Protein AF-A0A238JER4-F1 (afdb_monomer)

Nearest PDB structures (foldseek):
  8t1v-assembly1_A  TM=1.357E-01  e=5.158E+00  Homo sapiens

Foldseek 3Di:
DDPVVVVVVVVVVVVVVVVVLVVLLVVQLVVLLVQLPDPVSLVVLLVVLLCLCVVLVVVLVLVVLLCLLQQFFAACVVPPQDDDPVSNVVVLLGLHQPDVVSRVVQVVVLLWQSLLQSLLLCLLQQLLLLQLVCCLPPLDFDAFLPDGLDHSPFDNVLSVLLNVLVVVLVVLLVVVSVPVDCPSLVVSLVSLVVSLVSQCVRDVDLLNNLSSQLNSLSSNDRGRRSVLSLQCSLQVVLQVVQVQDDVVPSVVVSVVLSVVLSVQLSVCNVVRNNVRNLVSLLVSLVVVLVVCLVRGPDLVSNRSSVSSRVSSSLSSVLLSVLSSLLVVLSVQCVVPAALSLLVSLVVSVVVLVVSLLVSLLVVLLVQLVSCVSNVHHSGPVVCCLVCVVVVVSVVSSSCVSCVSSVVSNVSSLVSQSRNCDSVNSSVLSVQCNPDPDPVSVSVSSSVNSCNVSCSVVVSVVVVVVVVVVCVVCVVVVSVVSSVVSVVSSVVSVRDDDDPPD

Organism: NCBI:txid1037362

Radius of gyration: 26.63 Å; Cα contacts (8 Å, |Δi|>4): 544; chains: 1; bounding box: 56×60×84 Å

Secondary structure (DSSP, 8-state):
--HHHHHHHHHHHHHHHHHHHHHHHHHHHHHHHHHTTSHHHHHHHHHHHTTTTHHHHHHHHHHHHHHHHHHSPEETTTSPPPSSHHHHHHHHHS-EESSHHHHHHHHT-TT-HHHHHHHHHHHHHHHHHHHHHHHHHH---EEETTEEEE-TTS-HHHHHHHHHHHHHHHHHHHHHHHS--THHHHHHHHHHHHHHHHHHHH---HHHHHHHHHHHHHHHS-STHHHHHHHHHHHHHHHHHH--S-HHHHHHHHHHHHHHHHHHHHHHHHTT-HHHHHHHHHHHHHHHHHHHHHH---HHHHHHHIIIIIHHHHHHHHHHHHHHHHHHHHHHHHHH-TTHHHHHHHHHHHHHHHHHHHHHHHHHHHHHHHHHHHTS-SS-HHHHHH-TTTTHHHHHHHHGGGHHHHHHHHHHHHHGGGGS-HHHHHHHHHHHHS-SSHHHHHHHHHHHHHHHHHHHHHHHHHHHHHHHHHHHHHHHHHHHHHHHHHHHHHHHTPPPPP---

pLDDT: mean 74.01, std 11.84, range [31.59, 93.94]

Sequence (501 aa):
MGFAEFFTLIKEWFGSYAALIFVVWVVVAWALLQTAKTSKDQARFRNWASRMHRPYKALMNRVMVGLERVLMPRTVEEFPRPKRLVNRIYWWLAPLAKDPQDVERLRRKLWSWPILSAAILLSVAYPVMFATVQWGVSGDALGFGGHPLFPDDVHWGIRWPILLVLAISVIFRIMALALAEGVFEKLQLGLLLAFVFAFAGAVVVAGVVALALVVLGVVATRGAVAIGLAFAVAIAFAFAVAGALPAPFAFPITLAITVSVAALVSTGARKGIGVASHLSMLFGFGALIIIRLATEKSQDGLTVLLTLGLLPCLNAFFDWLSYGMTIFLLQKGQAKRGVWPFLCGVADVVAAGVIFAALAASLVAILAQINLWRGDILVDVRAILDQPGEHLWVIAMIASTLVPTLVHLGLALFSLITWVPVPFWQGGVDRLLDQEDTMGGWWAAARLSGALVGVYGGFLLLGGAVLWALWQLGAVIVSGYVGWLHVLLDWIGSPVMPVVI

Solvent-accessible surface area (backbone atoms only — not comparable to full-atom values): 26015 Å² total; per-residue (Å²): 134,54,76,66,58,54,49,53,51,49,52,56,44,51,54,49,47,54,52,48,52,50,51,50,34,54,52,46,18,51,52,51,57,69,48,55,74,42,77,70,40,40,54,50,47,56,54,45,48,78,37,64,60,45,60,52,53,50,50,52,49,50,50,50,52,48,50,44,69,66,32,51,52,54,34,38,82,83,55,60,86,49,88,53,67,70,54,32,54,44,56,69,40,32,58,58,23,80,39,77,65,47,42,54,57,46,68,73,37,57,69,22,24,46,43,36,26,40,21,40,40,46,35,52,43,45,38,54,51,37,41,51,50,49,34,52,69,68,51,50,60,38,61,57,66,88,44,66,68,39,66,47,86,61,56,67,87,55,35,51,57,50,52,48,41,51,52,51,34,52,51,29,47,53,46,33,69,72,41,96,51,70,61,33,53,52,53,27,41,52,40,40,50,50,41,34,54,54,49,37,72,68,39,94,43,75,69,43,41,43,50,33,52,30,46,36,36,34,70,66,42,80,36,39,38,24,52,50,47,28,49,49,39,42,48,54,45,32,58,65,76,49,70,70,50,69,72,86,58,47,56,57,54,52,48,48,51,51,52,50,42,47,52,49,29,42,50,23,39,75,71,54,36,27,66,61,20,48,53,45,48,53,50,50,47,51,52,52,50,52,51,39,71,73,67,48,90,65,63,64,32,55,48,45,40,39,67,64,41,46,50,18,51,57,46,10,50,47,28,24,52,40,52,21,50,46,52,50,33,51,55,52,11,66,74,68,42,56,68,38,28,37,54,29,23,54,51,37,50,53,50,45,53,54,48,51,52,52,45,53,51,51,51,54,51,52,50,36,49,50,24,57,76,68,74,50,82,55,62,63,62,63,58,45,64,77,40,45,81,84,37,45,33,60,52,49,39,64,51,51,55,45,51,64,44,52,53,42,38,52,50,14,60,55,34,54,67,50,61,61,51,67,67,58,46,45,59,36,46,51,50,39,70,72,47,90,48,72,68,56,27,51,53,27,23,46,49,48,25,44,50,50,42,47,51,58,47,43,44,52,48,49,52,48,49,50,54,47,50,50,53,72,44,34,63,59,52,50,50,54,50,49,51,51,53,48,53,52,44,57,72,74,58,43,84,72,79,78,78,85,123

Mean predicted aligned error: 10.84 Å

Structure (mmCIF, N/CA/C/O backbone):
data_AF-A0A238JER4-F1
#
_entry.id   AF-A0A238JER4-F1
#
loop_
_atom_site.group_PDB
_atom_site.id
_atom_site.type_symbol
_atom_site.label_atom_id
_atom_site.label_alt_id
_atom_site.label_comp_id
_atom_site.label_asym_id
_atom_site.label_entity_id
_atom_site.label_seq_id
_atom_site.pdbx_PDB_ins_code
_atom_site.Cartn_x
_atom_site.Cartn_y
_atom_site.Cartn_z
_atom_site.occupancy
_atom_site.B_iso_or_equiv
_atom_site.auth_seq_id
_atom_site.auth_comp_id
_atom_site.auth_asym_id
_atom_site.auth_atom_id
_atom_site.pdbx_PDB_model_num
ATOM 1 N N . MET A 1 1 ? 18.578 -18.728 12.601 1.00 43.59 1 MET A N 1
ATOM 2 C CA . MET A 1 1 ? 17.710 -19.354 13.617 1.00 43.59 1 MET A CA 1
ATOM 3 C C . MET A 1 1 ? 16.911 -20.439 12.920 1.00 43.59 1 MET A C 1
ATOM 5 O O . MET A 1 1 ? 16.255 -20.136 11.929 1.00 43.59 1 MET A O 1
ATOM 9 N N . GLY A 1 2 ? 17.054 -21.693 13.342 1.00 59.78 2 GLY A N 1
ATOM 10 C CA . GLY A 1 2 ? 16.367 -22.824 12.712 1.00 59.78 2 GLY A CA 1
ATOM 11 C C . GLY A 1 2 ? 14.878 -22.880 13.076 1.00 59.78 2 GLY A C 1
ATOM 12 O O . GLY A 1 2 ? 14.470 -22.406 14.133 1.00 59.78 2 GLY A O 1
ATOM 13 N N . PHE A 1 3 ? 14.057 -23.494 12.218 1.00 39.81 3 PHE A N 1
ATOM 14 C CA . PHE A 1 3 ? 12.595 -23.616 12.373 1.00 39.81 3 PHE A CA 1
ATOM 15 C C . PHE A 1 3 ? 12.168 -24.222 13.726 1.00 39.81 3 PHE A C 1
ATOM 17 O O . PHE A 1 3 ? 11.191 -23.780 14.328 1.00 39.81 3 PHE A O 1
ATOM 24 N N . ALA A 1 4 ? 12.937 -25.185 14.245 1.00 44.34 4 ALA A N 1
ATOM 25 C CA . ALA A 1 4 ? 12.707 -25.774 15.563 1.00 44.34 4 ALA A CA 1
ATOM 26 C C . ALA A 1 4 ? 12.972 -24.779 16.709 1.00 44.34 4 ALA A C 1
ATOM 28 O O . ALA A 1 4 ? 12.187 -24.714 17.648 1.00 44.34 4 ALA A O 1
ATOM 29 N N . GLU A 1 5 ? 14.017 -23.953 16.608 1.00 50.97 5 GLU A N 1
ATOM 30 C CA . GLU A 1 5 ? 14.371 -22.955 17.629 1.00 50.97 5 GLU A CA 1
ATOM 31 C C . GLU A 1 5 ? 13.323 -21.841 17.718 1.00 50.97 5 GLU A C 1
ATOM 33 O O . GLU A 1 5 ? 12.978 -21.414 18.816 1.00 50.97 5 GLU A O 1
ATOM 38 N N . PHE A 1 6 ? 12.758 -21.409 16.583 1.00 43.56 6 PHE A N 1
ATOM 39 C CA . PHE A 1 6 ? 11.660 -20.435 16.558 1.00 43.56 6 PHE A CA 1
ATOM 40 C C . PHE A 1 6 ? 10.389 -20.978 17.230 1.00 43.56 6 PHE A C 1
ATOM 42 O O . PHE A 1 6 ? 9.716 -20.246 17.950 1.00 43.56 6 PHE A O 1
ATOM 49 N N . PHE A 1 7 ? 10.077 -22.269 17.063 1.00 44.31 7 PHE A N 1
ATOM 50 C CA . PHE A 1 7 ? 8.929 -22.904 17.720 1.00 44.31 7 PHE A CA 1
ATOM 51 C C . PHE A 1 7 ? 9.131 -23.112 19.218 1.00 44.31 7 PHE A C 1
ATOM 53 O O . PHE A 1 7 ? 8.185 -22.913 19.980 1.00 44.31 7 PHE A O 1
ATOM 60 N N . THR A 1 8 ? 10.336 -23.472 19.660 1.00 54.41 8 THR A N 1
ATOM 61 C CA . THR A 1 8 ? 10.661 -23.524 21.092 1.00 54.41 8 THR A CA 1
ATOM 62 C C . THR A 1 8 ? 10.533 -22.129 21.704 1.00 54.41 8 THR A C 1
ATOM 64 O O . THR A 1 8 ? 9.864 -21.982 22.723 1.00 54.41 8 THR A O 1
ATOM 67 N N . LEU A 1 9 ? 11.017 -21.094 21.002 1.00 49.84 9 LEU A N 1
ATOM 68 C CA . LEU A 1 9 ? 10.871 -19.696 21.407 1.00 49.84 9 LEU A CA 1
ATOM 69 C C . LEU A 1 9 ? 9.398 -19.257 21.459 1.00 49.84 9 LEU A C 1
ATOM 71 O O . LEU A 1 9 ? 8.985 -18.645 22.434 1.00 49.84 9 LEU A O 1
ATOM 75 N N . ILE A 1 10 ? 8.574 -19.610 20.463 1.00 46.28 10 ILE A N 1
ATOM 76 C CA . ILE A 1 10 ? 7.126 -19.329 20.456 1.00 46.28 10 ILE A CA 1
ATOM 77 C C . ILE A 1 10 ? 6.403 -20.071 21.579 1.00 46.28 10 ILE A C 1
ATOM 79 O O . ILE A 1 10 ? 5.486 -19.517 22.177 1.00 46.28 10 ILE A O 1
ATOM 83 N N . LYS A 1 11 ? 6.771 -21.320 21.873 1.00 52.19 11 LYS A N 1
ATOM 84 C CA . LYS A 1 11 ? 6.131 -22.132 22.916 1.00 52.19 11 LYS A CA 1
ATOM 85 C C . LYS A 1 11 ? 6.472 -21.600 24.312 1.00 52.19 11 LYS A C 1
ATOM 87 O O . LYS A 1 11 ? 5.579 -21.477 25.151 1.00 52.19 11 LYS A O 1
ATOM 92 N N . GLU A 1 12 ? 7.727 -21.206 24.524 1.00 59.22 12 GLU A N 1
ATOM 93 C CA . GLU A 1 12 ? 8.179 -20.475 25.713 1.00 59.22 12 GLU A CA 1
ATOM 94 C C . GLU A 1 12 ? 7.506 -19.096 25.812 1.00 59.22 12 GLU A C 1
ATOM 96 O O . GLU A 1 12 ? 7.033 -18.705 26.883 1.00 59.22 12 GLU A O 1
ATOM 101 N N . TRP A 1 13 ? 7.342 -18.393 24.687 1.00 54.75 13 TRP A N 1
ATOM 102 C CA . TRP A 1 13 ? 6.584 -17.144 24.605 1.00 54.75 13 TRP A CA 1
ATOM 103 C C . TRP A 1 13 ? 5.108 -17.344 24.952 1.00 54.75 13 TRP A C 1
ATOM 105 O O . TRP A 1 13 ? 4.573 -16.578 25.741 1.00 54.75 13 TRP A O 1
ATOM 115 N N . PHE A 1 14 ? 4.433 -18.371 24.437 1.00 52.88 14 PHE A N 1
ATOM 116 C CA . PHE A 1 14 ? 3.011 -18.619 24.699 1.00 52.88 14 PHE A CA 1
ATOM 117 C C . PHE A 1 14 ? 2.737 -18.913 26.176 1.00 52.88 14 PHE A C 1
ATOM 119 O O . PHE A 1 14 ? 1.765 -18.391 26.725 1.00 52.88 14 PHE A O 1
ATOM 126 N N . GLY A 1 15 ? 3.609 -19.682 26.839 1.00 58.97 15 GLY A N 1
ATOM 127 C CA . GLY A 1 15 ? 3.549 -19.861 28.294 1.00 58.97 15 GLY A CA 1
ATOM 128 C C . GLY A 1 15 ? 3.722 -18.535 29.044 1.00 58.97 15 GLY A C 1
ATOM 129 O O . GLY A 1 15 ? 2.961 -18.229 29.964 1.00 58.97 15 GLY A O 1
ATOM 130 N N . SER A 1 16 ? 4.651 -17.701 28.574 1.00 61.00 16 SER A N 1
ATOM 131 C CA . SER A 1 16 ? 4.908 -16.361 29.112 1.00 61.00 16 SER A CA 1
ATOM 132 C C . SER A 1 16 ? 3.730 -15.398 28.891 1.00 61.00 16 SER A C 1
ATOM 134 O O . SER A 1 16 ? 3.396 -14.623 29.784 1.00 61.00 16 SER A O 1
ATOM 136 N N . TYR A 1 17 ? 3.038 -15.473 27.750 1.00 63.28 17 TYR A N 1
ATOM 137 C CA . TYR A 1 17 ? 1.846 -14.674 27.451 1.00 63.28 17 TYR A CA 1
ATOM 138 C C . TYR A 1 17 ? 0.629 -15.128 28.245 1.00 63.28 17 TYR A C 1
ATOM 140 O O . TYR A 1 17 ? -0.116 -14.280 28.720 1.00 63.28 17 TYR A O 1
ATOM 148 N N . ALA A 1 18 ? 0.419 -16.432 28.429 1.00 62.41 18 ALA A N 1
ATOM 149 C CA . ALA A 1 18 ? -0.665 -16.929 29.273 1.00 62.41 18 ALA A CA 1
ATOM 150 C C . ALA A 1 18 ? -0.487 -16.461 30.727 1.00 62.41 18 ALA A C 1
ATOM 152 O O . ALA A 1 18 ? -1.436 -15.965 31.337 1.00 62.41 18 ALA A O 1
ATOM 153 N N . ALA A 1 19 ? 0.745 -16.526 31.247 1.00 64.56 19 ALA A N 1
ATOM 154 C CA . ALA A 1 19 ? 1.092 -15.981 32.555 1.00 64.56 19 ALA A CA 1
ATOM 155 C C . ALA A 1 19 ? 0.904 -14.454 32.611 1.00 64.56 19 ALA A C 1
ATOM 157 O O . ALA A 1 19 ? 0.292 -13.949 33.549 1.00 64.56 19 ALA A O 1
ATOM 158 N N . LEU A 1 20 ? 1.346 -13.715 31.589 1.00 69.12 20 LEU A N 1
ATOM 159 C CA . LEU A 1 20 ? 1.158 -12.265 31.495 1.00 69.12 20 LEU A CA 1
ATOM 160 C C . LEU A 1 20 ? -0.327 -11.877 31.446 1.00 69.12 20 LEU A C 1
ATOM 162 O O . LEU A 1 20 ? -0.747 -10.972 32.159 1.00 69.12 20 LEU A O 1
ATOM 166 N N . ILE A 1 21 ? -1.136 -12.572 30.645 1.00 67.06 21 ILE A N 1
ATOM 167 C CA . ILE A 1 21 ? -2.586 -12.366 30.535 1.00 67.06 21 ILE A CA 1
ATOM 168 C C . ILE A 1 21 ? -3.260 -12.647 31.879 1.00 67.06 21 ILE A C 1
ATOM 170 O O . ILE A 1 21 ? -4.120 -11.873 32.297 1.00 67.06 21 ILE A O 1
ATOM 174 N N . PHE A 1 22 ? -2.850 -13.705 32.584 1.00 67.25 22 PHE A N 1
ATOM 175 C CA . PHE A 1 22 ? -3.346 -14.011 33.924 1.00 67.25 22 PHE A CA 1
ATOM 176 C C . PHE A 1 22 ? -2.967 -12.924 34.940 1.00 67.25 22 PHE A C 1
ATOM 178 O O . PHE A 1 22 ? -3.825 -12.457 35.684 1.00 67.25 22 PHE A O 1
ATOM 185 N N . VAL A 1 23 ? -1.718 -12.449 34.931 1.00 69.69 23 VAL A N 1
ATOM 186 C CA . VAL A 1 23 ? -1.271 -11.338 35.789 1.00 69.69 23 VAL A CA 1
ATOM 187 C C . VAL A 1 23 ? -2.066 -10.068 35.487 1.00 69.69 23 VAL A C 1
ATOM 189 O O . VAL A 1 23 ? -2.588 -9.441 36.407 1.00 69.69 23 VAL A O 1
ATOM 192 N N . VAL A 1 24 ? -2.239 -9.714 34.211 1.00 72.62 24 VAL A N 1
ATOM 193 C CA . VAL A 1 24 ? -3.068 -8.575 33.789 1.00 72.62 24 VAL A CA 1
ATOM 194 C C . VAL A 1 24 ? -4.516 -8.759 34.249 1.00 72.62 24 VAL A C 1
ATOM 196 O O . VAL A 1 24 ? -5.116 -7.811 34.748 1.00 72.62 24 VAL A O 1
ATOM 199 N N . TRP A 1 25 ? -5.075 -9.968 34.156 1.00 75.50 25 TRP A N 1
ATOM 200 C CA . TRP A 1 25 ? -6.419 -10.284 34.644 1.00 75.50 25 TRP A CA 1
ATOM 201 C C . TRP A 1 25 ? -6.571 -10.070 36.149 1.00 75.50 25 TRP A C 1
ATOM 203 O O . TRP A 1 25 ? -7.519 -9.397 36.564 1.00 75.50 25 TRP A O 1
ATOM 213 N N . VAL A 1 26 ? -5.630 -10.573 36.953 1.00 68.88 26 VAL A N 1
ATOM 214 C CA . VAL A 1 26 ? -5.622 -10.385 38.412 1.00 68.88 26 VAL A CA 1
ATOM 215 C C . VAL A 1 26 ? -5.477 -8.905 38.767 1.00 68.88 26 VAL A C 1
ATOM 217 O O . VAL A 1 26 ? -6.230 -8.399 39.597 1.00 68.88 26 VAL A O 1
ATOM 220 N N . VAL A 1 27 ? -4.561 -8.184 38.111 1.00 72.00 27 VAL A N 1
ATOM 221 C CA . VAL A 1 27 ? -4.333 -6.748 38.344 1.00 72.00 27 VAL A CA 1
ATOM 222 C C . VAL A 1 27 ? -5.570 -5.927 37.988 1.00 72.00 27 VAL A C 1
ATOM 224 O O . VAL A 1 27 ? -5.968 -5.057 38.762 1.00 72.00 27 VAL A O 1
ATOM 227 N N . VAL A 1 28 ? -6.218 -6.219 36.856 1.00 72.75 28 VAL A N 1
ATOM 228 C CA . VAL A 1 28 ? -7.471 -5.562 36.466 1.00 72.75 28 VAL A CA 1
ATOM 229 C C . VAL A 1 28 ? -8.564 -5.883 37.483 1.00 72.75 28 VAL A C 1
ATOM 231 O O . VAL A 1 28 ? -9.183 -4.953 37.985 1.00 72.75 28 VAL A O 1
ATOM 234 N N . ALA A 1 29 ? -8.769 -7.153 37.854 1.00 69.56 29 ALA A N 1
ATOM 235 C CA . ALA A 1 29 ? -9.768 -7.555 38.852 1.00 69.56 29 ALA A CA 1
ATOM 236 C C . ALA A 1 29 ? -9.584 -6.817 40.187 1.00 69.56 29 ALA A C 1
ATOM 238 O O . ALA A 1 29 ? -10.533 -6.260 40.738 1.00 69.56 29 ALA A O 1
ATOM 239 N N . TRP A 1 30 ? -8.343 -6.760 40.670 1.00 73.56 30 TRP A N 1
ATOM 240 C CA . TRP A 1 30 ? -7.982 -6.048 41.888 1.00 73.56 30 TRP A CA 1
ATOM 241 C C . TRP A 1 30 ? -8.226 -4.538 41.765 1.00 73.56 30 TRP A C 1
ATOM 243 O O . TRP A 1 30 ? -8.840 -3.941 42.648 1.00 73.56 30 TRP A O 1
ATOM 253 N N . ALA A 1 31 ? -7.832 -3.912 40.652 1.00 70.25 31 ALA A N 1
ATOM 254 C CA . ALA A 1 31 ? -8.074 -2.490 40.407 1.00 70.25 31 ALA A CA 1
ATOM 255 C C . ALA A 1 31 ? -9.576 -2.150 40.351 1.00 70.25 31 ALA A C 1
ATOM 257 O O . ALA A 1 31 ? -9.994 -1.112 40.874 1.00 70.25 31 ALA A O 1
ATOM 258 N N . LEU A 1 32 ? -10.401 -3.032 39.774 1.00 68.62 32 LEU A N 1
ATOM 259 C CA . LEU A 1 32 ? -11.860 -2.883 39.756 1.00 68.62 32 LEU A CA 1
ATOM 260 C C . LEU A 1 32 ? -12.453 -2.873 41.172 1.00 68.62 32 LEU A C 1
ATOM 262 O O . LEU A 1 32 ? -13.315 -2.050 41.473 1.00 68.62 32 LEU A O 1
ATOM 266 N N . LEU A 1 33 ? -11.949 -3.725 42.065 1.00 68.44 33 LEU A N 1
ATOM 267 C CA . LEU A 1 33 ? -12.396 -3.783 43.462 1.00 68.44 33 LEU A CA 1
ATOM 268 C C . LEU A 1 33 ? -11.993 -2.555 44.269 1.00 68.44 33 LEU A C 1
ATOM 270 O O . LEU A 1 33 ? -12.774 -2.057 45.078 1.00 68.44 33 LEU A O 1
ATOM 274 N N . GLN A 1 34 ? -10.777 -2.049 44.057 1.00 70.06 34 GLN A N 1
ATOM 275 C CA . GLN A 1 34 ? -10.311 -0.860 44.771 1.00 70.06 34 GLN A CA 1
ATOM 276 C C . GLN A 1 34 ? -11.061 0.400 44.334 1.00 70.06 34 GLN A C 1
ATOM 278 O O . GLN A 1 34 ? -11.314 1.280 45.154 1.00 70.06 34 GLN A O 1
ATOM 283 N N . THR A 1 35 ? -11.446 0.476 43.058 1.00 64.38 35 THR A N 1
ATOM 284 C CA . THR A 1 35 ? -12.148 1.635 42.496 1.00 64.38 35 THR A CA 1
ATOM 285 C C . THR A 1 35 ? -13.654 1.622 42.756 1.00 64.38 35 THR A C 1
ATOM 287 O O . THR A 1 35 ? -14.261 2.680 42.741 1.00 64.38 35 THR A O 1
ATOM 290 N N . ALA A 1 36 ? -14.285 0.493 43.087 1.00 63.84 36 ALA A N 1
ATOM 291 C CA . ALA A 1 36 ? -15.732 0.434 43.351 1.00 63.84 36 ALA A CA 1
ATOM 292 C C . ALA A 1 36 ? -16.172 0.947 44.748 1.00 63.84 36 ALA A C 1
ATOM 294 O O . ALA A 1 36 ? -17.347 0.841 45.101 1.00 63.84 36 ALA A O 1
ATOM 295 N N . LYS A 1 37 ? -15.257 1.512 45.550 1.00 68.12 37 LYS A N 1
ATOM 296 C CA . LYS A 1 37 ? -15.486 1.824 46.975 1.00 68.12 37 LYS A CA 1
ATOM 297 C C . LYS A 1 37 ? -16.264 3.112 47.260 1.00 68.12 37 LYS A C 1
ATOM 299 O O . LYS A 1 37 ? -16.824 3.239 48.344 1.00 68.12 37 LYS A O 1
ATOM 304 N N . THR A 1 38 ? -16.296 4.080 46.340 1.00 72.69 38 THR A N 1
ATOM 305 C CA . THR A 1 38 ? -16.993 5.364 46.557 1.00 72.69 38 THR A CA 1
ATOM 306 C C . THR A 1 38 ? -18.156 5.532 45.589 1.00 72.69 38 THR A C 1
ATOM 308 O O . THR A 1 38 ? -18.024 5.211 44.411 1.00 72.69 38 THR A O 1
ATOM 311 N N . SER A 1 39 ? -19.278 6.109 46.029 1.00 68.50 39 SER A N 1
ATOM 312 C CA . SER A 1 39 ? -20.456 6.358 45.172 1.00 68.50 39 SER A CA 1
ATOM 313 C C . SER A 1 39 ? -20.117 7.126 43.882 1.00 68.50 39 SER A C 1
ATOM 315 O O . SER A 1 39 ? -20.690 6.876 42.818 1.00 68.50 39 SER A O 1
ATOM 317 N N . LYS A 1 40 ? -19.119 8.017 43.941 1.00 71.25 40 LYS A N 1
ATOM 318 C CA . LYS A 1 40 ? -18.588 8.752 42.787 1.00 71.25 40 LYS A CA 1
ATOM 319 C C . LYS A 1 40 ? -17.873 7.837 41.791 1.00 71.25 40 LYS A C 1
ATOM 321 O O . LYS A 1 40 ? -18.049 7.999 40.582 1.00 71.25 40 LYS A O 1
ATOM 326 N N . ASP A 1 41 ? -17.088 6.881 42.268 1.00 66.12 41 ASP A N 1
ATOM 327 C CA . ASP A 1 41 ? -16.384 5.932 41.409 1.00 66.12 41 ASP A CA 1
ATOM 328 C C . ASP A 1 41 ? -17.316 4.843 40.866 1.00 66.12 41 ASP A C 1
ATOM 330 O O . ASP A 1 41 ? -17.213 4.482 39.695 1.00 66.12 41 ASP A O 1
ATOM 334 N N . GLN A 1 42 ? -18.327 4.435 41.633 1.00 65.75 42 GLN A N 1
ATOM 335 C CA . GLN A 1 42 ? -19.408 3.565 41.163 1.00 65.75 42 GLN A CA 1
ATOM 336 C C . GLN A 1 42 ? -20.191 4.204 40.001 1.00 65.75 42 GLN A C 1
ATOM 338 O O . GLN A 1 42 ? -20.425 3.574 38.964 1.00 65.75 42 GLN A O 1
ATOM 343 N N . ALA A 1 43 ? -20.524 5.495 40.118 1.00 68.12 43 ALA A N 1
ATOM 344 C CA . ALA A 1 43 ? -21.152 6.262 39.044 1.00 68.12 43 ALA A CA 1
ATOM 345 C C . ALA A 1 43 ? -20.232 6.417 37.817 1.00 68.12 43 ALA A C 1
ATOM 347 O O . ALA A 1 43 ? -20.705 6.378 36.675 1.00 68.12 43 ALA A O 1
ATOM 348 N N . ARG A 1 44 ? -18.913 6.561 38.018 1.00 69.75 44 ARG A N 1
ATOM 349 C CA . ARG A 1 44 ? -17.921 6.536 36.926 1.00 69.75 44 ARG A CA 1
ATOM 350 C C . ARG A 1 44 ? -17.862 5.167 36.254 1.00 69.75 44 ARG A C 1
ATOM 352 O O . ARG A 1 44 ? -17.767 5.119 35.031 1.00 69.75 44 ARG A O 1
ATOM 359 N N . PHE A 1 45 ? -17.984 4.083 37.013 1.00 65.19 45 PHE A N 1
ATOM 360 C CA . PHE A 1 45 ? -17.916 2.718 36.504 1.00 65.19 45 PHE A CA 1
ATOM 361 C C . PHE A 1 45 ? -19.149 2.333 35.674 1.00 65.19 45 PHE A C 1
ATOM 363 O O . PHE A 1 45 ? -18.998 1.848 34.552 1.00 65.19 45 PHE A O 1
ATOM 370 N N . ARG A 1 46 ? -20.370 2.666 36.130 1.00 66.31 46 ARG A N 1
ATOM 371 C CA . ARG A 1 46 ? -21.598 2.540 35.305 1.00 66.31 46 ARG A CA 1
ATOM 372 C C . ARG A 1 46 ? -21.510 3.380 34.037 1.00 66.31 46 ARG A C 1
ATOM 374 O O . ARG A 1 46 ? -21.857 2.929 32.939 1.00 66.31 46 ARG A O 1
ATOM 381 N N . ASN A 1 47 ? -20.996 4.603 34.167 1.00 70.25 47 ASN A N 1
ATOM 382 C CA . ASN A 1 47 ? -20.717 5.443 33.011 1.00 70.25 47 ASN A CA 1
ATOM 383 C C . ASN A 1 47 ? -19.687 4.804 32.082 1.00 70.25 47 ASN A C 1
ATOM 385 O O . ASN A 1 47 ? -19.827 4.935 30.882 1.00 70.25 47 ASN A O 1
ATOM 389 N N . TRP A 1 48 ? -18.666 4.117 32.577 1.00 70.69 48 TRP A N 1
ATOM 390 C CA . TRP A 1 48 ? -17.668 3.471 31.732 1.00 70.69 48 TRP A CA 1
ATOM 391 C C . TRP A 1 48 ? -18.207 2.211 31.035 1.00 70.69 48 TRP A C 1
ATOM 393 O O . TRP A 1 48 ? -18.053 2.079 29.822 1.00 70.69 48 TRP A O 1
ATOM 403 N N . ALA A 1 49 ? -18.929 1.338 31.739 1.00 66.00 49 ALA A N 1
ATOM 404 C CA . ALA A 1 49 ? -19.510 0.123 31.161 1.00 66.00 49 ALA A CA 1
ATOM 405 C C . ALA A 1 49 ? -20.581 0.422 30.104 1.00 66.00 49 ALA A C 1
ATOM 407 O O . ALA A 1 49 ? -20.567 -0.154 29.016 1.00 66.00 49 ALA A O 1
ATOM 408 N N . SER A 1 50 ? -21.434 1.425 30.343 1.00 67.38 50 SER A N 1
ATOM 409 C CA . SER A 1 50 ? -22.352 1.935 29.311 1.00 67.38 50 SER A CA 1
ATOM 410 C C . SER A 1 50 ? -21.622 2.554 28.112 1.00 67.38 50 SER A C 1
ATOM 412 O O . SER A 1 50 ? -22.223 2.759 27.060 1.00 67.38 50 SER A O 1
ATOM 414 N N . ARG A 1 51 ? -20.317 2.829 28.233 1.00 69.69 51 ARG A N 1
ATOM 415 C CA . ARG A 1 51 ? -19.456 3.392 27.190 1.00 69.69 51 ARG A CA 1
ATOM 416 C C . ARG A 1 51 ? -18.526 2.374 26.543 1.00 69.69 51 ARG A C 1
ATOM 418 O O . ARG A 1 51 ? -17.809 2.775 25.639 1.00 69.69 51 ARG A O 1
ATOM 425 N N . MET A 1 52 ? -18.552 1.093 26.903 1.00 64.81 52 MET A N 1
ATOM 426 C CA . MET A 1 52 ? -17.647 0.070 26.345 1.00 64.81 52 MET A CA 1
ATOM 427 C C . MET A 1 52 ? -17.773 -0.140 24.823 1.00 64.81 52 MET A C 1
ATOM 429 O O . MET A 1 52 ? -16.835 -0.591 24.176 1.00 64.81 52 MET A O 1
ATOM 433 N N . HIS A 1 53 ? -18.882 0.283 24.211 1.00 65.00 53 HIS A N 1
ATOM 434 C CA . HIS A 1 53 ? -19.042 0.335 22.751 1.00 65.00 53 HIS A CA 1
ATOM 435 C C . HIS A 1 53 ? -18.452 1.613 22.110 1.00 65.00 53 HIS A C 1
ATOM 437 O O . HIS A 1 53 ? -18.281 1.693 20.890 1.00 65.00 53 HIS A O 1
ATOM 443 N N . ARG A 1 54 ? -18.157 2.648 22.912 1.00 72.12 54 ARG A N 1
ATOM 444 C CA . ARG A 1 54 ? -17.588 3.922 22.450 1.00 72.12 54 ARG A CA 1
ATOM 445 C C . ARG A 1 54 ? -16.145 3.796 21.965 1.00 72.12 54 ARG A C 1
ATOM 447 O O . ARG A 1 54 ? -15.878 4.465 20.980 1.00 72.12 54 ARG A O 1
ATOM 454 N N . PRO A 1 55 ? -15.236 2.987 22.548 1.00 70.38 55 PRO A N 1
ATOM 455 C CA . PRO A 1 55 ? -13.899 2.759 22.002 1.00 70.38 55 PRO A CA 1
ATOM 456 C C . PRO A 1 55 ? -13.916 2.304 20.545 1.00 70.38 55 PRO A C 1
ATOM 458 O O . PRO A 1 55 ? -13.231 2.911 19.732 1.00 70.38 55 PRO A O 1
ATOM 461 N N . TYR A 1 56 ? -14.757 1.323 20.188 1.00 73.88 56 TYR A N 1
ATOM 462 C CA . TYR A 1 56 ? -14.932 0.895 18.795 1.00 73.88 56 TYR A CA 1
ATOM 463 C C . TYR A 1 56 ? -15.420 2.043 17.914 1.00 73.88 56 TYR A C 1
ATOM 465 O O . TYR A 1 56 ? -14.781 2.367 16.918 1.00 73.88 56 TYR A O 1
ATOM 473 N N . LYS A 1 57 ? -16.500 2.728 18.310 1.00 76.69 57 LYS A N 1
ATOM 474 C CA . LYS A 1 57 ? -17.027 3.862 17.537 1.00 76.69 57 LYS A CA 1
ATOM 475 C C . LYS A 1 57 ? -16.018 5.013 17.430 1.00 76.69 57 LYS A C 1
ATOM 477 O O . LYS A 1 57 ? -15.929 5.649 16.390 1.00 76.69 57 LYS A O 1
ATOM 482 N N . ALA A 1 58 ? -15.252 5.284 18.482 1.00 77.38 58 ALA A N 1
ATOM 483 C CA . ALA A 1 58 ? -14.241 6.331 18.525 1.00 77.38 58 ALA A CA 1
ATOM 484 C C . ALA A 1 58 ? -13.031 5.974 17.659 1.00 77.38 58 ALA A C 1
ATOM 486 O O . ALA A 1 58 ? -12.564 6.830 16.916 1.00 77.38 58 ALA A O 1
ATOM 487 N N . LEU A 1 59 ? -12.553 4.729 17.715 1.00 76.69 59 LEU A N 1
ATOM 488 C CA . LEU A 1 59 ? -11.491 4.233 16.845 1.00 76.69 59 LEU A CA 1
ATOM 489 C C . LEU A 1 59 ? -11.938 4.275 15.386 1.00 76.69 59 LEU A C 1
ATOM 491 O O . LEU A 1 59 ? -11.247 4.848 14.555 1.00 76.69 59 LEU A O 1
ATOM 495 N N . MET A 1 60 ? -13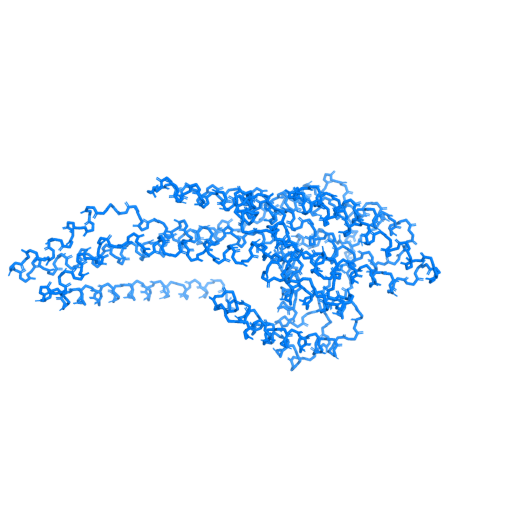.127 3.751 15.101 1.00 80.00 60 MET A N 1
ATOM 496 C CA . MET A 1 60 ? -13.722 3.769 13.774 1.00 80.00 60 MET A CA 1
ATOM 497 C C . MET A 1 60 ? -13.872 5.203 13.249 1.00 80.00 60 MET A C 1
ATOM 499 O O . MET A 1 60 ? -13.436 5.498 12.143 1.00 80.00 60 MET A O 1
ATOM 503 N N . ASN A 1 61 ? -14.390 6.131 14.060 1.00 82.31 61 ASN A N 1
ATOM 504 C CA . ASN A 1 61 ? -14.469 7.546 13.697 1.00 82.31 61 ASN A CA 1
ATOM 505 C C . ASN A 1 61 ? -13.082 8.154 13.449 1.00 82.31 61 ASN A C 1
ATOM 507 O O . ASN A 1 61 ? -12.926 8.920 12.508 1.00 82.31 61 ASN A O 1
ATOM 511 N N . ARG A 1 62 ? -12.067 7.821 14.258 1.00 81.69 62 ARG A N 1
ATOM 512 C CA . ARG A 1 62 ? -10.688 8.294 14.044 1.00 81.69 62 ARG A CA 1
ATOM 513 C C . ARG A 1 62 ? -10.106 7.761 12.741 1.00 81.69 62 ARG A C 1
ATOM 515 O O . ARG A 1 62 ? -9.488 8.535 12.020 1.00 81.69 62 ARG A O 1
ATOM 522 N N . VAL A 1 63 ? -10.324 6.483 12.430 1.00 79.88 63 VAL A N 1
ATOM 523 C CA . VAL A 1 63 ? -9.887 5.893 11.159 1.00 79.88 63 VAL A CA 1
ATOM 524 C C . VAL A 1 63 ? -10.614 6.551 9.995 1.00 79.88 63 VAL A C 1
ATOM 526 O O . VAL A 1 63 ? -9.952 6.970 9.056 1.00 79.88 63 VAL A O 1
ATOM 529 N N . MET A 1 64 ? -11.933 6.740 10.076 1.00 81.56 64 MET A N 1
ATOM 530 C CA . MET A 1 64 ? -12.693 7.440 9.036 1.00 81.56 64 MET A CA 1
ATOM 531 C C . MET A 1 64 ? -12.219 8.883 8.852 1.00 81.56 64 MET A C 1
ATOM 533 O O . MET A 1 64 ? -12.006 9.299 7.723 1.00 81.56 64 MET A O 1
ATOM 537 N N . VAL A 1 65 ? -11.968 9.629 9.931 1.00 82.62 65 VAL A N 1
ATOM 538 C CA . VAL A 1 65 ? -11.406 10.990 9.855 1.00 82.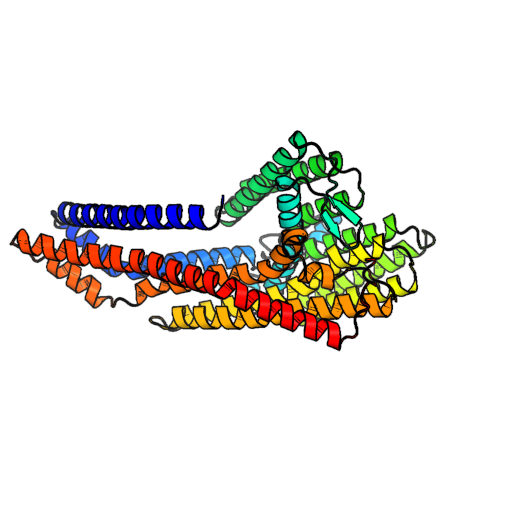62 65 VAL A CA 1
ATOM 539 C C . VAL A 1 65 ? -9.998 10.978 9.251 1.00 82.62 65 VAL A C 1
ATOM 541 O O . VAL A 1 65 ? -9.665 11.851 8.454 1.00 82.62 65 VAL A O 1
ATOM 544 N N . GLY A 1 66 ? -9.165 9.997 9.603 1.00 79.25 66 GLY A N 1
ATOM 545 C CA . GLY A 1 66 ? -7.833 9.821 9.023 1.00 79.25 66 GLY A CA 1
ATOM 546 C C . GLY A 1 66 ? -7.896 9.527 7.524 1.00 79.25 66 GLY A C 1
ATOM 547 O O . GLY A 1 66 ? -7.254 10.221 6.739 1.00 79.25 66 GLY A O 1
ATOM 548 N N . LEU A 1 67 ? -8.726 8.560 7.124 1.00 78.81 67 LEU A N 1
ATOM 549 C CA . LEU A 1 67 ? -8.999 8.230 5.726 1.00 78.81 67 LEU A CA 1
ATOM 550 C C . LEU A 1 67 ? -9.541 9.445 4.977 1.00 78.81 67 LEU A C 1
ATOM 552 O O . LEU A 1 67 ? -9.060 9.746 3.896 1.00 78.81 67 LEU A O 1
ATOM 556 N N . GLU A 1 68 ? -10.471 10.200 5.557 1.00 79.69 68 GLU A N 1
ATOM 557 C CA . GLU A 1 68 ? -10.983 11.427 4.949 1.00 79.69 68 GLU A CA 1
ATOM 558 C C . GLU A 1 68 ? -9.879 12.463 4.735 1.00 79.69 68 GLU A C 1
ATOM 560 O O . GLU A 1 68 ? -9.779 13.022 3.650 1.00 79.69 68 GLU A O 1
ATOM 565 N N . ARG A 1 69 ? -8.995 12.688 5.712 1.00 78.75 69 ARG A N 1
ATOM 566 C CA . ARG A 1 69 ? -7.873 13.633 5.558 1.00 78.75 69 ARG A CA 1
ATOM 567 C C . ARG A 1 69 ? -6.882 13.218 4.472 1.00 78.75 69 ARG A C 1
ATOM 569 O O . ARG A 1 69 ? -6.245 14.091 3.878 1.00 78.75 69 ARG A O 1
ATOM 576 N N . VAL A 1 70 ? -6.714 11.913 4.265 1.00 77.25 70 VAL A N 1
ATOM 577 C CA . VAL A 1 70 ? -5.810 11.347 3.255 1.00 77.25 70 VAL A CA 1
ATOM 578 C C . VAL A 1 70 ? -6.453 11.361 1.869 1.00 77.25 70 VAL A C 1
ATOM 580 O O . VAL A 1 70 ? -5.791 11.720 0.898 1.00 77.25 70 VAL A O 1
ATOM 583 N N . LEU A 1 71 ? -7.725 10.976 1.781 1.00 79.25 71 LEU A N 1
ATOM 584 C CA . LEU A 1 71 ? -8.415 10.697 0.525 1.00 79.25 71 LEU A CA 1
ATOM 585 C C . LEU A 1 71 ? -9.199 11.893 -0.014 1.00 79.25 71 LEU A C 1
ATOM 587 O O . LEU A 1 71 ? -9.420 11.951 -1.219 1.00 79.25 71 LEU A O 1
ATOM 591 N N . MET A 1 72 ? -9.649 12.826 0.830 1.00 81.94 72 MET A N 1
ATOM 592 C CA . MET A 1 72 ? -10.482 13.945 0.383 1.00 81.94 72 MET A CA 1
ATOM 593 C C . MET A 1 72 ? -9.643 15.131 -0.106 1.00 81.94 72 MET A C 1
ATOM 595 O O . MET A 1 72 ? -8.601 15.453 0.474 1.00 81.94 72 MET A O 1
ATOM 599 N N . PRO A 1 73 ? -10.100 15.805 -1.175 1.00 78.12 73 PRO A N 1
ATOM 600 C CA . PRO A 1 73 ? -9.435 16.987 -1.698 1.00 78.12 73 PRO A CA 1
ATOM 601 C C . PRO A 1 73 ? -9.641 18.186 -0.764 1.00 78.12 73 PRO A C 1
ATOM 603 O O . PRO A 1 73 ? -10.672 18.294 -0.100 1.00 78.12 73 PRO A O 1
ATOM 606 N N . ARG A 1 74 ? -8.682 19.120 -0.762 1.00 80.44 74 ARG A N 1
ATOM 607 C CA . ARG A 1 74 ? -8.860 20.440 -0.128 1.00 80.44 74 ARG A CA 1
ATOM 608 C C . ARG A 1 74 ? -9.819 21.295 -0.956 1.00 80.44 74 ARG A C 1
ATOM 610 O O . ARG A 1 74 ? -9.988 21.055 -2.155 1.00 80.44 74 ARG A O 1
ATOM 617 N N . THR A 1 75 ? -10.430 22.301 -0.342 1.00 83.06 75 THR A N 1
ATOM 618 C CA . THR A 1 75 ? -11.272 23.251 -1.082 1.00 83.06 75 THR A CA 1
ATOM 619 C C . THR A 1 75 ? -10.426 24.323 -1.773 1.00 83.06 75 THR A C 1
ATOM 621 O O . THR A 1 75 ? -9.289 24.604 -1.385 1.00 83.06 75 THR A O 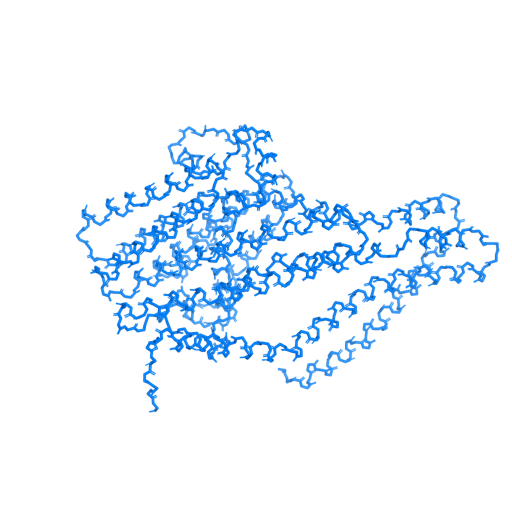1
ATOM 624 N N . VAL A 1 76 ? -10.986 24.952 -2.809 1.00 83.69 76 VAL A N 1
ATOM 625 C CA . VAL A 1 76 ? -10.383 26.134 -3.451 1.00 83.69 76 VAL A CA 1
ATOM 626 C C . VAL A 1 76 ? -10.194 27.288 -2.454 1.00 83.69 76 VAL A C 1
ATOM 628 O O . VAL A 1 76 ? -9.242 28.055 -2.590 1.00 83.69 76 VAL A O 1
ATOM 631 N N . GLU A 1 77 ? -11.063 27.393 -1.447 1.00 83.44 77 GLU A N 1
ATOM 632 C CA . GLU A 1 77 ? -10.967 28.395 -0.379 1.00 83.44 77 GLU A CA 1
ATOM 633 C C . GLU A 1 77 ? -9.750 28.154 0.525 1.00 83.44 77 GLU A C 1
ATOM 635 O O . GLU A 1 77 ? -8.997 29.083 0.811 1.00 83.44 77 GLU A O 1
ATOM 640 N N . GLU A 1 78 ? -9.508 26.901 0.920 1.00 79.44 78 GLU A N 1
ATOM 641 C CA . GLU A 1 78 ? -8.352 26.508 1.740 1.00 79.44 78 GLU A CA 1
ATOM 642 C C . GLU A 1 78 ? -7.022 26.618 0.987 1.00 79.44 78 GLU A C 1
ATOM 644 O O . GLU A 1 78 ? -5.961 26.798 1.591 1.00 79.44 78 GLU A O 1
ATOM 649 N N . PHE A 1 79 ? -7.059 26.475 -0.338 1.00 78.94 79 PHE A N 1
ATOM 650 C CA . PHE A 1 79 ? -5.878 26.513 -1.185 1.00 78.94 79 PHE A CA 1
ATOM 651 C C . PHE A 1 79 ? -6.108 27.434 -2.390 1.00 78.94 79 PHE A C 1
ATOM 653 O O . PHE A 1 79 ? -6.365 26.952 -3.495 1.00 78.94 79 PHE A O 1
ATOM 660 N N . PRO A 1 80 ? -6.027 28.766 -2.208 1.00 81.69 80 PRO A N 1
ATOM 661 C CA . PRO A 1 80 ? -6.346 29.727 -3.257 1.00 81.69 80 PRO A CA 1
ATOM 662 C C . PRO A 1 80 ? -5.321 29.711 -4.394 1.00 81.69 80 PRO A C 1
ATOM 664 O O . PRO A 1 80 ? -4.157 29.334 -4.225 1.00 81.69 80 PRO A O 1
ATOM 667 N N . ARG A 1 81 ? -5.753 30.163 -5.579 1.00 83.81 81 ARG A N 1
ATOM 668 C CA . ARG A 1 81 ? -4.923 30.156 -6.790 1.00 83.81 81 ARG A CA 1
ATOM 669 C C . ARG A 1 81 ? -3.646 30.987 -6.583 1.00 83.81 81 ARG A C 1
ATOM 671 O O . ARG A 1 81 ? -3.726 32.202 -6.391 1.00 83.81 81 ARG A O 1
ATOM 678 N N . PRO A 1 82 ? -2.454 30.383 -6.696 1.00 82.75 82 PRO A N 1
ATOM 679 C CA . PRO A 1 82 ? -1.201 31.084 -6.463 1.00 82.75 82 PRO A CA 1
ATOM 680 C C . PRO A 1 82 ? -0.799 31.963 -7.658 1.00 82.75 82 PRO A C 1
ATOM 682 O O . PRO A 1 82 ? -1.157 31.711 -8.814 1.00 82.75 82 PRO A O 1
ATOM 685 N N . LYS A 1 83 ? -0.002 33.003 -7.376 1.00 84.94 83 LYS A N 1
ATOM 686 C CA . LYS A 1 83 ? 0.425 33.994 -8.380 1.00 84.94 83 LYS A CA 1
ATOM 687 C C . LYS A 1 83 ? 1.458 33.440 -9.373 1.00 84.94 83 LYS A C 1
ATOM 689 O O . LYS A 1 83 ? 1.314 33.677 -10.572 1.00 84.94 83 LYS A O 1
ATOM 694 N N . ARG A 1 84 ? 2.462 32.691 -8.893 1.00 78.00 84 ARG A N 1
ATOM 695 C CA . ARG A 1 84 ? 3.570 32.135 -9.704 1.00 78.00 84 ARG A CA 1
ATOM 696 C C . ARG A 1 84 ? 3.079 31.061 -10.683 1.00 78.00 84 ARG A C 1
ATOM 698 O O . ARG A 1 84 ? 2.261 30.231 -10.300 1.00 78.00 84 ARG A O 1
ATOM 705 N N . LEU A 1 85 ? 3.611 31.046 -11.911 1.00 71.31 85 LEU A N 1
ATOM 706 C CA . LEU A 1 85 ? 3.190 30.132 -12.987 1.00 71.31 85 LEU A CA 1
ATOM 707 C C . LEU A 1 85 ? 3.331 28.651 -12.603 1.00 71.31 85 LEU A C 1
ATOM 709 O O . LEU A 1 85 ? 2.382 27.894 -12.764 1.00 71.31 85 LEU A O 1
ATOM 713 N N . VAL A 1 86 ? 4.471 28.257 -12.030 1.00 57.50 86 VAL A N 1
ATOM 714 C CA . VAL A 1 86 ? 4.719 26.869 -11.595 1.00 57.50 86 VAL A CA 1
ATOM 715 C C . VAL A 1 86 ? 3.691 26.434 -10.548 1.00 57.50 86 VAL A C 1
ATOM 717 O O . VAL A 1 86 ? 3.019 25.417 -10.703 1.00 57.50 86 VAL A O 1
ATOM 720 N N . ASN A 1 87 ? 3.464 27.271 -9.534 1.00 64.38 87 ASN A N 1
ATOM 721 C CA . ASN A 1 87 ? 2.461 26.999 -8.504 1.00 64.38 87 ASN A CA 1
ATOM 722 C C . ASN A 1 87 ? 1.039 27.005 -9.086 1.00 64.38 87 ASN A C 1
ATOM 724 O O . ASN A 1 87 ? 0.147 26.339 -8.573 1.00 64.38 87 ASN A O 1
ATOM 728 N N . ARG A 1 88 ? 0.799 27.775 -10.150 1.00 71.19 88 ARG A N 1
ATOM 729 C CA . ARG A 1 88 ? -0.493 27.836 -10.833 1.00 71.19 88 ARG A CA 1
ATOM 730 C C . ARG A 1 88 ? -0.761 26.547 -11.600 1.00 71.19 88 ARG A C 1
ATOM 732 O O . ARG A 1 88 ? -1.881 26.062 -11.533 1.00 71.19 88 ARG A O 1
ATOM 739 N N . ILE A 1 89 ? 0.243 25.983 -12.269 1.00 60.59 89 ILE A N 1
ATOM 740 C CA . ILE A 1 89 ? 0.150 24.655 -12.891 1.00 60.59 89 ILE A CA 1
ATOM 741 C C . ILE A 1 89 ? -0.141 23.607 -11.811 1.00 60.59 89 ILE A C 1
ATOM 743 O O . ILE A 1 89 ? -1.095 22.847 -11.952 1.00 60.59 89 ILE A O 1
ATOM 747 N N . TYR A 1 90 ? 0.590 23.651 -10.690 1.00 61.44 90 TYR A N 1
ATOM 748 C CA . TYR A 1 90 ? 0.327 22.802 -9.522 1.00 61.44 90 TYR A CA 1
ATOM 749 C C . TYR A 1 90 ? -1.132 22.911 -9.057 1.00 61.44 90 TYR A C 1
ATOM 751 O O . TYR A 1 90 ? -1.834 21.913 -8.953 1.00 61.44 90 TYR A O 1
ATOM 759 N N . TRP A 1 91 ? -1.626 24.130 -8.852 1.00 70.69 91 TRP A N 1
ATOM 760 C CA . TRP A 1 91 ? -3.002 24.379 -8.425 1.00 70.69 91 TRP A CA 1
ATOM 761 C C . TRP A 1 91 ? -4.043 23.873 -9.434 1.00 70.69 91 TRP A C 1
ATOM 763 O O . TRP A 1 91 ? -5.087 23.369 -9.042 1.00 70.69 91 TRP A O 1
ATOM 773 N N . TRP A 1 92 ? -3.763 23.981 -10.736 1.00 66.31 92 TRP A N 1
ATOM 774 C CA . TRP A 1 92 ? -4.659 23.514 -11.800 1.00 66.31 92 TRP A CA 1
ATOM 775 C C . TRP A 1 92 ? -4.775 21.993 -11.871 1.00 66.31 92 TRP A C 1
ATOM 777 O O . TRP A 1 92 ? -5.840 21.489 -12.244 1.00 66.31 92 TRP A O 1
ATOM 787 N N . LEU A 1 93 ? -3.679 21.306 -11.552 1.00 57.41 93 LEU A N 1
ATOM 788 C CA . LEU A 1 93 ? -3.570 19.853 -11.531 1.00 57.41 93 LEU A CA 1
ATOM 789 C C . LEU A 1 93 ? -4.009 19.257 -10.186 1.00 57.41 93 LEU A C 1
ATOM 791 O O . LEU A 1 93 ? -4.381 18.089 -10.146 1.00 57.41 93 LEU A O 1
ATOM 795 N N . ALA A 1 94 ? -3.990 20.032 -9.098 1.00 65.00 94 ALA A N 1
ATOM 796 C CA . ALA A 1 94 ? -4.409 19.570 -7.782 1.00 65.00 94 ALA A CA 1
ATOM 797 C C . ALA A 1 94 ? -5.907 19.204 -7.773 1.00 65.00 94 ALA A C 1
ATOM 799 O O . ALA A 1 94 ? -6.733 19.947 -8.315 1.00 65.00 94 ALA A O 1
ATOM 800 N N . PRO A 1 95 ? -6.292 18.079 -7.144 1.00 64.00 95 PRO A N 1
ATOM 801 C CA . PRO A 1 95 ? -7.692 17.759 -6.936 1.00 64.00 95 PRO A CA 1
ATOM 802 C C . PRO A 1 95 ? -8.217 18.714 -5.865 1.00 64.00 95 PRO A C 1
ATOM 804 O O . PRO A 1 95 ? -7.983 18.507 -4.678 1.00 64.00 95 PRO A O 1
ATOM 807 N N . LEU A 1 96 ? -8.870 19.790 -6.295 1.00 72.31 96 LEU A N 1
ATOM 808 C CA . LEU A 1 96 ? -9.516 20.752 -5.412 1.00 72.31 96 LEU A CA 1
ATOM 809 C C . LEU A 1 96 ? -11.027 20.620 -5.556 1.00 72.31 96 LEU A C 1
ATOM 811 O O . LEU A 1 96 ? -11.552 20.624 -6.672 1.00 72.31 96 LEU A O 1
ATOM 815 N N . ALA A 1 97 ? -11.715 20.507 -4.425 1.00 81.12 97 ALA A N 1
ATOM 816 C CA . ALA A 1 97 ? -13.161 20.654 -4.388 1.00 81.12 97 ALA A CA 1
ATOM 817 C C . ALA A 1 97 ? -13.520 22.127 -4.581 1.00 81.12 97 ALA A C 1
ATOM 819 O O . ALA A 1 97 ? -12.843 23.015 -4.053 1.00 81.12 97 ALA A O 1
ATOM 820 N N . LYS A 1 98 ? -14.586 22.390 -5.339 1.00 83.06 98 LYS A N 1
ATOM 821 C CA . LYS A 1 98 ? -15.031 23.770 -5.585 1.00 83.06 98 LYS A CA 1
ATOM 822 C C . LYS A 1 98 ? -15.448 24.466 -4.294 1.00 83.06 98 LYS A C 1
ATOM 824 O O . LYS A 1 98 ? -15.080 25.613 -4.075 1.00 83.06 98 LYS A O 1
ATOM 829 N N . ASP A 1 99 ? -16.183 23.740 -3.465 1.00 84.25 99 ASP A N 1
ATOM 830 C CA . ASP A 1 99 ? -16.802 24.207 -2.233 1.00 84.25 99 ASP A CA 1
ATOM 831 C C . ASP A 1 99 ? -16.959 23.023 -1.246 1.00 84.25 99 ASP A C 1
ATOM 833 O O . ASP A 1 99 ? -16.724 21.863 -1.618 1.00 84.25 99 ASP A O 1
ATOM 837 N N . PRO A 1 100 ? -17.345 23.273 0.019 1.00 85.12 100 PRO A N 1
ATOM 838 C CA . PRO A 1 100 ? -17.576 22.209 0.997 1.00 85.12 100 PRO A CA 1
ATOM 839 C C . PRO A 1 100 ? -18.676 21.203 0.605 1.00 85.12 100 PRO A C 1
ATOM 841 O O . PRO A 1 100 ? -18.634 20.051 1.040 1.00 85.12 100 PRO A O 1
ATOM 844 N N . GLN A 1 101 ? -19.652 21.593 -0.224 1.00 86.44 101 GLN A N 1
ATOM 845 C CA . GLN A 1 101 ? -20.707 20.681 -0.686 1.00 86.44 101 GLN A CA 1
ATOM 846 C C . GLN A 1 101 ? -20.167 19.682 -1.717 1.00 86.44 101 GLN A C 1
ATOM 848 O O . GLN A 1 101 ? -20.568 18.518 -1.732 1.00 86.44 101 GLN A O 1
ATOM 853 N N . ASP A 1 102 ? -19.219 20.104 -2.552 1.00 82.50 102 ASP A N 1
ATOM 854 C CA . ASP A 1 102 ? -18.523 19.246 -3.504 1.00 82.50 102 ASP A CA 1
ATOM 855 C C . ASP A 1 102 ? -17.663 18.195 -2.786 1.00 82.50 102 ASP A C 1
ATOM 857 O O . ASP A 1 102 ? -17.652 17.034 -3.198 1.00 82.50 102 ASP A O 1
ATOM 861 N N . VAL A 1 103 ? -17.032 18.550 -1.656 1.00 82.75 103 VAL A N 1
ATOM 862 C CA . VAL A 1 103 ? -16.347 17.576 -0.780 1.00 82.75 103 VAL A CA 1
ATOM 863 C C . VAL A 1 103 ? -17.327 16.506 -0.298 1.00 82.75 103 VAL A C 1
ATOM 865 O O . VAL A 1 103 ? -17.047 15.316 -0.418 1.00 82.75 103 VAL A O 1
ATOM 868 N N . GLU A 1 104 ? -18.505 16.901 0.188 1.00 83.38 104 GLU A N 1
ATOM 869 C CA . GLU A 1 104 ? -19.534 15.962 0.650 1.00 83.38 104 GLU A CA 1
ATOM 870 C C . GLU A 1 104 ? -20.078 15.087 -0.495 1.00 83.38 104 GLU A C 1
ATOM 872 O O . GLU A 1 104 ? -20.292 13.883 -0.333 1.00 83.38 104 GLU A O 1
ATOM 877 N N . ARG A 1 105 ? -20.239 15.654 -1.696 1.00 83.44 105 ARG A N 1
ATOM 878 C CA . ARG A 1 105 ? -20.623 14.902 -2.899 1.00 83.44 105 ARG A CA 1
ATOM 879 C C . ARG A 1 105 ? -19.571 13.858 -3.276 1.00 83.44 105 ARG A C 1
ATOM 881 O O . ARG A 1 105 ? -19.930 12.739 -3.644 1.00 83.44 105 ARG A O 1
ATOM 888 N N . LEU A 1 106 ? -18.289 14.211 -3.198 1.00 81.19 106 LEU A N 1
ATOM 889 C CA . LEU A 1 106 ? -17.175 13.297 -3.455 1.00 81.19 106 LEU A CA 1
ATOM 890 C C . LEU A 1 106 ? -17.051 12.236 -2.357 1.00 81.19 106 LEU A C 1
ATOM 892 O O . LEU A 1 106 ? -16.808 11.077 -2.684 1.00 81.19 106 LEU A O 1
ATOM 896 N N . ARG A 1 107 ? -17.326 12.587 -1.094 1.00 79.00 107 ARG A N 1
ATOM 897 C CA . ARG A 1 107 ? -17.370 11.650 0.041 1.00 79.00 107 ARG A CA 1
ATOM 898 C C . ARG A 1 107 ? -18.382 10.527 -0.170 1.00 79.00 107 ARG A C 1
ATOM 900 O O . ARG A 1 107 ? -18.109 9.378 0.166 1.00 79.00 107 ARG A O 1
ATOM 907 N N . ARG A 1 108 ? -19.540 10.839 -0.753 1.00 82.06 108 ARG A N 1
ATOM 908 C CA . ARG A 1 108 ? -20.582 9.843 -1.056 1.00 82.06 108 ARG A CA 1
ATOM 909 C C . ARG A 1 108 ? -20.225 8.929 -2.228 1.00 82.06 108 ARG A C 1
ATOM 911 O O . ARG A 1 108 ? -20.832 7.874 -2.384 1.00 82.06 108 ARG A O 1
ATOM 918 N N . LYS A 1 109 ? -19.253 9.315 -3.058 1.00 85.56 109 LYS A N 1
ATOM 919 C CA . LYS A 1 109 ? -18.767 8.504 -4.177 1.00 85.56 109 LYS A CA 1
ATOM 920 C C . LYS A 1 109 ? -17.580 7.650 -3.724 1.00 85.56 109 LYS A C 1
ATOM 922 O O . LYS A 1 109 ? -16.448 8.120 -3.657 1.00 85.56 109 LYS A O 1
ATOM 927 N N . LEU A 1 110 ? -17.854 6.370 -3.483 1.00 84.69 110 LEU A N 1
ATOM 928 C CA . LEU A 1 110 ? -16.884 5.359 -3.028 1.00 84.69 110 LEU A CA 1
ATOM 929 C C . LEU A 1 110 ? -15.728 5.146 -4.015 1.00 84.69 110 LEU A C 1
ATOM 931 O O . LEU A 1 110 ? -14.610 4.851 -3.619 1.00 84.69 110 LEU A O 1
ATOM 935 N N . TRP A 1 111 ? -15.999 5.355 -5.301 1.00 86.69 111 TRP A N 1
ATOM 936 C CA . TRP A 1 111 ? -15.043 5.259 -6.403 1.00 86.69 111 TRP A CA 1
ATOM 937 C C . TRP A 1 111 ? -14.864 6.634 -7.043 1.00 86.69 111 TRP A C 1
ATOM 939 O O . TRP A 1 111 ? -15.194 6.878 -8.205 1.00 86.69 111 TRP A O 1
ATOM 949 N N . SER A 1 112 ? -14.414 7.590 -6.236 1.00 82.56 112 SER A N 1
ATOM 950 C CA . SER A 1 112 ? -14.194 8.968 -6.668 1.00 82.56 112 SER A CA 1
ATOM 951 C C . SER A 1 112 ? -12.755 9.195 -7.135 1.00 82.56 112 SER A C 1
ATOM 953 O O . SER A 1 112 ? -11.843 8.422 -6.835 1.00 82.56 112 SER A O 1
ATOM 955 N N . TRP A 1 113 ? -12.548 10.275 -7.891 1.00 76.81 113 TRP A N 1
ATOM 956 C CA . TRP A 1 113 ? -11.215 10.690 -8.328 1.00 76.81 113 TRP A CA 1
ATOM 957 C C . TRP A 1 113 ? -10.230 10.949 -7.174 1.00 76.81 113 TRP A C 1
ATOM 959 O O . TRP A 1 113 ? -9.083 10.539 -7.306 1.00 76.81 113 TRP A O 1
ATOM 969 N N . PRO A 1 114 ? -10.607 11.590 -6.051 1.00 79.56 114 PRO A N 1
ATOM 970 C CA . PRO A 1 114 ? -9.673 11.803 -4.946 1.00 79.56 114 PRO A CA 1
ATOM 971 C C . PRO A 1 114 ? -9.076 10.503 -4.392 1.00 79.56 114 PRO A C 1
ATOM 973 O O . PRO A 1 114 ? -7.871 10.436 -4.157 1.00 79.56 114 PRO A O 1
ATOM 976 N N . ILE A 1 115 ? -9.885 9.442 -4.300 1.00 83.25 115 ILE A N 1
ATOM 977 C CA . ILE A 1 115 ? -9.418 8.112 -3.886 1.00 83.25 115 ILE A CA 1
ATOM 978 C C . ILE A 1 115 ? -8.445 7.547 -4.922 1.00 83.25 115 ILE A C 1
ATOM 980 O O . ILE A 1 115 ? -7.378 7.071 -4.554 1.00 83.25 115 ILE A O 1
ATOM 984 N N . LEU A 1 116 ? -8.762 7.659 -6.217 1.00 82.81 116 LEU A N 1
ATOM 985 C CA . LEU A 1 116 ? -7.851 7.230 -7.282 1.00 82.81 116 LEU A CA 1
ATOM 986 C C . LEU A 1 116 ? -6.539 8.020 -7.244 1.00 82.81 116 LEU A C 1
ATOM 988 O O . LEU A 1 116 ? -5.460 7.469 -7.413 1.00 82.81 116 LEU A O 1
ATOM 992 N N . SER A 1 117 ? -6.619 9.318 -6.979 1.00 77.25 117 SER A N 1
ATOM 993 C CA . SER A 1 117 ? -5.450 10.173 -6.875 1.00 77.25 117 SER A CA 1
ATOM 994 C C . SER A 1 117 ? -4.546 9.778 -5.707 1.00 77.25 117 SER A C 1
ATOM 996 O O . SER A 1 117 ? -3.329 9.885 -5.842 1.00 77.25 117 SER A O 1
ATOM 998 N N . ALA A 1 118 ? -5.119 9.352 -4.580 1.00 78.88 118 ALA A N 1
ATOM 999 C CA . ALA A 1 118 ? -4.367 8.808 -3.456 1.00 78.88 118 ALA A CA 1
ATOM 1000 C C . ALA A 1 118 ? -3.789 7.423 -3.782 1.00 78.88 118 ALA A C 1
ATOM 1002 O O . ALA A 1 118 ? -2.629 7.169 -3.477 1.00 78.88 118 ALA A O 1
ATOM 1003 N N . ALA A 1 119 ? -4.550 6.565 -4.462 1.00 84.31 119 ALA A N 1
ATOM 1004 C CA . ALA A 1 119 ? -4.080 5.260 -4.916 1.00 84.31 119 ALA A CA 1
ATOM 1005 C C . ALA A 1 119 ? -2.864 5.384 -5.846 1.00 84.31 119 ALA A C 1
ATOM 1007 O O . ALA A 1 119 ? -1.855 4.727 -5.629 1.00 84.31 119 ALA A O 1
ATOM 1008 N N . ILE A 1 120 ? -2.896 6.307 -6.814 1.00 77.75 120 ILE A N 1
ATOM 1009 C CA . ILE A 1 120 ? -1.751 6.543 -7.705 1.00 77.75 120 ILE A CA 1
ATOM 1010 C C . ILE A 1 120 ? -0.536 7.038 -6.915 1.00 77.75 120 ILE A C 1
ATOM 1012 O O . ILE A 1 120 ? 0.577 6.571 -7.139 1.00 77.75 120 ILE A O 1
ATOM 1016 N N . LEU A 1 121 ? -0.741 7.923 -5.937 1.00 75.00 121 LEU A N 1
ATOM 1017 C CA . LEU A 1 121 ? 0.328 8.389 -5.053 1.00 75.00 121 LEU A CA 1
ATOM 1018 C C . LEU A 1 121 ? 1.039 7.223 -4.356 1.00 75.00 121 LEU A C 1
ATOM 1020 O O . LEU A 1 121 ? 2.263 7.116 -4.375 1.00 75.00 121 LEU A O 1
ATOM 1024 N N . LEU A 1 122 ? 0.248 6.345 -3.750 1.00 79.50 122 LEU A N 1
ATOM 1025 C CA . LEU A 1 122 ? 0.730 5.225 -2.956 1.00 79.50 122 LEU A CA 1
ATOM 1026 C C . LEU A 1 122 ? 1.362 4.136 -3.826 1.00 79.50 122 LEU A C 1
ATOM 1028 O O . LEU A 1 122 ? 2.436 3.645 -3.488 1.00 79.50 122 LEU A O 1
ATOM 1032 N N . SER A 1 123 ? 0.771 3.858 -4.989 1.00 81.00 123 SER A N 1
ATOM 1033 C CA . SER A 1 123 ? 1.291 2.902 -5.971 1.00 81.00 123 SER A CA 1
ATOM 1034 C C . SER A 1 123 ? 2.692 3.240 -6.479 1.00 81.00 123 SER A C 1
ATOM 1036 O O . SER A 1 123 ? 3.436 2.350 -6.871 1.00 81.00 123 SER A O 1
ATOM 1038 N N . VAL A 1 124 ? 3.060 4.525 -6.465 1.00 76.06 124 VAL A N 1
ATOM 1039 C CA . VAL A 1 124 ? 4.401 4.990 -6.819 1.00 76.06 124 VAL A CA 1
ATOM 1040 C C . VAL A 1 124 ? 5.305 5.003 -5.585 1.00 76.06 124 VAL A C 1
ATOM 1042 O O . VAL A 1 124 ? 6.466 4.614 -5.669 1.00 76.06 124 VAL A O 1
ATOM 1045 N N . ALA A 1 125 ? 4.790 5.429 -4.426 1.00 76.19 125 ALA A N 1
ATOM 1046 C CA . ALA A 1 125 ? 5.573 5.536 -3.196 1.00 76.19 125 ALA A CA 1
ATOM 1047 C C . ALA A 1 125 ? 6.089 4.176 -2.705 1.00 76.19 125 ALA A C 1
ATOM 1049 O O . ALA A 1 125 ? 7.272 4.032 -2.403 1.00 76.19 125 ALA A O 1
ATOM 1050 N N . TYR A 1 126 ? 5.202 3.184 -2.609 1.00 80.44 126 TYR A N 1
ATOM 1051 C CA . TYR A 1 126 ? 5.503 1.899 -1.988 1.00 80.44 126 TYR A CA 1
ATOM 1052 C C . TYR A 1 126 ? 6.617 1.109 -2.676 1.00 80.44 126 TYR A C 1
ATOM 1054 O O . TYR A 1 126 ? 7.531 0.713 -1.956 1.00 80.44 126 TYR A O 1
ATOM 1062 N N . PRO A 1 127 ? 6.631 0.903 -4.009 1.00 76.75 127 PRO A N 1
ATOM 1063 C CA . PRO A 1 127 ? 7.733 0.183 -4.641 1.00 76.75 127 PRO A CA 1
ATOM 1064 C C . PRO A 1 127 ? 9.089 0.835 -4.374 1.00 76.75 127 PRO A C 1
ATOM 1066 O O . PRO A 1 127 ? 10.046 0.133 -4.065 1.00 76.75 127 PRO A O 1
ATOM 1069 N N . VAL A 1 128 ? 9.169 2.171 -4.386 1.00 76.25 128 VAL A N 1
ATOM 1070 C CA . VAL A 1 128 ? 10.420 2.873 -4.065 1.00 76.25 128 VAL A CA 1
ATOM 1071 C C . VAL A 1 128 ? 10.807 2.683 -2.610 1.00 76.25 128 VAL A C 1
ATOM 1073 O O . VAL A 1 128 ? 11.964 2.399 -2.312 1.00 76.25 128 VAL A O 1
ATOM 1076 N N . MET A 1 129 ? 9.848 2.827 -1.696 1.00 80.81 129 MET A N 1
ATOM 1077 C CA . MET A 1 129 ? 10.091 2.639 -0.271 1.00 80.81 129 MET A CA 1
ATOM 1078 C C . MET A 1 129 ? 10.551 1.214 0.033 1.00 80.81 129 MET A C 1
ATOM 1080 O O . MET A 1 129 ? 11.550 1.042 0.724 1.00 80.81 129 MET A O 1
ATOM 1084 N N . PHE A 1 130 ? 9.866 0.201 -0.499 1.00 84.25 130 PHE A N 1
ATOM 1085 C CA . PHE A 1 130 ? 10.208 -1.200 -0.274 1.00 84.25 130 PHE A CA 1
ATOM 1086 C C . PHE A 1 130 ? 11.527 -1.585 -0.930 1.00 84.25 130 PHE A C 1
ATOM 1088 O O . PHE A 1 130 ? 12.324 -2.254 -0.281 1.00 84.25 130 PHE A O 1
ATOM 1095 N N . ALA A 1 131 ? 11.804 -1.113 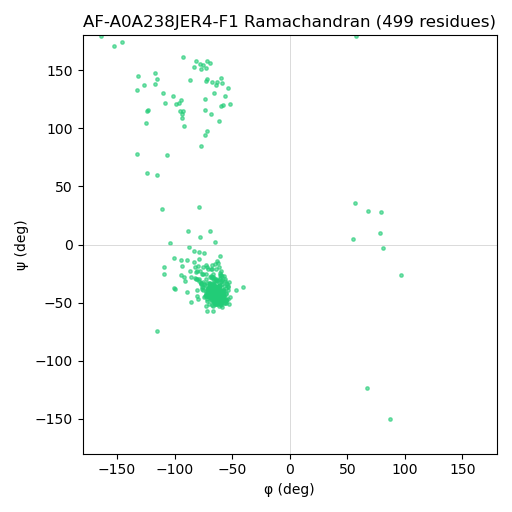-2.148 1.00 81.88 131 ALA A N 1
ATOM 1096 C CA . ALA A 1 131 ? 13.102 -1.322 -2.778 1.00 81.88 131 ALA A CA 1
ATOM 1097 C C . ALA A 1 131 ? 14.220 -0.647 -1.968 1.00 81.88 131 ALA A C 1
ATOM 1099 O O . ALA A 1 131 ? 15.223 -1.280 -1.670 1.00 81.88 131 ALA A O 1
ATOM 1100 N N . THR A 1 132 ? 14.016 0.589 -1.498 1.00 83.00 132 THR A N 1
ATOM 1101 C CA . THR A 1 132 ? 14.999 1.289 -0.651 1.00 83.00 132 THR A CA 1
ATOM 1102 C C . THR A 1 132 ? 15.242 0.539 0.658 1.00 83.00 132 THR A C 1
ATOM 1104 O O . THR A 1 132 ? 16.386 0.408 1.082 1.00 83.00 132 THR A O 1
ATOM 1107 N N . VAL A 1 133 ? 14.184 0.028 1.297 1.00 86.31 133 VAL A N 1
ATOM 1108 C CA . VAL A 1 133 ? 14.289 -0.763 2.532 1.00 86.31 133 VAL A CA 1
ATOM 1109 C C . VAL A 1 133 ? 15.011 -2.083 2.280 1.00 86.31 133 VAL A C 1
ATOM 1111 O O . VAL A 1 133 ? 15.953 -2.385 3.006 1.00 86.31 133 VAL A O 1
ATOM 1114 N N . GLN A 1 134 ? 14.627 -2.848 1.252 1.00 86.06 134 GLN A N 1
ATOM 1115 C CA . GLN A 1 134 ? 15.295 -4.106 0.919 1.00 86.06 134 GLN A CA 1
ATOM 1116 C C . GLN A 1 134 ? 16.769 -3.858 0.593 1.00 86.06 134 GLN A C 1
ATOM 1118 O O . GLN A 1 134 ? 17.620 -4.522 1.171 1.00 86.06 134 GLN A O 1
ATOM 1123 N N . TRP A 1 135 ? 17.095 -2.873 -0.244 1.00 88.38 135 TRP A N 1
ATOM 1124 C CA . TRP A 1 135 ? 18.476 -2.523 -0.593 1.00 88.38 135 TRP A CA 1
ATOM 1125 C C . TRP A 1 135 ? 19.280 -2.082 0.629 1.00 88.38 135 TRP A C 1
ATOM 1127 O O . TRP A 1 135 ? 20.418 -2.504 0.841 1.00 88.38 135 TRP A O 1
ATOM 1137 N N . GLY A 1 136 ? 18.681 -1.231 1.459 1.00 86.25 136 GLY A N 1
ATOM 1138 C CA . GLY A 1 136 ? 19.332 -0.695 2.640 1.00 86.25 136 GLY A CA 1
ATOM 1139 C C . GLY A 1 136 ? 19.578 -1.741 3.725 1.00 86.25 136 GLY A C 1
ATOM 1140 O O . GLY A 1 136 ? 20.438 -1.504 4.561 1.00 86.25 136 GLY A O 1
ATOM 1141 N N . VAL A 1 137 ? 18.847 -2.864 3.722 1.00 87.00 137 VAL A N 1
ATOM 1142 C CA . VAL A 1 137 ? 18.985 -3.963 4.697 1.00 87.00 137 VAL A CA 1
ATOM 1143 C C . VAL A 1 137 ? 19.788 -5.143 4.150 1.00 87.00 137 VAL A C 1
ATOM 1145 O O . VAL A 1 137 ? 20.531 -5.754 4.910 1.00 87.00 137 VAL A O 1
ATOM 1148 N N . SER A 1 138 ? 19.636 -5.485 2.869 1.00 87.31 138 SER A N 1
ATOM 1149 C CA . SER A 1 138 ? 20.282 -6.661 2.264 1.00 87.31 138 SER A CA 1
ATOM 1150 C C . SER A 1 138 ? 21.736 -6.409 1.886 1.00 87.31 138 SER A C 1
ATOM 1152 O O . SER A 1 138 ? 22.573 -7.275 2.102 1.00 87.31 138 SER A O 1
ATOM 1154 N N . GLY A 1 139 ? 22.062 -5.223 1.368 1.00 84.50 139 GLY A N 1
ATOM 1155 C CA . GLY A 1 139 ? 23.352 -5.026 0.703 1.00 84.50 139 GLY A CA 1
ATOM 1156 C C . GLY A 1 139 ? 23.255 -5.173 -0.818 1.00 84.50 139 GLY A C 1
ATOM 1157 O O . GLY A 1 139 ? 23.999 -4.502 -1.534 1.00 84.50 139 GLY A O 1
ATOM 1158 N N . ASP A 1 140 ? 22.284 -5.942 -1.300 1.00 85.12 140 ASP A N 1
ATOM 1159 C CA . ASP A 1 140 ? 22.241 -6.429 -2.674 1.00 85.12 140 ASP A CA 1
ATOM 1160 C C . ASP A 1 140 ? 21.801 -5.362 -3.673 1.00 85.12 140 ASP A C 1
ATOM 1162 O O . ASP A 1 140 ? 21.027 -4.448 -3.356 1.00 85.12 140 ASP A O 1
ATOM 1166 N N . ALA A 1 141 ? 22.284 -5.500 -4.907 1.00 83.94 141 ALA A N 1
ATOM 1167 C CA . ALA A 1 141 ? 21.824 -4.680 -6.009 1.00 83.94 141 ALA A CA 1
ATOM 1168 C C . ALA A 1 141 ? 20.352 -5.000 -6.297 1.00 83.94 141 ALA A C 1
ATOM 1170 O O . ALA A 1 141 ? 19.974 -6.159 -6.457 1.00 83.94 141 ALA A O 1
ATOM 1171 N N . LEU A 1 142 ? 19.511 -3.969 -6.392 1.00 80.81 142 LEU A N 1
ATOM 1172 C CA . LEU A 1 142 ? 18.099 -4.122 -6.741 1.00 80.81 142 LEU A CA 1
ATOM 1173 C C . LEU A 1 142 ? 17.800 -3.409 -8.042 1.00 80.81 142 LEU A C 1
ATOM 1175 O O . LEU A 1 142 ? 18.237 -2.283 -8.262 1.00 80.81 142 LEU A O 1
ATOM 1179 N N . GLY A 1 143 ? 17.005 -4.041 -8.894 1.00 71.50 143 GLY A N 1
ATOM 1180 C CA . GLY A 1 143 ? 16.760 -3.558 -10.240 1.00 71.50 143 GLY A CA 1
ATOM 1181 C C . GLY A 1 143 ? 15.549 -4.188 -10.904 1.00 71.50 143 GLY A C 1
ATOM 1182 O O . GLY A 1 143 ? 14.875 -5.042 -10.328 1.00 71.50 143 GLY A O 1
ATOM 1183 N N . PHE A 1 144 ? 15.287 -3.756 -12.133 1.00 67.38 144 PHE A N 1
ATOM 1184 C CA . PHE A 1 144 ? 14.297 -4.360 -13.023 1.00 67.38 144 PHE A CA 1
ATOM 1185 C C . PHE A 1 144 ? 14.982 -4.694 -14.349 1.00 67.38 144 PHE A C 1
ATOM 1187 O O . PHE A 1 144 ? 15.773 -3.890 -14.837 1.00 67.38 144 PHE A O 1
ATOM 1194 N N . GLY A 1 145 ? 14.711 -5.874 -14.916 1.00 64.56 145 GLY A N 1
ATOM 1195 C CA . GLY A 1 145 ? 15.230 -6.263 -16.236 1.00 64.56 145 GLY A CA 1
ATOM 1196 C C . GLY A 1 145 ? 16.757 -6.216 -16.373 1.00 64.56 145 GLY A C 1
ATOM 1197 O O . GLY A 1 145 ? 17.261 -5.804 -17.407 1.00 64.56 145 GLY A O 1
ATOM 1198 N N . GLY A 1 146 ? 17.500 -6.561 -15.314 1.00 65.50 146 GLY A N 1
ATOM 1199 C CA . GLY A 1 146 ? 18.971 -6.530 -15.312 1.00 65.50 146 GLY A CA 1
ATOM 1200 C C . GLY A 1 146 ? 19.603 -5.152 -15.069 1.00 65.50 146 GLY A C 1
ATOM 1201 O O . GLY A 1 146 ? 20.822 -5.066 -14.946 1.00 65.50 146 GLY A O 1
ATOM 1202 N N . HIS A 1 147 ? 18.809 -4.084 -14.935 1.00 69.19 147 HIS A N 1
ATOM 1203 C CA . HIS A 1 147 ? 19.315 -2.744 -14.629 1.00 69.19 147 HIS A CA 1
ATOM 1204 C C . HIS A 1 147 ? 19.264 -2.452 -13.125 1.00 69.19 147 HIS A C 1
ATOM 1206 O O . HIS A 1 147 ? 18.158 -2.345 -12.579 1.00 69.19 147 HIS A O 1
ATOM 1212 N N . PRO A 1 148 ? 20.413 -2.272 -12.444 1.00 70.50 148 PRO A N 1
ATOM 1213 C CA . PRO A 1 148 ? 20.433 -1.925 -11.029 1.00 70.50 148 PRO A CA 1
ATOM 1214 C C . PRO A 1 148 ? 19.899 -0.499 -10.830 1.00 70.50 148 PRO A C 1
ATOM 1216 O O . PRO A 1 148 ? 20.508 0.488 -11.239 1.00 70.50 148 PRO A O 1
ATOM 1219 N N . LEU A 1 149 ? 18.734 -0.395 -10.191 1.00 70.88 149 LEU A N 1
ATOM 1220 C CA . LEU A 1 149 ? 18.180 0.855 -9.667 1.00 70.88 149 LEU A CA 1
ATOM 1221 C C . LEU A 1 149 ? 18.881 1.251 -8.368 1.00 70.88 149 LEU A C 1
ATOM 1223 O O . LEU A 1 149 ? 19.068 2.429 -8.101 1.00 70.88 149 LEU A O 1
ATOM 1227 N N . PHE A 1 150 ? 19.271 0.269 -7.565 1.00 78.19 150 PHE A N 1
ATOM 1228 C CA . PHE A 1 150 ? 20.050 0.456 -6.358 1.00 78.19 150 PHE A CA 1
ATOM 1229 C C . PHE A 1 150 ? 21.313 -0.390 -6.488 1.00 78.19 150 PHE A C 1
ATOM 1231 O O . PHE A 1 150 ? 21.186 -1.610 -6.586 1.00 78.19 150 PHE A O 1
ATOM 1238 N N . PRO A 1 151 ? 22.507 0.215 -6.531 1.00 81.62 151 PRO A N 1
ATOM 1239 C CA . PRO A 1 151 ? 23.733 -0.545 -6.704 1.00 81.62 151 PRO A CA 1
ATOM 1240 C C . PRO A 1 151 ? 24.234 -1.116 -5.368 1.00 81.62 151 PRO A C 1
ATOM 1242 O O . PRO A 1 151 ? 23.940 -0.597 -4.286 1.00 81.62 151 PRO A O 1
ATOM 1245 N N . ASP A 1 152 ? 24.962 -2.223 -5.447 1.00 84.69 152 ASP A N 1
ATOM 1246 C CA . ASP A 1 152 ? 25.537 -2.964 -4.319 1.00 84.69 152 ASP A CA 1
ATOM 1247 C C . ASP A 1 152 ? 26.832 -2.337 -3.772 1.00 84.69 152 ASP A C 1
ATOM 1249 O O . ASP A 1 152 ? 27.199 -2.563 -2.618 1.00 84.69 152 ASP A O 1
ATOM 1253 N N . ASP A 1 153 ? 27.486 -1.478 -4.549 1.00 84.00 153 ASP A N 1
ATOM 1254 C CA . ASP A 1 153 ? 28.746 -0.810 -4.205 1.00 84.00 153 ASP A CA 1
ATOM 1255 C C . ASP A 1 153 ? 28.607 0.336 -3.180 1.00 84.00 153 ASP A C 1
ATOM 1257 O O . ASP A 1 153 ? 29.601 0.864 -2.672 1.00 84.00 153 ASP A O 1
ATOM 1261 N N . VAL A 1 154 ? 27.379 0.714 -2.807 1.00 84.44 154 VAL A N 1
ATOM 1262 C CA . VAL A 1 154 ? 27.144 1.804 -1.851 1.00 84.44 154 VAL A CA 1
ATOM 1263 C C . VAL A 1 154 ? 27.479 1.374 -0.425 1.00 84.44 154 VAL A C 1
ATOM 1265 O O . VAL A 1 154 ? 26.907 0.427 0.118 1.00 84.44 154 VAL A O 1
ATOM 1268 N N . HIS A 1 155 ? 28.345 2.143 0.236 1.00 87.06 155 HIS A N 1
ATOM 1269 C CA . HIS A 1 155 ? 28.792 1.876 1.602 1.00 87.06 155 HIS A CA 1
ATOM 1270 C C . HIS A 1 155 ? 27.649 1.927 2.640 1.00 87.06 155 HIS A C 1
ATOM 1272 O O . HIS A 1 155 ? 26.814 2.837 2.636 1.00 87.06 155 HIS A O 1
ATOM 1278 N N . TRP A 1 156 ? 27.660 1.010 3.616 1.00 87.31 156 TRP A N 1
ATOM 1279 C CA . TRP A 1 156 ? 26.657 0.915 4.695 1.00 87.31 156 TRP A CA 1
ATOM 1280 C C . TRP A 1 156 ? 26.458 2.210 5.489 1.00 87.31 156 TRP A C 1
ATOM 1282 O O . TRP A 1 156 ? 25.339 2.538 5.882 1.00 87.31 156 TRP A O 1
ATOM 1292 N N . GLY A 1 157 ? 27.535 2.979 5.676 1.00 85.00 157 GLY A N 1
ATOM 1293 C CA . GLY A 1 157 ? 27.498 4.287 6.339 1.00 85.00 157 GLY A CA 1
ATOM 1294 C C . GLY A 1 157 ? 26.638 5.336 5.623 1.00 85.00 157 GLY A C 1
ATOM 1295 O O . GLY A 1 157 ? 26.286 6.334 6.238 1.00 85.00 157 GLY A O 1
ATOM 1296 N N . ILE A 1 158 ? 26.274 5.107 4.357 1.00 83.94 158 ILE A N 1
ATOM 1297 C CA . ILE A 1 158 ? 25.374 5.960 3.570 1.00 83.94 158 ILE A CA 1
ATOM 1298 C C . ILE A 1 158 ? 23.951 5.376 3.548 1.00 83.94 158 ILE A C 1
ATOM 1300 O O . ILE A 1 158 ? 22.976 6.118 3.687 1.00 83.94 158 ILE A O 1
ATOM 1304 N N . ARG A 1 159 ? 23.818 4.044 3.461 1.00 84.75 159 ARG A N 1
ATOM 1305 C CA . ARG A 1 159 ? 22.519 3.346 3.427 1.00 84.75 159 ARG A CA 1
ATOM 1306 C C . ARG A 1 159 ? 21.676 3.595 4.682 1.00 84.75 159 ARG A C 1
ATOM 1308 O O . ARG A 1 159 ? 20.504 3.950 4.576 1.00 84.75 159 ARG A O 1
ATOM 1315 N N . TRP A 1 160 ? 22.268 3.466 5.872 1.00 86.44 160 TRP A N 1
ATOM 1316 C CA . TRP A 1 160 ? 21.545 3.646 7.139 1.00 86.44 160 TRP A CA 1
ATOM 1317 C C . TRP A 1 160 ? 20.975 5.059 7.329 1.00 86.44 160 TRP A C 1
ATOM 1319 O O . TRP A 1 160 ? 19.797 5.170 7.678 1.00 86.44 160 TRP A O 1
ATOM 1329 N N . PRO A 1 161 ? 21.728 6.145 7.061 1.00 84.88 161 PRO A N 1
ATOM 1330 C CA . PRO A 1 161 ? 21.161 7.490 7.034 1.00 84.88 161 PRO A CA 1
ATOM 1331 C C . PRO A 1 161 ? 19.980 7.645 6.071 1.00 84.88 161 PRO A C 1
ATOM 1333 O O . PRO A 1 161 ? 18.979 8.250 6.447 1.00 84.88 161 PRO A O 1
ATOM 1336 N N . ILE A 1 162 ? 20.053 7.075 4.863 1.00 81.62 162 ILE A N 1
ATOM 1337 C CA . ILE A 1 162 ? 18.951 7.115 3.885 1.00 81.62 162 ILE A CA 1
ATOM 1338 C C . ILE A 1 162 ? 17.699 6.437 4.462 1.00 81.62 162 ILE A C 1
ATOM 1340 O O . ILE A 1 162 ? 16.613 7.023 4.432 1.00 81.62 162 ILE A O 1
ATOM 1344 N N . LEU A 1 163 ? 17.849 5.243 5.049 1.00 84.19 163 LEU A N 1
ATOM 1345 C CA . LEU A 1 163 ? 16.751 4.528 5.710 1.00 84.19 163 LEU A CA 1
ATOM 1346 C C . LEU A 1 163 ? 16.167 5.313 6.887 1.00 84.19 163 LEU A C 1
ATOM 1348 O O . LEU A 1 163 ? 14.948 5.379 7.045 1.00 84.19 163 LEU A O 1
ATOM 1352 N N . LEU A 1 164 ? 17.022 5.936 7.698 1.00 82.94 164 LEU A N 1
ATOM 1353 C CA . LEU A 1 164 ? 16.596 6.734 8.840 1.00 82.94 164 LEU A CA 1
ATOM 1354 C C . LEU A 1 164 ? 15.795 7.961 8.391 1.00 82.94 164 LEU A C 1
ATOM 1356 O O . LEU A 1 164 ? 14.718 8.218 8.926 1.00 82.94 164 LEU A O 1
ATOM 1360 N N . VAL A 1 165 ? 16.274 8.695 7.382 1.00 81.62 165 VAL A N 1
ATOM 1361 C CA . VAL A 1 165 ? 15.553 9.853 6.832 1.00 81.62 165 VAL A CA 1
ATOM 1362 C C . VAL A 1 165 ? 14.210 9.421 6.246 1.00 81.62 165 VAL A C 1
ATOM 1364 O O . VAL A 1 165 ? 13.203 10.102 6.467 1.00 81.62 165 VAL A O 1
ATOM 1367 N N . LEU A 1 166 ? 14.160 8.280 5.553 1.00 81.38 166 LEU A N 1
ATOM 1368 C CA . LEU A 1 166 ? 12.913 7.723 5.037 1.00 81.38 166 LEU A CA 1
ATOM 1369 C C . LEU A 1 166 ? 11.935 7.390 6.176 1.00 81.38 166 LEU A C 1
ATOM 1371 O O . LEU A 1 166 ? 10.780 7.819 6.137 1.00 81.38 166 LEU A O 1
ATOM 1375 N N . ALA A 1 167 ? 12.396 6.701 7.223 1.00 80.94 167 ALA A N 1
ATOM 1376 C CA . ALA A 1 167 ? 11.580 6.346 8.383 1.00 80.94 167 ALA A CA 1
ATOM 1377 C C . ALA A 1 167 ? 11.036 7.587 9.113 1.00 80.94 167 ALA A C 1
ATOM 1379 O O . ALA A 1 167 ? 9.835 7.672 9.383 1.00 80.94 167 ALA A O 1
ATOM 1380 N N . ILE A 1 168 ? 11.883 8.592 9.369 1.00 79.81 168 ILE A N 1
ATOM 1381 C CA . ILE A 1 168 ? 11.462 9.853 10.001 1.00 79.81 168 ILE A CA 1
ATOM 1382 C C . ILE A 1 168 ? 10.454 10.587 9.107 1.00 79.81 168 ILE A C 1
ATOM 1384 O O . ILE A 1 168 ? 9.460 11.113 9.608 1.00 79.81 168 ILE A O 1
ATOM 1388 N N . SER A 1 169 ? 10.647 10.577 7.785 1.00 76.25 169 SER A N 1
ATOM 1389 C CA . SER A 1 169 ? 9.712 11.197 6.836 1.00 76.25 169 SER A CA 1
ATOM 1390 C C . SER A 1 169 ? 8.322 10.556 6.889 1.00 76.25 169 SER A C 1
ATOM 1392 O O . SER A 1 169 ? 7.314 11.268 6.846 1.00 76.25 169 SER A O 1
ATOM 1394 N N . VAL A 1 170 ? 8.245 9.229 7.032 1.00 78.56 170 VAL A N 1
ATOM 1395 C CA . VAL A 1 170 ? 6.978 8.503 7.222 1.00 78.56 170 VAL A CA 1
ATOM 1396 C C . VAL A 1 170 ? 6.331 8.874 8.555 1.00 78.56 170 VAL A C 1
ATOM 1398 O O . VAL A 1 170 ? 5.138 9.177 8.594 1.00 78.56 170 VAL A O 1
ATOM 1401 N N . ILE A 1 171 ? 7.106 8.922 9.642 1.00 77.50 171 ILE A N 1
ATOM 1402 C CA . ILE A 1 171 ? 6.602 9.312 10.967 1.00 77.50 171 ILE A CA 1
ATOM 1403 C C . ILE A 1 171 ? 6.039 10.736 10.926 1.00 77.50 171 ILE A C 1
ATOM 1405 O O . ILE A 1 171 ? 4.904 10.961 11.344 1.00 77.50 171 ILE A O 1
ATOM 1409 N N . PHE A 1 172 ? 6.775 11.693 10.358 1.00 76.56 172 PHE A N 1
ATOM 1410 C CA . PHE A 1 172 ? 6.302 13.069 10.216 1.00 76.56 172 PHE A CA 1
ATOM 1411 C C . PHE A 1 172 ? 5.080 13.175 9.313 1.00 76.56 172 PHE A C 1
ATOM 1413 O O . PHE A 1 172 ? 4.211 13.997 9.595 1.00 76.56 172 PHE A O 1
ATOM 1420 N N . ARG A 1 173 ? 4.935 12.314 8.295 1.00 78.69 173 ARG A N 1
ATOM 1421 C CA . ARG A 1 173 ? 3.690 12.243 7.521 1.00 78.69 173 ARG A CA 1
ATOM 1422 C C . ARG A 1 173 ? 2.512 11.836 8.390 1.00 78.69 173 ARG A C 1
ATOM 1424 O O . ARG A 1 173 ? 1.462 12.471 8.334 1.00 78.69 173 ARG A O 1
ATOM 1431 N N . ILE A 1 174 ? 2.676 10.778 9.179 1.00 75.06 174 ILE A N 1
ATOM 1432 C CA . ILE A 1 174 ? 1.632 10.281 10.079 1.00 75.06 174 ILE A CA 1
ATOM 1433 C C . ILE A 1 174 ? 1.270 11.370 11.094 1.00 75.06 174 ILE A C 1
ATOM 1435 O O . ILE A 1 174 ? 0.089 11.647 11.306 1.00 75.06 174 ILE A O 1
ATOM 1439 N N . MET A 1 175 ? 2.271 12.053 11.655 1.00 73.94 175 MET A N 1
ATOM 1440 C CA . MET A 1 175 ? 2.062 13.177 12.568 1.00 73.94 175 MET A CA 1
ATOM 1441 C C . MET A 1 175 ? 1.359 14.355 11.889 1.00 73.94 175 MET A C 1
ATOM 1443 O O . MET A 1 175 ? 0.418 14.878 12.467 1.00 73.94 175 MET A O 1
ATOM 1447 N N . ALA A 1 176 ? 1.727 14.730 10.661 1.00 75.38 176 ALA A N 1
ATOM 1448 C CA . ALA A 1 176 ? 1.063 15.789 9.893 1.00 75.38 176 ALA A CA 1
ATOM 1449 C C . ALA A 1 176 ? -0.399 15.455 9.550 1.00 75.38 176 ALA A C 1
ATOM 1451 O O . ALA A 1 176 ? -1.242 16.340 9.424 1.00 75.38 176 ALA A O 1
ATOM 1452 N N . LEU A 1 177 ? -0.719 14.170 9.385 1.00 70.06 177 LEU A N 1
ATOM 1453 C CA . LEU A 1 177 ? -2.094 13.712 9.183 1.00 70.06 177 LEU A CA 1
ATOM 1454 C C . LEU A 1 177 ? -2.894 13.705 10.492 1.00 70.06 177 LEU A C 1
ATOM 1456 O O . LEU A 1 177 ? -4.102 13.958 10.474 1.00 70.06 177 LEU A O 1
ATOM 1460 N N . ALA A 1 178 ? -2.240 13.424 11.621 1.00 70.94 178 ALA A N 1
ATOM 1461 C CA . ALA A 1 178 ? -2.865 13.368 12.939 1.00 70.94 178 ALA A CA 1
ATOM 1462 C C . ALA A 1 178 ? -3.069 14.765 13.555 1.00 70.94 178 ALA A C 1
ATOM 1464 O O . ALA A 1 178 ? -4.165 15.083 14.028 1.00 70.94 178 ALA A O 1
ATOM 1465 N N . LEU A 1 179 ? -2.033 15.599 13.511 1.00 69.00 179 LEU A N 1
ATOM 1466 C CA . LEU A 1 179 ? -1.938 16.918 14.123 1.00 69.00 179 LEU A CA 1
ATOM 1467 C C . LEU A 1 179 ? -2.234 17.968 13.050 1.00 69.00 179 LEU A C 1
ATOM 1469 O O . LEU A 1 179 ? -1.559 18.026 12.030 1.00 69.00 179 LEU A O 1
ATOM 1473 N N . ALA A 1 180 ? -3.253 18.801 13.263 1.00 57.41 180 ALA A N 1
ATOM 1474 C CA . ALA A 1 180 ? -3.735 19.779 12.278 1.00 57.41 180 ALA A CA 1
ATOM 1475 C C . ALA A 1 180 ? -2.762 20.954 12.014 1.00 57.41 180 ALA A C 1
ATOM 1477 O O . ALA A 1 180 ? -3.136 21.949 11.395 1.00 57.41 180 ALA A O 1
ATOM 1478 N N . GLU A 1 181 ? -1.522 20.862 12.490 1.00 63.47 181 GLU A N 1
ATOM 1479 C CA . GLU A 1 181 ? -0.524 21.918 12.417 1.00 63.47 181 GLU A CA 1
ATOM 1480 C C . GLU A 1 181 ? 0.394 21.707 11.208 1.00 63.47 181 GLU A C 1
ATOM 1482 O O . GLU A 1 181 ? 1.105 20.707 11.098 1.00 63.47 181 GLU A O 1
ATOM 1487 N N . GLY A 1 182 ? 0.441 22.692 10.307 1.00 70.00 182 GLY A N 1
ATOM 1488 C CA . GLY A 1 182 ? 1.265 22.652 9.090 1.00 70.00 182 GLY A CA 1
ATOM 1489 C C . GLY A 1 182 ? 2.786 22.632 9.321 1.00 70.00 182 GLY A C 1
ATOM 1490 O O . GLY A 1 182 ? 3.548 22.661 8.356 1.00 70.00 182 GLY A O 1
ATOM 1491 N N . VAL A 1 183 ? 3.252 22.600 10.575 1.00 78.00 183 VAL A N 1
ATOM 1492 C CA . VAL A 1 183 ? 4.675 22.500 10.941 1.00 78.00 183 VAL A CA 1
ATOM 1493 C C . VAL A 1 183 ? 5.259 21.168 10.474 1.00 78.00 183 VAL A C 1
ATOM 1495 O O . VAL A 1 183 ? 6.308 21.151 9.831 1.00 78.00 183 VAL A O 1
ATOM 1498 N N . PHE A 1 184 ? 4.550 20.061 10.715 1.00 76.69 184 PHE A N 1
ATOM 1499 C CA . PHE A 1 184 ? 5.010 18.733 10.309 1.00 76.69 184 PHE A CA 1
ATOM 1500 C C . PHE A 1 184 ? 5.046 18.576 8.785 1.00 76.69 184 PHE A C 1
ATOM 1502 O O . PHE A 1 184 ? 5.978 17.963 8.278 1.00 76.69 184 PHE A O 1
ATOM 1509 N N . GLU A 1 185 ? 4.118 19.198 8.042 1.00 71.12 185 GLU A N 1
ATOM 1510 C CA . GLU A 1 185 ? 4.159 19.205 6.567 1.00 71.12 185 GLU A CA 1
ATOM 1511 C C . GLU A 1 185 ? 5.440 19.892 6.046 1.00 71.12 185 GLU A C 1
ATOM 1513 O O . GLU A 1 185 ? 6.077 19.398 5.115 1.00 71.12 185 GLU A O 1
ATOM 1518 N N . LYS A 1 186 ? 5.873 20.998 6.673 1.00 74.19 186 LYS A N 1
ATOM 1519 C CA . LYS A 1 186 ? 7.111 21.706 6.295 1.00 74.19 186 LYS A CA 1
ATOM 1520 C C . LYS A 1 186 ? 8.374 20.923 6.657 1.00 74.19 186 LYS A C 1
ATOM 1522 O O . LYS A 1 186 ? 9.287 20.842 5.839 1.00 74.19 186 LYS A O 1
ATOM 1527 N N . LEU A 1 187 ? 8.429 20.352 7.862 1.00 77.38 187 LEU A N 1
ATOM 1528 C CA . LEU A 1 187 ? 9.564 19.534 8.306 1.00 77.38 187 LEU A CA 1
ATOM 1529 C C . LEU A 1 187 ? 9.720 18.286 7.437 1.00 77.38 187 LEU A C 1
ATOM 1531 O O . LEU A 1 187 ? 10.827 17.951 7.024 1.00 77.38 187 LEU A O 1
ATOM 1535 N N . GLN A 1 188 ? 8.603 17.642 7.103 1.00 77.94 188 GLN A N 1
ATOM 1536 C CA . GLN A 1 188 ? 8.578 16.503 6.200 1.00 77.94 188 GLN A CA 1
ATOM 1537 C C . GLN A 1 188 ? 9.134 16.870 4.819 1.00 77.94 188 GLN A C 1
ATOM 1539 O O . GLN A 1 188 ? 9.964 16.141 4.286 1.00 77.94 188 GLN A O 1
ATOM 1544 N N . LEU A 1 189 ? 8.731 18.014 4.254 1.00 73.75 189 LEU A N 1
ATOM 1545 C CA . LEU A 1 189 ? 9.273 18.488 2.979 1.00 73.75 189 LEU A CA 1
ATOM 1546 C C . LEU A 1 189 ? 10.797 18.669 3.032 1.00 73.75 189 LEU A C 1
ATOM 1548 O O . LEU A 1 189 ? 11.493 18.247 2.113 1.00 73.75 189 LEU A O 1
ATOM 1552 N N . GLY A 1 190 ? 11.311 19.265 4.112 1.00 72.25 190 GLY A N 1
ATOM 1553 C CA . GLY A 1 190 ? 12.750 19.437 4.320 1.00 72.25 190 GLY A CA 1
ATOM 1554 C C . GLY A 1 190 ? 13.505 18.106 4.379 1.00 72.25 190 GLY A C 1
ATOM 1555 O O . GLY A 1 190 ? 14.534 17.959 3.724 1.00 72.25 190 GLY A O 1
ATOM 1556 N N . LEU A 1 191 ? 12.967 17.116 5.099 1.00 77.44 191 LEU A N 1
ATOM 1557 C CA . LEU A 1 191 ? 13.558 15.776 5.175 1.00 77.44 191 LEU A CA 1
ATOM 1558 C C . LEU A 1 191 ? 13.542 15.045 3.836 1.00 77.44 191 LEU A C 1
ATOM 1560 O O . LEU A 1 191 ? 14.520 14.393 3.493 1.00 77.44 191 LEU A O 1
ATOM 1564 N N . LEU A 1 192 ? 12.470 15.175 3.056 1.00 72.12 192 LEU A N 1
ATOM 1565 C CA . LEU A 1 192 ? 12.406 14.567 1.729 1.00 72.12 192 LEU A CA 1
ATOM 1566 C C . LEU A 1 192 ? 13.406 15.204 0.774 1.00 72.12 192 LEU A C 1
ATOM 1568 O O . LEU A 1 192 ? 14.039 14.494 0.007 1.00 72.12 192 LEU A O 1
ATOM 1572 N N . LEU A 1 193 ? 13.586 16.525 0.831 1.00 70.06 193 LEU A N 1
ATOM 1573 C CA . LEU A 1 193 ? 14.638 17.186 0.062 1.00 70.06 193 LEU A CA 1
ATOM 1574 C C . LEU A 1 193 ? 16.015 16.654 0.470 1.00 70.06 193 LEU A C 1
ATOM 1576 O O . LEU A 1 193 ? 16.806 16.302 -0.399 1.00 70.06 193 LEU A O 1
ATOM 1580 N N . ALA A 1 194 ? 16.277 16.528 1.773 1.00 72.50 194 ALA A N 1
ATOM 1581 C CA . ALA A 1 194 ? 17.518 15.944 2.272 1.00 72.50 194 ALA A CA 1
ATOM 1582 C C . ALA A 1 194 ? 17.705 14.491 1.803 1.00 72.50 194 ALA A C 1
ATOM 1584 O O . ALA A 1 194 ? 18.800 14.140 1.374 1.00 72.50 194 ALA A O 1
ATOM 1585 N N . PHE A 1 195 ? 16.642 13.678 1.808 1.00 75.06 195 PHE A N 1
ATOM 1586 C CA . PHE A 1 195 ? 16.641 12.329 1.240 1.00 75.06 195 PHE A CA 1
ATOM 1587 C C . PHE A 1 195 ? 17.030 12.357 -0.236 1.00 75.06 195 PHE A C 1
ATOM 1589 O O . PHE A 1 195 ? 17.943 11.641 -0.622 1.00 75.06 195 PHE A O 1
ATOM 1596 N N . VAL A 1 196 ? 16.401 13.215 -1.048 1.00 69.06 196 VAL A N 1
ATOM 1597 C CA . VAL A 1 196 ? 16.721 13.332 -2.478 1.00 69.06 196 VAL A CA 1
ATOM 1598 C C . VAL A 1 196 ? 18.183 13.690 -2.692 1.00 69.06 196 VAL A C 1
ATOM 1600 O O . VAL A 1 196 ? 18.840 13.046 -3.500 1.00 69.06 196 VAL A O 1
ATOM 1603 N N . PHE A 1 197 ? 18.702 14.684 -1.971 1.00 69.81 197 PHE A N 1
ATOM 1604 C CA . PHE A 1 197 ? 20.095 15.106 -2.120 1.00 69.81 197 PHE A CA 1
ATOM 1605 C C . PHE A 1 197 ? 21.082 14.034 -1.648 1.00 69.81 197 PHE A C 1
ATOM 1607 O O . PHE A 1 197 ? 22.057 13.768 -2.346 1.00 69.81 197 PHE A O 1
ATOM 1614 N N . ALA A 1 198 ? 20.823 13.394 -0.505 1.00 70.25 198 ALA A N 1
ATOM 1615 C CA . ALA A 1 198 ? 21.666 12.319 0.011 1.00 70.25 198 ALA A CA 1
ATOM 1616 C C . ALA A 1 198 ? 21.660 11.102 -0.925 1.00 70.25 198 ALA A C 1
ATOM 1618 O O . ALA A 1 198 ? 22.710 10.539 -1.216 1.00 70.25 198 ALA A O 1
ATOM 1619 N N . PHE A 1 199 ? 20.486 10.733 -1.435 1.00 67.94 199 PHE A N 1
ATOM 1620 C CA . PHE A 1 199 ? 20.306 9.592 -2.322 1.00 67.94 199 PHE A CA 1
ATOM 1621 C C . PHE A 1 199 ? 20.912 9.845 -3.712 1.00 67.94 199 PHE A C 1
ATOM 1623 O O . PHE A 1 199 ? 21.658 9.011 -4.213 1.00 67.94 199 PHE A O 1
ATOM 1630 N N . ALA A 1 200 ? 20.688 11.027 -4.297 1.00 68.06 200 ALA A N 1
ATOM 1631 C CA . ALA A 1 200 ? 21.291 11.431 -5.571 1.00 68.06 200 ALA A CA 1
ATOM 1632 C C . ALA A 1 200 ? 22.820 11.584 -5.492 1.00 68.06 200 ALA A C 1
ATOM 1634 O O . ALA A 1 200 ? 23.512 11.308 -6.465 1.00 68.06 200 ALA A O 1
ATOM 1635 N N . GLY A 1 201 ? 23.353 12.027 -4.348 1.00 64.69 201 GLY A N 1
ATOM 1636 C CA . GLY A 1 201 ? 24.799 12.104 -4.124 1.00 64.69 201 GLY A CA 1
ATOM 1637 C C . GLY A 1 201 ? 25.451 10.735 -3.916 1.00 64.69 201 GLY A C 1
ATOM 1638 O O . GLY A 1 201 ? 26.613 10.556 -4.265 1.00 64.69 201 GLY A O 1
ATOM 1639 N N . ALA A 1 202 ? 24.705 9.774 -3.366 1.00 62.28 202 ALA A N 1
ATOM 1640 C CA . ALA A 1 202 ? 25.171 8.410 -3.130 1.00 62.28 202 ALA A CA 1
ATOM 1641 C C . ALA A 1 202 ? 25.118 7.527 -4.380 1.00 62.28 202 ALA A C 1
ATOM 1643 O O . ALA A 1 202 ? 25.914 6.601 -4.504 1.00 62.28 202 ALA A O 1
ATOM 1644 N N . VAL A 1 203 ? 24.175 7.793 -5.286 1.00 61.16 203 VAL A N 1
ATOM 1645 C CA . VAL A 1 203 ? 23.916 6.946 -6.448 1.00 61.16 203 VAL A CA 1
ATOM 1646 C C . VAL A 1 203 ? 24.005 7.785 -7.721 1.00 61.16 203 VAL A C 1
ATOM 1648 O O . VAL A 1 203 ? 23.093 8.538 -8.059 1.00 61.16 203 VAL A O 1
ATOM 1651 N N . VAL A 1 204 ? 25.108 7.632 -8.460 1.00 55.91 204 VAL A N 1
ATOM 1652 C CA . VAL A 1 204 ? 25.429 8.392 -9.689 1.00 55.91 204 VAL A CA 1
ATOM 1653 C C . VAL A 1 204 ? 24.664 7.852 -10.912 1.00 55.91 204 VAL A C 1
ATOM 1655 O O . VAL A 1 204 ? 25.142 7.876 -12.042 1.00 55.91 204 VAL A O 1
ATOM 1658 N N . VAL A 1 205 ? 23.452 7.334 -10.708 1.00 58.19 205 VAL A N 1
ATOM 1659 C CA . VAL A 1 205 ? 22.609 6.807 -11.784 1.00 58.19 205 VAL A CA 1
ATOM 1660 C C . VAL A 1 205 ? 21.458 7.773 -11.995 1.00 58.19 205 VAL A C 1
ATOM 1662 O O . VAL A 1 205 ? 20.666 8.045 -11.096 1.00 58.19 205 VAL A O 1
ATOM 1665 N N . ALA A 1 206 ? 21.332 8.302 -13.208 1.00 52.47 206 ALA A N 1
ATOM 1666 C CA . ALA A 1 206 ? 20.336 9.320 -13.516 1.00 52.47 206 ALA A CA 1
ATOM 1667 C C . ALA A 1 206 ? 18.886 8.850 -13.202 1.00 52.47 206 ALA A C 1
ATOM 1669 O O . ALA A 1 206 ? 18.033 9.668 -12.849 1.00 52.47 206 ALA A O 1
ATOM 1670 N N . GLY A 1 207 ? 18.618 7.534 -13.251 1.00 54.56 207 GLY A N 1
ATOM 1671 C CA . GLY A 1 207 ? 17.305 6.938 -12.943 1.00 54.56 207 GLY A CA 1
ATOM 1672 C C . GLY A 1 207 ? 16.914 7.051 -11.475 1.00 54.56 207 GLY A C 1
ATOM 1673 O O . GLY A 1 207 ? 15.738 7.185 -11.142 1.00 54.56 207 GLY A O 1
ATOM 1674 N N . VAL A 1 208 ? 17.910 7.113 -10.600 1.00 58.12 208 VAL A N 1
ATOM 1675 C CA . VAL A 1 208 ? 17.738 7.283 -9.161 1.00 58.12 208 VAL A CA 1
ATOM 1676 C C . VAL A 1 208 ? 17.375 8.718 -8.807 1.00 58.12 208 VAL A C 1
ATOM 1678 O O . VAL A 1 208 ? 16.516 8.941 -7.956 1.00 58.12 208 VAL A O 1
ATOM 1681 N N . VAL A 1 209 ? 17.937 9.704 -9.505 1.00 57.75 209 VAL A N 1
ATOM 1682 C CA . VAL A 1 209 ? 17.548 11.110 -9.326 1.00 57.75 209 VAL A CA 1
ATOM 1683 C C . VAL A 1 209 ? 16.088 11.317 -9.738 1.00 57.75 209 VAL A C 1
ATOM 1685 O O . VAL A 1 209 ? 15.331 11.974 -9.023 1.00 57.75 209 VAL A O 1
ATOM 1688 N N . ALA A 1 210 ? 15.661 10.703 -10.845 1.00 57.62 210 ALA A N 1
ATOM 1689 C CA . ALA A 1 210 ? 14.261 10.701 -11.265 1.00 57.62 210 ALA A CA 1
ATOM 1690 C C . ALA A 1 210 ? 13.354 10.051 -10.205 1.00 57.62 210 ALA A C 1
ATOM 1692 O O . ALA A 1 210 ? 12.334 10.629 -9.829 1.00 57.62 210 ALA A O 1
ATOM 1693 N N . LEU A 1 211 ? 13.765 8.906 -9.653 1.00 59.84 211 LEU A N 1
ATOM 1694 C CA . LEU A 1 211 ? 13.058 8.209 -8.578 1.00 59.84 211 LEU A CA 1
ATOM 1695 C C . LEU A 1 211 ? 12.920 9.061 -7.311 1.00 59.84 211 LEU A C 1
ATOM 1697 O O . LEU A 1 211 ? 11.848 9.153 -6.715 1.00 59.84 211 LEU A O 1
ATOM 1701 N N . ALA A 1 212 ? 13.997 9.732 -6.919 1.00 61.19 212 ALA A N 1
ATOM 1702 C CA . ALA A 1 212 ? 14.038 10.596 -5.753 1.00 61.19 212 ALA A CA 1
ATOM 1703 C C . ALA A 1 212 ? 13.123 11.821 -5.932 1.00 61.19 212 ALA A C 1
ATOM 1705 O O . ALA A 1 212 ? 12.365 12.174 -5.030 1.00 61.19 212 ALA A O 1
ATOM 1706 N N . LEU A 1 213 ? 13.120 12.432 -7.121 1.00 61.94 213 LEU A N 1
ATOM 1707 C CA . LEU A 1 213 ? 12.215 13.534 -7.466 1.00 61.94 213 LEU A CA 1
ATOM 1708 C C . LEU A 1 213 ? 10.747 13.094 -7.522 1.00 61.94 213 LEU A C 1
ATOM 1710 O O . LEU A 1 213 ? 9.864 13.857 -7.125 1.00 61.94 213 LEU A O 1
ATOM 1714 N N . VAL A 1 214 ? 10.483 11.864 -7.966 1.00 61.25 214 VAL A N 1
ATOM 1715 C CA . VAL A 1 214 ? 9.160 11.237 -7.901 1.00 61.25 214 VAL A CA 1
ATOM 1716 C C . VAL A 1 214 ? 8.726 11.092 -6.442 1.00 61.25 214 VAL A C 1
ATOM 1718 O O . VAL A 1 214 ? 7.658 11.585 -6.094 1.00 61.25 214 VAL A O 1
ATOM 1721 N N . VAL A 1 215 ? 9.558 10.513 -5.568 1.00 60.62 215 VAL A N 1
ATOM 1722 C CA . VAL A 1 215 ? 9.272 10.391 -4.124 1.00 60.62 215 VAL A CA 1
ATOM 1723 C C . VAL A 1 215 ? 9.044 11.759 -3.490 1.00 60.62 215 VAL A C 1
ATOM 1725 O O . VAL A 1 215 ? 8.085 11.942 -2.746 1.00 60.62 215 VAL A O 1
ATOM 1728 N N . LEU A 1 216 ? 9.865 12.752 -3.822 1.00 61.62 216 LEU A N 1
ATOM 1729 C CA . LEU A 1 216 ? 9.679 14.117 -3.352 1.00 61.62 216 LEU A CA 1
ATOM 1730 C C . LEU A 1 216 ? 8.328 14.673 -3.800 1.00 61.62 216 LEU A C 1
ATOM 1732 O O . LEU A 1 216 ? 7.588 15.175 -2.966 1.00 61.62 216 LEU A O 1
ATOM 1736 N N . GLY A 1 217 ? 7.967 14.547 -5.077 1.00 59.19 217 GLY A N 1
ATOM 1737 C CA . GLY A 1 217 ? 6.671 14.989 -5.593 1.00 59.19 217 GLY A CA 1
ATOM 1738 C C . GLY A 1 217 ? 5.493 14.272 -4.937 1.00 59.19 217 GLY A C 1
ATOM 1739 O O . GLY A 1 217 ? 4.515 14.907 -4.548 1.00 59.19 217 GLY A O 1
ATOM 1740 N N . VAL A 1 218 ? 5.608 12.959 -4.769 1.00 58.41 218 VAL A N 1
ATOM 1741 C CA . VAL A 1 218 ? 4.606 12.071 -4.174 1.00 58.41 218 VAL A CA 1
ATOM 1742 C C . VAL A 1 218 ? 4.392 12.376 -2.694 1.00 58.41 218 VAL A C 1
ATOM 1744 O O . VAL A 1 218 ? 3.265 12.439 -2.213 1.00 58.41 218 VAL A O 1
ATOM 1747 N N . VAL A 1 219 ? 5.459 12.620 -1.946 1.00 55.53 219 VAL A N 1
ATOM 1748 C CA . VAL A 1 219 ? 5.348 12.787 -0.499 1.00 55.53 219 VAL A CA 1
ATOM 1749 C C . VAL A 1 219 ? 5.126 14.263 -0.114 1.00 55.53 219 VAL A C 1
ATOM 1751 O O . VAL A 1 219 ? 4.388 14.549 0.835 1.00 55.53 219 VAL A O 1
ATOM 1754 N N . ALA A 1 220 ? 5.670 15.214 -0.884 1.00 52.78 220 ALA A N 1
ATOM 1755 C CA . ALA A 1 220 ? 5.480 16.653 -0.677 1.00 52.78 220 ALA A CA 1
ATOM 1756 C C . ALA A 1 220 ? 4.086 17.159 -1.064 1.00 52.78 220 ALA A C 1
ATOM 1758 O O . ALA A 1 220 ? 3.653 18.200 -0.567 1.00 52.78 220 ALA A O 1
ATOM 1759 N N . THR A 1 221 ? 3.386 16.472 -1.971 1.00 55.25 221 THR A N 1
ATOM 1760 C CA . THR A 1 221 ? 2.128 16.971 -2.538 1.00 55.25 221 THR A CA 1
ATOM 1761 C C . THR A 1 221 ? 0.947 16.069 -2.183 1.00 55.25 221 THR A C 1
ATOM 1763 O O . THR A 1 221 ? 1.085 14.862 -2.002 1.00 55.25 221 THR A O 1
ATOM 1766 N N . ARG A 1 222 ? -0.248 16.654 -2.018 1.00 57.75 222 ARG A N 1
ATOM 1767 C CA . ARG A 1 222 ? -1.494 15.878 -1.919 1.00 57.75 222 ARG A CA 1
ATOM 1768 C C . ARG A 1 222 ? -2.092 15.753 -3.321 1.00 57.75 222 ARG A C 1
ATOM 1770 O O . ARG A 1 222 ? -2.528 16.747 -3.898 1.00 57.75 222 ARG A O 1
ATOM 1777 N N . GLY A 1 223 ? -2.149 14.531 -3.840 1.00 50.38 223 GLY A N 1
ATOM 1778 C CA . GLY A 1 223 ? -2.956 14.183 -5.007 1.00 50.38 223 GLY A CA 1
ATOM 1779 C C . GLY A 1 223 ? -2.294 14.381 -6.378 1.00 50.38 223 GLY A C 1
ATOM 1780 O O . GLY A 1 223 ? -1.088 14.238 -6.541 1.00 50.38 223 GLY A O 1
ATOM 1781 N N . ALA A 1 224 ? -3.123 14.663 -7.384 1.00 42.41 224 ALA A N 1
ATOM 1782 C CA . ALA A 1 224 ? -2.884 14.457 -8.814 1.00 42.41 224 ALA A CA 1
ATOM 1783 C C . ALA A 1 224 ? -1.688 15.191 -9.449 1.00 42.41 224 ALA A C 1
ATOM 1785 O O . ALA A 1 224 ? -1.301 14.886 -10.576 1.00 42.41 224 ALA A O 1
ATOM 1786 N N . VAL A 1 225 ? -1.053 16.118 -8.731 1.00 46.69 225 VAL A N 1
ATOM 1787 C CA . VAL A 1 225 ? 0.185 16.753 -9.196 1.00 46.69 225 VAL A CA 1
ATOM 1788 C C . VAL A 1 225 ? 1.386 15.828 -9.057 1.00 46.69 225 VAL A C 1
ATOM 1790 O O . VAL A 1 225 ? 2.259 15.859 -9.915 1.00 46.69 225 VAL A O 1
ATOM 1793 N N . ALA A 1 226 ? 1.400 14.952 -8.049 1.00 50.50 226 ALA A N 1
ATOM 1794 C CA . ALA A 1 226 ? 2.388 13.884 -7.959 1.00 50.50 226 ALA A CA 1
ATOM 1795 C C . ALA A 1 226 ? 2.327 12.966 -9.178 1.00 50.50 226 ALA A C 1
ATOM 1797 O O . ALA A 1 226 ? 3.357 12.519 -9.653 1.00 50.50 226 ALA A O 1
ATOM 1798 N N . ILE A 1 227 ? 1.126 12.754 -9.722 1.00 49.34 227 ILE A N 1
ATOM 1799 C CA . ILE A 1 227 ? 0.905 11.976 -10.938 1.00 49.34 227 ILE A CA 1
ATOM 1800 C C . ILE A 1 227 ? 1.514 12.700 -12.130 1.00 49.34 227 ILE A C 1
ATOM 1802 O O . ILE A 1 227 ? 2.322 12.121 -12.834 1.00 49.34 227 ILE A O 1
ATOM 1806 N N . GLY A 1 228 ? 1.168 13.975 -12.340 1.00 51.56 228 GLY A N 1
ATOM 1807 C CA . GLY A 1 228 ? 1.715 14.763 -13.447 1.00 51.56 228 GLY A CA 1
ATOM 1808 C C . GLY A 1 228 ? 3.232 14.940 -13.362 1.00 51.56 228 GLY A C 1
ATOM 1809 O O . GLY A 1 228 ? 3.900 14.897 -14.388 1.00 51.56 228 GLY A O 1
ATOM 1810 N N . LEU A 1 229 ? 3.782 15.096 -12.153 1.00 53.03 229 LEU A N 1
ATOM 1811 C CA . LEU A 1 229 ? 5.218 15.226 -11.925 1.00 53.03 229 LEU A CA 1
ATOM 1812 C C . LEU A 1 229 ? 5.933 13.882 -12.075 1.00 53.03 229 LEU A C 1
ATOM 1814 O O . LEU A 1 229 ? 6.945 13.835 -12.757 1.00 53.03 229 LEU A O 1
ATOM 1818 N N . ALA A 1 230 ? 5.404 12.793 -11.512 1.00 53.72 230 ALA A N 1
ATOM 1819 C CA . ALA A 1 230 ? 5.981 11.463 -11.681 1.00 53.72 230 ALA A CA 1
ATOM 1820 C C . ALA A 1 230 ? 5.924 11.015 -13.144 1.00 53.72 230 ALA A C 1
ATOM 1822 O O . ALA A 1 230 ? 6.906 10.500 -13.662 1.00 53.72 230 ALA A O 1
ATOM 1823 N N . PHE A 1 231 ? 4.817 11.308 -13.831 1.00 56.56 231 PHE A N 1
ATOM 1824 C CA . PHE A 1 231 ? 4.634 11.063 -15.258 1.00 56.56 231 PHE A CA 1
ATOM 1825 C C . PHE A 1 231 ? 5.610 11.904 -16.087 1.00 56.56 231 PHE A C 1
ATOM 1827 O O . PHE A 1 231 ? 6.326 11.358 -16.915 1.00 56.56 231 PHE A O 1
ATOM 1834 N N . ALA A 1 232 ? 5.719 13.212 -15.826 1.00 55.97 232 ALA A N 1
ATOM 1835 C CA . ALA A 1 232 ? 6.657 14.085 -16.528 1.00 55.97 232 ALA A CA 1
ATOM 1836 C C . ALA A 1 232 ? 8.122 13.723 -16.256 1.00 55.97 232 ALA A C 1
ATOM 1838 O O . ALA A 1 232 ? 8.928 13.795 -17.175 1.00 55.97 232 ALA A O 1
ATOM 1839 N N . VAL A 1 233 ? 8.470 13.318 -15.032 1.00 57.03 233 VAL A N 1
ATOM 1840 C CA . VAL A 1 233 ? 9.828 12.904 -14.658 1.00 57.03 233 VAL A CA 1
ATOM 1841 C C . VAL A 1 233 ? 10.168 11.551 -15.277 1.00 57.03 233 VAL A C 1
ATOM 1843 O O . VAL A 1 233 ? 11.199 11.455 -15.930 1.00 57.03 233 VAL A O 1
ATOM 1846 N N . ALA A 1 234 ? 9.302 10.539 -15.157 1.00 56.59 234 ALA A N 1
ATOM 1847 C CA . ALA A 1 234 ? 9.516 9.220 -15.759 1.00 56.59 234 ALA A CA 1
ATOM 1848 C C . ALA A 1 234 ? 9.650 9.315 -17.283 1.00 56.59 234 ALA A C 1
ATOM 1850 O O . ALA A 1 234 ? 10.518 8.685 -17.880 1.00 56.59 234 ALA A O 1
ATOM 1851 N N . ILE A 1 235 ? 8.832 10.159 -17.911 1.00 57.50 235 ILE A N 1
ATOM 1852 C CA . ILE A 1 235 ? 8.883 10.393 -19.346 1.00 57.50 235 ILE A CA 1
ATOM 1853 C C . ILE A 1 235 ? 10.114 11.209 -19.739 1.00 57.50 235 ILE A C 1
ATOM 1855 O O . ILE A 1 235 ? 10.873 10.771 -20.598 1.00 57.50 235 ILE A O 1
ATOM 1859 N N . ALA A 1 236 ? 10.361 12.368 -19.123 1.00 56.06 236 ALA A N 1
ATOM 1860 C CA . ALA A 1 236 ? 11.546 13.172 -19.427 1.00 56.06 236 ALA A CA 1
ATOM 1861 C C . ALA A 1 236 ? 12.823 12.343 -19.261 1.00 56.06 236 ALA A C 1
ATOM 1863 O O . ALA A 1 236 ? 13.726 12.439 -20.085 1.00 56.06 236 ALA A O 1
ATOM 1864 N N . PHE A 1 237 ? 12.852 11.469 -18.257 1.00 58.56 237 PHE A N 1
ATOM 1865 C CA . PHE A 1 237 ? 13.938 10.539 -18.024 1.00 58.56 237 PHE A CA 1
ATOM 1866 C C . PHE A 1 237 ? 14.057 9.465 -19.110 1.00 58.56 237 PHE A C 1
ATOM 1868 O O . PHE A 1 237 ? 15.125 9.321 -19.703 1.00 58.56 237 PHE A O 1
ATOM 1875 N N . ALA A 1 238 ? 12.963 8.763 -19.428 1.00 56.44 238 ALA A N 1
ATOM 1876 C CA . ALA A 1 238 ? 12.947 7.758 -20.488 1.00 56.44 238 ALA A CA 1
ATOM 1877 C C . ALA A 1 238 ? 13.397 8.349 -21.836 1.00 56.44 238 ALA A C 1
ATOM 1879 O O . ALA A 1 238 ? 13.991 7.655 -22.653 1.00 56.44 238 ALA A O 1
ATOM 1880 N N . PHE A 1 239 ? 13.137 9.634 -22.098 1.00 55.91 239 PHE A N 1
ATOM 1881 C CA . PHE A 1 239 ? 13.602 10.326 -23.307 1.00 55.91 239 PHE A CA 1
ATOM 1882 C C . PHE A 1 239 ? 15.021 10.906 -23.194 1.00 55.91 239 PHE A C 1
ATOM 1884 O O . PHE A 1 239 ? 15.701 10.977 -24.213 1.00 55.91 239 PHE A O 1
ATOM 1891 N N . ALA A 1 240 ? 15.491 11.267 -21.997 1.00 55.78 240 ALA A N 1
ATOM 1892 C CA . ALA A 1 240 ? 16.844 11.780 -21.777 1.00 55.78 240 ALA A CA 1
ATOM 1893 C C . ALA A 1 240 ? 17.918 10.681 -21.806 1.00 55.78 240 ALA A C 1
ATOM 1895 O O . ALA A 1 240 ? 18.993 10.910 -22.351 1.00 55.78 240 ALA A O 1
ATOM 1896 N N . VAL A 1 241 ? 17.633 9.496 -21.253 1.00 50.81 241 VAL A N 1
ATOM 1897 C CA . VAL A 1 241 ? 18.590 8.369 -21.218 1.00 50.81 241 VAL A CA 1
ATOM 1898 C C . VAL A 1 241 ? 18.664 7.620 -22.544 1.00 50.81 241 VAL A C 1
ATOM 1900 O O . VAL A 1 241 ? 19.726 7.151 -22.929 1.00 50.81 241 VAL A O 1
ATOM 1903 N N . ALA A 1 242 ? 17.554 7.567 -23.278 1.00 49.25 242 ALA A N 1
ATOM 1904 C CA . ALA A 1 242 ? 17.428 6.784 -24.501 1.00 49.25 242 ALA A CA 1
ATOM 1905 C C . ALA A 1 242 ? 18.283 7.268 -25.684 1.00 49.25 242 ALA A C 1
ATOM 1907 O O . ALA A 1 242 ? 18.556 6.485 -26.587 1.00 49.25 242 ALA A O 1
ATOM 1908 N N . GLY A 1 243 ? 18.616 8.564 -25.774 1.00 48.94 243 GLY A N 1
ATOM 1909 C CA . GLY A 1 243 ? 19.320 9.141 -26.937 1.00 48.94 243 GLY A CA 1
ATOM 1910 C C . GLY A 1 243 ? 18.660 8.907 -28.316 1.00 48.94 243 GLY A C 1
ATOM 1911 O O . GLY A 1 243 ? 19.231 9.277 -29.337 1.00 48.94 243 GLY A O 1
ATOM 1912 N N . ALA A 1 244 ? 17.470 8.295 -28.368 1.00 46.25 244 ALA A N 1
ATOM 1913 C CA . ALA A 1 244 ? 16.973 7.553 -29.530 1.00 46.25 244 ALA A CA 1
ATOM 1914 C C . ALA A 1 244 ? 16.233 8.397 -30.583 1.00 46.25 244 ALA A C 1
ATOM 1916 O O . ALA A 1 244 ? 15.817 7.879 -31.616 1.00 46.25 244 ALA A O 1
ATOM 1917 N N . LEU A 1 245 ? 16.060 9.699 -30.357 1.00 47.16 245 LEU A N 1
ATOM 1918 C CA . LEU A 1 245 ? 15.425 10.604 -31.315 1.00 47.16 245 LEU A CA 1
ATOM 1919 C C . LEU A 1 245 ? 16.288 11.859 -31.487 1.00 47.16 245 LEU A C 1
ATOM 1921 O O . LEU A 1 245 ? 16.849 12.338 -30.498 1.00 47.16 245 LEU A O 1
ATOM 1925 N N . PRO A 1 246 ? 16.356 12.454 -32.696 1.00 49.69 246 PRO A N 1
ATOM 1926 C CA . PRO A 1 246 ? 16.939 13.775 -32.867 1.00 49.69 246 PRO A CA 1
ATOM 1927 C C . PRO A 1 246 ? 16.276 14.732 -31.871 1.00 49.69 246 PRO A C 1
ATOM 1929 O O . PRO A 1 246 ? 15.053 14.918 -31.894 1.00 49.69 246 PRO A O 1
ATOM 1932 N N . ALA A 1 247 ? 17.095 15.338 -31.006 1.00 51.22 247 ALA A N 1
ATOM 1933 C CA . ALA A 1 247 ? 16.686 16.212 -29.907 1.00 51.22 247 ALA A CA 1
ATOM 1934 C C . ALA A 1 247 ? 15.528 17.194 -30.215 1.00 51.22 247 ALA A C 1
ATOM 1936 O O . ALA A 1 247 ? 14.695 17.389 -29.324 1.00 51.22 247 ALA A O 1
ATOM 1937 N N . PRO A 1 248 ? 15.387 17.787 -31.426 1.00 52.25 248 PRO A N 1
ATOM 1938 C CA . PRO A 1 248 ? 14.304 18.741 -31.672 1.00 52.25 248 PRO A CA 1
ATOM 1939 C C . PRO A 1 248 ? 12.888 18.145 -31.759 1.00 52.25 248 PRO A C 1
ATOM 1941 O O . PRO A 1 248 ? 11.939 18.894 -31.546 1.00 52.25 248 PRO A O 1
ATOM 1944 N N . PHE A 1 249 ? 12.700 16.847 -32.037 1.00 50.34 249 PHE A N 1
ATOM 1945 C CA . PHE A 1 249 ? 11.355 16.268 -32.250 1.00 50.34 249 PHE A CA 1
ATOM 1946 C C . PHE A 1 249 ? 10.877 15.346 -31.123 1.00 50.34 249 PHE A C 1
ATOM 1948 O O . PHE A 1 249 ? 9.673 15.231 -30.891 1.00 50.34 249 PHE A O 1
ATOM 1955 N N . ALA A 1 250 ? 11.804 14.745 -30.374 1.00 55.50 250 ALA A N 1
ATOM 1956 C CA . ALA A 1 250 ? 11.492 13.860 -29.251 1.00 55.50 250 ALA A CA 1
ATOM 1957 C C . ALA A 1 250 ? 10.768 14.598 -28.125 1.00 55.50 250 ALA A C 1
ATOM 1959 O O . ALA A 1 250 ? 9.716 14.184 -27.650 1.00 55.50 250 ALA A O 1
ATOM 1960 N N . PHE A 1 251 ? 11.338 15.728 -27.714 1.00 54.44 251 PHE A N 1
ATOM 1961 C CA . PHE A 1 251 ? 10.868 16.472 -26.559 1.00 54.44 251 PHE A CA 1
ATOM 1962 C C . PHE A 1 251 ? 9.467 17.081 -26.768 1.00 54.44 251 PHE A C 1
ATOM 1964 O O . PHE A 1 251 ? 8.630 16.910 -25.880 1.00 54.44 251 PHE A O 1
ATOM 1971 N N . PRO A 1 252 ? 9.135 17.713 -27.916 1.00 60.38 252 PRO A N 1
ATOM 1972 C CA . PRO A 1 252 ? 7.809 18.296 -28.125 1.00 60.38 252 PRO A CA 1
ATOM 1973 C C . PRO A 1 252 ? 6.681 17.266 -28.197 1.00 60.38 252 PRO A C 1
ATOM 1975 O O . PRO A 1 252 ? 5.634 17.494 -27.599 1.00 60.38 252 PRO A O 1
ATOM 1978 N N . ILE A 1 253 ? 6.879 16.135 -28.889 1.00 62.38 253 ILE A N 1
ATOM 1979 C CA . ILE A 1 253 ? 5.857 15.077 -29.005 1.00 62.38 253 ILE A CA 1
ATOM 1980 C C . ILE A 1 253 ? 5.573 14.489 -27.624 1.00 62.38 253 ILE A C 1
ATOM 1982 O O . ILE A 1 253 ? 4.425 14.378 -27.195 1.00 62.38 253 ILE A O 1
ATOM 1986 N N . THR A 1 254 ? 6.636 14.191 -26.892 1.00 57.62 254 THR A N 1
ATOM 1987 C CA . THR A 1 254 ? 6.578 13.645 -25.544 1.00 57.62 254 THR A CA 1
ATOM 1988 C C . THR A 1 254 ? 5.923 14.601 -24.548 1.00 57.62 254 THR A C 1
ATOM 1990 O O . THR A 1 254 ? 5.059 14.197 -23.762 1.00 57.62 254 THR A O 1
ATOM 1993 N N . LEU A 1 255 ? 6.281 15.885 -24.603 1.00 61.97 255 LEU A N 1
ATOM 1994 C CA . LEU A 1 255 ? 5.654 16.927 -23.799 1.00 61.97 255 LEU A CA 1
ATOM 1995 C C . LEU A 1 255 ? 4.177 17.093 -24.176 1.00 61.97 255 LEU A C 1
ATOM 1997 O O . LEU A 1 255 ? 3.339 17.208 -23.286 1.00 61.97 255 LEU A O 1
ATOM 2001 N N . ALA A 1 256 ? 3.835 17.049 -25.465 1.00 66.00 256 ALA A N 1
ATOM 2002 C CA . ALA A 1 256 ? 2.459 17.161 -25.938 1.00 66.00 256 ALA A CA 1
ATOM 2003 C C . ALA A 1 256 ? 1.591 15.986 -25.468 1.00 66.00 256 ALA A C 1
ATOM 2005 O O . ALA A 1 256 ? 0.495 16.224 -24.958 1.00 66.00 256 ALA A O 1
ATOM 2006 N N . ILE A 1 257 ? 2.078 14.742 -25.558 1.00 64.38 257 ILE A N 1
ATOM 2007 C CA . ILE A 1 257 ? 1.386 13.560 -25.016 1.00 64.38 257 ILE A CA 1
ATOM 2008 C C . ILE A 1 257 ? 1.209 13.716 -23.505 1.00 64.38 257 ILE A C 1
ATOM 2010 O O . ILE A 1 257 ? 0.102 13.555 -22.994 1.00 64.38 257 ILE A O 1
ATOM 2014 N N . THR A 1 258 ? 2.266 14.115 -22.795 1.00 60.28 258 THR A N 1
ATOM 2015 C CA . THR A 1 258 ? 2.239 14.312 -21.339 1.00 60.28 258 THR A CA 1
ATOM 2016 C C . THR A 1 258 ? 1.218 15.352 -20.907 1.00 60.28 258 THR A C 1
ATOM 2018 O O . THR A 1 258 ? 0.384 15.089 -20.040 1.00 60.28 258 THR A O 1
ATOM 2021 N N . VAL A 1 259 ? 1.241 16.523 -21.538 1.00 62.97 259 VAL A N 1
ATOM 2022 C CA . VAL A 1 259 ? 0.297 17.606 -21.260 1.00 62.97 259 VAL A CA 1
ATOM 2023 C C . VAL A 1 259 ? -1.123 17.184 -21.625 1.00 62.97 259 VAL A C 1
ATOM 2025 O O . VAL A 1 259 ? -2.044 17.475 -20.867 1.00 62.97 259 VAL A O 1
ATOM 2028 N N . SER A 1 260 ? -1.311 16.458 -22.730 1.00 64.56 260 SER A N 1
ATOM 2029 C CA . SER A 1 260 ? -2.629 15.987 -23.170 1.00 64.56 260 SER A CA 1
ATOM 2030 C C . SER A 1 260 ? -3.217 14.958 -22.207 1.00 64.56 260 SER A C 1
ATOM 2032 O O . SER A 1 260 ? -4.363 15.110 -21.787 1.00 64.56 260 SER A O 1
ATOM 2034 N N . VAL A 1 261 ? -2.432 13.963 -21.779 1.00 64.56 261 VAL A N 1
ATOM 2035 C CA . VAL A 1 261 ? -2.851 12.978 -20.770 1.00 64.56 261 VAL A CA 1
ATOM 2036 C C . VAL A 1 261 ? -3.149 13.686 -19.450 1.00 64.56 261 VAL A C 1
ATOM 2038 O O . VAL A 1 261 ? -4.232 13.504 -18.902 1.00 64.56 261 VAL A O 1
ATOM 2041 N N . ALA A 1 262 ? -2.271 14.571 -18.969 1.00 63.03 262 ALA A N 1
ATOM 2042 C CA . ALA A 1 262 ? -2.506 15.332 -17.739 1.00 63.03 262 ALA A CA 1
ATOM 2043 C C . ALA A 1 262 ? -3.765 16.223 -17.821 1.00 63.03 262 ALA A C 1
ATOM 2045 O O . ALA A 1 262 ? -4.541 16.312 -16.863 1.00 63.03 262 ALA A O 1
ATOM 2046 N N . ALA A 1 263 ? -4.018 16.860 -18.967 1.00 63.72 263 ALA A N 1
ATOM 2047 C CA . ALA A 1 263 ? -5.214 17.663 -19.212 1.00 63.72 263 ALA A CA 1
ATOM 2048 C C . ALA A 1 263 ? -6.485 16.802 -19.235 1.00 63.72 263 ALA A C 1
ATOM 2050 O O . ALA A 1 263 ? -7.508 17.175 -18.656 1.00 63.72 263 ALA A O 1
ATOM 2051 N N . LEU A 1 264 ? -6.432 15.625 -19.853 1.00 64.12 264 LEU A N 1
ATOM 2052 C CA . LEU A 1 264 ? -7.578 14.730 -19.952 1.00 64.12 264 LEU A CA 1
ATOM 2053 C C . LEU A 1 264 ? -7.892 14.066 -18.600 1.00 64.12 264 LEU A C 1
ATOM 2055 O O . LEU A 1 264 ? -9.046 14.051 -18.168 1.00 64.12 264 LEU A O 1
ATOM 2059 N N . VAL A 1 265 ? -6.856 13.645 -17.869 1.00 64.00 265 VAL A N 1
ATOM 2060 C CA . VAL A 1 265 ? -6.936 13.142 -16.491 1.00 64.00 265 VAL A CA 1
ATOM 2061 C C . VAL A 1 265 ? -7.519 14.194 -15.559 1.00 64.00 265 VAL A C 1
ATOM 2063 O O . VAL A 1 265 ? -8.460 13.894 -14.823 1.00 64.00 265 VAL A O 1
ATOM 2066 N N . SER A 1 266 ? -7.025 15.434 -15.623 1.00 61.06 266 SER A N 1
ATOM 2067 C CA . SER A 1 266 ? -7.544 16.543 -14.812 1.00 61.06 266 SER A CA 1
ATOM 2068 C C . SER A 1 266 ? -8.971 16.944 -15.204 1.00 61.06 266 SER A C 1
ATOM 2070 O O . SER A 1 266 ? -9.759 17.359 -14.353 1.00 61.06 266 SER A O 1
ATOM 2072 N N . THR A 1 267 ? -9.364 16.759 -16.464 1.00 63.28 267 THR A N 1
ATOM 2073 C CA . THR A 1 267 ? -10.745 16.986 -16.910 1.00 63.28 267 THR A CA 1
ATOM 2074 C C . THR A 1 267 ? -11.691 15.907 -16.381 1.00 63.28 267 THR A C 1
ATOM 2076 O O . THR A 1 267 ? -12.742 16.239 -15.826 1.00 63.28 267 THR A O 1
ATOM 2079 N N . GLY A 1 268 ? -11.320 14.626 -16.484 1.00 62.66 268 GLY A N 1
ATOM 2080 C CA . GLY A 1 268 ? -12.079 13.519 -15.889 1.00 62.66 268 GLY A CA 1
ATOM 2081 C C . GLY A 1 268 ? -12.172 13.633 -14.362 1.00 62.66 268 GLY A C 1
ATOM 2082 O O . GLY A 1 268 ? -13.241 13.424 -13.782 1.00 62.66 268 GLY A O 1
ATOM 2083 N N . ALA A 1 269 ? -11.099 14.118 -13.732 1.00 60.88 269 ALA A N 1
ATOM 2084 C CA . ALA A 1 269 ? -11.016 14.408 -12.308 1.00 60.88 269 ALA A CA 1
ATOM 2085 C C . ALA A 1 269 ? -12.020 15.480 -11.877 1.00 60.88 269 ALA A C 1
ATOM 2087 O O . ALA A 1 269 ? -12.804 15.263 -10.953 1.00 60.88 269 ALA A O 1
ATOM 2088 N N . ARG A 1 270 ? -12.057 16.616 -12.588 1.00 60.94 270 ARG A N 1
ATOM 2089 C CA . ARG A 1 270 ? -12.993 17.725 -12.327 1.00 60.94 270 ARG A CA 1
ATOM 2090 C C . ARG A 1 270 ? -14.454 17.331 -12.537 1.00 60.94 270 ARG A C 1
ATOM 2092 O O . ARG A 1 270 ? -15.337 17.883 -11.885 1.00 60.94 270 ARG A O 1
ATOM 2099 N N . LYS A 1 271 ? -14.720 16.381 -13.437 1.00 65.81 271 LYS A N 1
ATOM 2100 C CA . LYS A 1 271 ? -16.062 15.815 -13.648 1.00 65.81 271 LYS A CA 1
ATOM 2101 C C . LYS A 1 271 ? -16.406 14.703 -12.644 1.00 65.81 271 LYS A C 1
ATOM 2103 O O . LYS A 1 271 ? -17.544 14.238 -12.620 1.00 65.81 271 LYS A O 1
ATOM 2108 N N . GLY A 1 272 ? -15.461 14.301 -11.790 1.00 60.78 272 GLY A N 1
ATOM 2109 C CA . GLY A 1 272 ? -15.646 13.251 -10.790 1.00 60.78 272 GLY A CA 1
ATOM 2110 C C . GLY A 1 272 ? -15.823 11.859 -11.400 1.00 60.78 272 GLY A C 1
ATOM 2111 O O . GLY A 1 272 ? -16.518 11.032 -10.809 1.00 60.78 272 GLY A O 1
ATOM 2112 N N . ILE A 1 273 ? -15.240 11.619 -12.580 1.00 67.19 273 ILE A N 1
ATOM 2113 C CA . ILE A 1 273 ? -15.304 10.351 -13.316 1.00 67.19 273 ILE A CA 1
ATOM 2114 C C . ILE A 1 273 ? -13.932 9.672 -13.205 1.00 67.19 273 ILE A C 1
ATOM 2116 O O . ILE A 1 273 ? -13.126 9.720 -14.133 1.00 67.19 273 ILE A O 1
ATOM 2120 N N . GLY A 1 274 ? -13.653 9.065 -12.044 1.00 65.75 274 GLY A N 1
ATOM 2121 C CA . GLY A 1 274 ? -12.350 8.451 -11.746 1.00 65.75 274 GLY A CA 1
ATOM 2122 C C . GLY A 1 274 ? -11.922 7.405 -12.782 1.00 65.75 274 GLY A C 1
ATOM 2123 O O . GLY A 1 274 ? -10.787 7.439 -13.246 1.00 65.75 274 GLY A O 1
ATOM 2124 N N . VAL A 1 275 ? -12.860 6.562 -13.232 1.00 72.25 275 VAL A N 1
ATOM 2125 C CA . VAL A 1 275 ? -12.624 5.540 -14.270 1.00 72.25 275 VAL A CA 1
ATOM 2126 C C . VAL A 1 275 ? -12.113 6.152 -15.573 1.00 72.25 275 VAL A C 1
ATOM 2128 O O . VAL A 1 275 ? -11.138 5.668 -16.129 1.00 72.25 275 VAL A O 1
ATOM 2131 N N . ALA A 1 276 ? -12.738 7.228 -16.061 1.00 70.81 276 ALA A N 1
ATOM 2132 C CA . ALA A 1 276 ? -12.349 7.840 -17.331 1.00 70.81 276 ALA A CA 1
ATOM 2133 C C . ALA A 1 276 ? -10.938 8.434 -17.254 1.00 70.81 276 ALA A C 1
ATOM 2135 O O . ALA A 1 276 ? -10.138 8.236 -18.167 1.00 70.81 276 ALA A O 1
ATOM 2136 N N . SER A 1 277 ? -10.606 9.103 -16.143 1.00 67.75 277 SER A N 1
ATOM 2137 C CA . SER A 1 277 ? -9.242 9.573 -15.889 1.00 67.75 277 SER A CA 1
ATOM 2138 C C . SER A 1 277 ? -8.248 8.414 -15.880 1.00 67.75 277 SER A C 1
ATOM 2140 O O . SER A 1 277 ? -7.205 8.507 -16.517 1.00 67.75 277 SER A O 1
ATOM 2142 N N . HIS A 1 278 ? -8.590 7.308 -15.219 1.00 70.00 278 HIS A N 1
ATOM 2143 C CA . HIS A 1 278 ? -7.732 6.133 -15.146 1.00 70.00 278 HIS A CA 1
ATOM 2144 C C . HIS A 1 278 ? -7.490 5.472 -16.509 1.00 70.00 278 HIS A C 1
ATOM 2146 O O . HIS A 1 278 ? -6.346 5.276 -16.909 1.00 70.00 278 HIS A O 1
ATOM 2152 N N . LEU A 1 279 ? -8.562 5.182 -17.254 1.00 75.44 279 LEU A N 1
ATOM 2153 C CA . LEU A 1 279 ? -8.482 4.573 -18.585 1.00 75.44 279 LEU A CA 1
ATOM 2154 C C . LEU A 1 279 ? -7.629 5.410 -19.536 1.00 75.44 279 LEU A C 1
ATOM 2156 O O . LEU A 1 279 ? -6.878 4.872 -20.341 1.00 75.44 279 LEU A O 1
ATOM 2160 N N . SER A 1 280 ? -7.697 6.729 -19.402 1.00 70.81 280 SER A N 1
ATOM 2161 C CA . SER A 1 280 ? -6.898 7.648 -20.208 1.00 70.81 280 SER A CA 1
ATOM 2162 C C . SER A 1 280 ? -5.412 7.603 -19.858 1.00 70.81 280 SER A C 1
ATOM 2164 O O . SER A 1 280 ? -4.573 7.753 -20.744 1.00 70.81 280 SER A O 1
ATOM 2166 N N . MET A 1 281 ? -5.073 7.359 -18.587 1.00 71.31 281 MET A N 1
ATOM 2167 C CA . MET A 1 281 ? -3.688 7.117 -18.172 1.00 71.31 281 MET A CA 1
ATOM 2168 C C . MET A 1 281 ? -3.176 5.789 -18.710 1.00 71.31 281 MET A C 1
ATOM 2170 O O . MET A 1 281 ? -2.101 5.766 -19.300 1.00 71.31 281 MET A O 1
ATOM 2174 N N . LEU A 1 282 ? -3.947 4.707 -18.555 1.00 75.88 282 LEU A N 1
ATOM 2175 C CA . LEU A 1 282 ? -3.577 3.396 -19.092 1.00 75.88 282 LEU A CA 1
ATOM 2176 C C . LEU A 1 282 ? -3.397 3.446 -20.609 1.00 75.88 282 LEU A C 1
ATOM 2178 O O . LEU A 1 282 ? -2.404 2.939 -21.118 1.00 75.88 282 LEU A O 1
ATOM 2182 N N . PHE A 1 283 ? -4.306 4.112 -21.325 1.00 76.25 283 PHE A N 1
ATOM 2183 C CA . PHE A 1 283 ? -4.189 4.300 -22.768 1.00 76.25 283 PHE A CA 1
ATOM 2184 C C . PHE A 1 283 ? -2.948 5.122 -23.136 1.00 76.25 283 PHE A C 1
ATOM 2186 O O . PHE A 1 283 ? -2.213 4.746 -24.045 1.00 76.25 283 PHE A O 1
ATOM 2193 N N . GLY A 1 284 ? -2.669 6.204 -22.400 1.00 72.19 284 GLY A N 1
ATOM 2194 C CA . GLY A 1 284 ? -1.459 7.006 -22.582 1.00 72.19 284 GLY A CA 1
ATOM 2195 C C . GLY A 1 284 ? -0.174 6.197 -22.381 1.00 72.19 284 GLY A C 1
ATOM 2196 O O . GLY A 1 284 ? 0.726 6.270 -23.214 1.00 72.19 284 GLY A O 1
ATOM 2197 N N . PHE A 1 285 ? -0.099 5.384 -21.323 1.00 72.62 285 PHE A N 1
ATOM 2198 C CA . PHE A 1 285 ? 1.044 4.499 -21.077 1.00 72.62 285 PHE A CA 1
ATOM 2199 C C . PHE A 1 285 ? 1.165 3.396 -22.123 1.00 72.62 285 PHE A C 1
ATOM 2201 O O . PHE A 1 285 ? 2.259 3.171 -22.630 1.00 72.62 285 PHE A O 1
ATOM 2208 N N . GLY A 1 286 ? 0.055 2.753 -22.489 1.00 74.44 286 GLY A N 1
ATOM 2209 C CA . GLY A 1 286 ? 0.029 1.745 -23.545 1.00 74.44 286 GLY A CA 1
ATOM 2210 C C . GLY A 1 286 ? 0.539 2.306 -24.871 1.00 74.44 286 GLY A C 1
ATOM 2211 O O . GLY A 1 286 ? 1.410 1.707 -25.494 1.00 74.44 286 GLY A O 1
ATOM 2212 N N . ALA A 1 287 ? 0.086 3.501 -25.259 1.00 74.75 287 ALA A N 1
ATOM 2213 C CA . ALA A 1 287 ? 0.565 4.180 -26.459 1.00 74.75 287 ALA A CA 1
ATOM 2214 C C . ALA A 1 287 ? 2.070 4.492 -26.391 1.00 74.75 287 ALA A C 1
ATOM 2216 O O . ALA A 1 287 ? 2.783 4.243 -27.359 1.00 74.75 287 ALA A O 1
ATOM 2217 N N . LEU A 1 288 ? 2.576 4.986 -25.254 1.00 73.44 288 LEU A N 1
ATOM 2218 C CA . LEU A 1 288 ? 4.008 5.255 -25.073 1.00 73.44 288 LEU A CA 1
ATOM 2219 C C . LEU A 1 288 ? 4.856 3.978 -25.136 1.00 73.44 288 LEU A C 1
ATOM 2221 O O . LEU A 1 288 ? 5.917 3.993 -25.755 1.00 73.44 288 LEU A O 1
ATOM 2225 N N . ILE A 1 289 ? 4.383 2.879 -24.543 1.00 77.00 289 ILE A N 1
ATOM 2226 C CA . ILE A 1 289 ? 5.043 1.569 -24.612 1.00 77.00 289 ILE A CA 1
ATOM 2227 C C . ILE A 1 289 ? 5.092 1.083 -26.060 1.00 77.00 289 ILE A C 1
ATOM 2229 O O . ILE A 1 289 ? 6.163 0.720 -26.531 1.00 77.00 289 ILE A O 1
ATOM 2233 N N . ILE A 1 290 ? 3.974 1.137 -26.789 1.00 77.75 290 ILE A N 1
ATOM 2234 C CA . ILE A 1 290 ? 3.911 0.734 -28.203 1.00 77.75 290 ILE A CA 1
ATOM 2235 C C . ILE A 1 290 ? 4.867 1.580 -29.053 1.00 77.75 290 ILE A C 1
ATOM 2237 O O . ILE A 1 290 ? 5.632 1.036 -29.845 1.00 77.75 290 ILE A O 1
ATOM 2241 N N . ILE A 1 291 ? 4.873 2.906 -28.864 1.00 74.44 291 ILE A N 1
ATOM 2242 C CA . ILE A 1 291 ? 5.793 3.807 -29.572 1.00 74.44 291 ILE A CA 1
ATOM 2243 C C . ILE A 1 291 ? 7.248 3.433 -29.279 1.00 74.44 291 ILE A C 1
ATOM 2245 O O . ILE A 1 291 ? 8.073 3.449 -30.189 1.00 74.44 291 ILE A O 1
ATOM 2249 N N . ARG A 1 292 ? 7.586 3.089 -28.033 1.00 75.19 292 ARG A N 1
ATOM 2250 C CA . ARG A 1 292 ? 8.955 2.712 -27.661 1.00 75.19 292 ARG A CA 1
ATOM 2251 C C . ARG A 1 292 ? 9.363 1.358 -28.204 1.00 75.19 292 ARG A C 1
ATOM 2253 O O . ARG A 1 292 ? 10.430 1.273 -28.794 1.00 75.19 292 ARG A O 1
ATOM 2260 N N . LEU A 1 293 ? 8.492 0.358 -28.110 1.00 76.25 293 LEU A N 1
ATOM 2261 C CA . LEU A 1 293 ? 8.707 -0.941 -28.748 1.00 76.25 293 LEU A CA 1
ATOM 2262 C C . LEU A 1 293 ? 8.954 -0.791 -30.258 1.00 76.25 293 LEU A C 1
ATOM 2264 O O . LEU A 1 293 ? 9.736 -1.543 -30.828 1.00 76.25 293 LEU A O 1
ATOM 2268 N N . ALA A 1 294 ? 8.332 0.204 -30.900 1.00 74.62 294 ALA A N 1
ATOM 2269 C CA . ALA A 1 294 ? 8.529 0.484 -32.319 1.00 74.62 294 ALA A CA 1
ATOM 2270 C C . ALA A 1 294 ? 9.777 1.329 -32.641 1.00 74.62 294 ALA A C 1
ATOM 2272 O O . ALA A 1 294 ? 10.299 1.226 -33.750 1.00 74.62 294 ALA A O 1
ATOM 2273 N N . THR A 1 295 ? 10.239 2.195 -31.731 1.00 69.75 295 THR A N 1
ATOM 2274 C CA . THR A 1 295 ? 11.288 3.196 -32.029 1.00 69.75 295 THR A CA 1
ATOM 2275 C C . THR A 1 295 ? 12.641 2.916 -31.383 1.00 69.75 295 THR A C 1
ATOM 2277 O O . THR A 1 295 ? 13.646 3.447 -31.848 1.00 69.75 295 THR A O 1
ATOM 2280 N N . GLU A 1 296 ? 12.708 2.090 -30.341 1.00 67.50 296 GLU A N 1
ATOM 2281 C CA . GLU A 1 296 ? 13.903 1.941 -29.520 1.00 67.50 296 GLU A CA 1
ATOM 2282 C C . GLU A 1 296 ? 14.259 0.474 -29.268 1.00 67.50 296 GLU A C 1
ATOM 2284 O O . GLU A 1 296 ? 13.417 -0.336 -28.893 1.00 67.50 296 GLU A O 1
ATOM 2289 N N . LYS A 1 297 ? 15.545 0.143 -29.445 1.00 63.94 297 LYS A N 1
ATOM 2290 C CA . LYS A 1 297 ? 16.101 -1.176 -29.103 1.00 63.94 297 LYS A CA 1
ATOM 2291 C C . LYS A 1 297 ? 16.724 -1.236 -27.703 1.00 63.94 297 LYS A C 1
ATOM 2293 O O . LYS A 1 297 ? 17.034 -2.329 -27.241 1.00 63.94 297 LYS A O 1
ATOM 2298 N N . SER A 1 298 ? 16.959 -0.088 -27.059 1.00 68.88 298 SER A N 1
ATOM 2299 C CA . SER A 1 298 ? 17.548 -0.028 -25.716 1.00 68.88 298 SER A CA 1
ATOM 2300 C C . SER A 1 298 ? 16.547 -0.512 -24.658 1.00 68.88 298 SER A C 1
ATOM 2302 O O . SER A 1 298 ? 15.344 -0.265 -24.762 1.00 68.88 298 SER A O 1
ATOM 2304 N N . GLN A 1 299 ? 17.045 -1.228 -23.649 1.00 72.38 299 GLN A N 1
ATOM 2305 C CA . GLN A 1 299 ? 16.225 -1.806 -22.578 1.00 72.38 299 GLN A CA 1
ATOM 2306 C C . GLN A 1 299 ? 15.890 -0.777 -21.495 1.00 72.38 299 GLN A C 1
ATOM 2308 O O . GLN A 1 299 ? 14.815 -0.825 -20.894 1.00 72.38 299 GLN A O 1
ATOM 2313 N N . ASP A 1 300 ? 16.778 0.192 -21.294 1.00 71.12 300 ASP A N 1
ATOM 2314 C CA . ASP A 1 300 ? 16.775 1.146 -20.191 1.00 71.12 300 ASP A CA 1
ATOM 2315 C C . ASP A 1 300 ? 15.503 2.006 -20.179 1.00 71.12 300 ASP A C 1
ATOM 2317 O O . 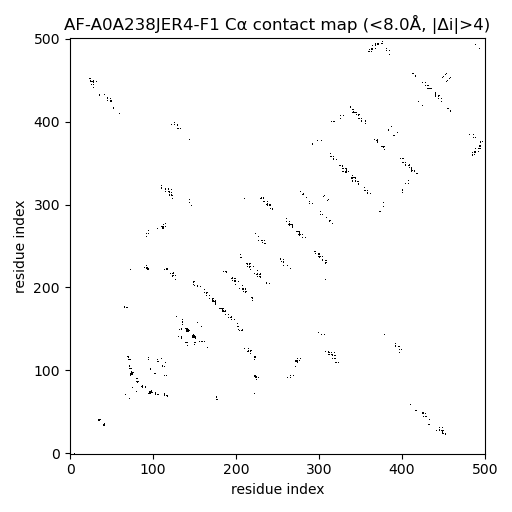ASP A 1 300 ? 14.807 2.107 -19.164 1.00 71.12 300 ASP A O 1
ATOM 2321 N N . GLY A 1 301 ? 15.156 2.604 -21.324 1.00 69.25 301 GLY A N 1
ATOM 2322 C CA . GLY A 1 301 ? 14.006 3.504 -21.440 1.00 69.25 301 GLY A CA 1
ATOM 2323 C C . GLY A 1 301 ? 12.670 2.792 -21.216 1.00 69.25 301 GLY A C 1
ATOM 2324 O O . GLY A 1 301 ? 11.782 3.319 -20.539 1.00 69.25 301 GLY A O 1
ATOM 2325 N N . LEU A 1 302 ? 12.541 1.573 -21.748 1.00 76.94 302 LEU A N 1
ATOM 2326 C CA . LEU A 1 302 ? 11.343 0.751 -21.603 1.00 76.94 302 LEU A CA 1
ATOM 2327 C C . LEU A 1 302 ? 11.201 0.229 -20.171 1.00 76.94 302 LEU A C 1
ATOM 2329 O O . LEU A 1 302 ? 10.122 0.332 -19.594 1.00 76.94 302 LEU A O 1
ATOM 2333 N N . THR A 1 303 ? 12.294 -0.244 -19.570 1.00 77.25 303 THR A N 1
ATOM 2334 C CA . THR A 1 303 ? 12.329 -0.698 -18.174 1.00 77.25 303 THR A CA 1
ATOM 2335 C C . THR A 1 303 ? 11.838 0.396 -17.233 1.00 77.25 303 THR A C 1
ATOM 2337 O O . THR A 1 303 ? 10.937 0.167 -16.430 1.00 77.25 303 THR A O 1
ATOM 2340 N N . VAL A 1 304 ? 12.337 1.624 -17.385 1.00 72.62 304 VAL A N 1
ATOM 2341 C CA . VAL A 1 304 ? 11.918 2.743 -16.529 1.00 72.62 304 VAL A CA 1
ATOM 2342 C C . VAL A 1 304 ? 10.451 3.110 -16.746 1.00 72.62 304 VAL A C 1
ATOM 2344 O O . VAL A 1 304 ? 9.737 3.384 -15.778 1.00 72.62 304 VAL A O 1
ATOM 2347 N N . LEU A 1 305 ? 9.973 3.088 -17.993 1.00 75.38 305 LEU A N 1
ATOM 2348 C CA . LEU A 1 305 ? 8.567 3.352 -18.303 1.00 75.38 305 LEU A CA 1
ATOM 2349 C C . LEU A 1 305 ? 7.638 2.302 -17.674 1.00 75.38 305 LEU A C 1
ATOM 2351 O O . LEU A 1 305 ? 6.550 2.645 -17.202 1.00 75.38 305 LEU A O 1
ATOM 2355 N N . LEU A 1 306 ? 8.064 1.039 -17.624 1.00 79.06 306 LEU A N 1
ATOM 2356 C CA . LEU A 1 306 ? 7.322 -0.016 -16.941 1.00 79.06 306 LEU A CA 1
ATOM 2357 C C . LEU A 1 306 ? 7.362 0.171 -15.426 1.00 79.06 306 LEU A C 1
ATOM 2359 O O . LEU A 1 306 ? 6.303 0.217 -14.800 1.00 79.06 306 LEU A O 1
ATOM 2363 N N . THR A 1 307 ? 8.550 0.343 -14.847 1.00 74.94 307 THR A N 1
ATOM 2364 C CA . THR A 1 307 ? 8.737 0.414 -13.394 1.00 74.94 307 THR A CA 1
ATOM 2365 C C . THR A 1 307 ? 8.107 1.656 -12.768 1.00 74.94 307 THR A C 1
ATOM 2367 O O . THR A 1 307 ? 7.497 1.554 -11.709 1.00 74.94 307 THR A O 1
ATOM 2370 N N . LEU A 1 308 ? 8.220 2.827 -13.402 1.00 72.56 308 LEU A N 1
ATOM 2371 C CA . LEU A 1 308 ? 7.724 4.096 -12.843 1.00 72.56 308 LEU A CA 1
ATOM 2372 C C . LEU A 1 308 ? 6.386 4.547 -13.425 1.00 72.56 308 LEU A C 1
ATOM 2374 O O . LEU A 1 308 ? 5.775 5.483 -12.911 1.00 72.56 308 LEU A O 1
ATOM 2378 N N . GLY A 1 309 ? 5.939 3.905 -14.501 1.00 75.06 309 GLY A N 1
ATOM 2379 C CA . GLY A 1 309 ? 4.740 4.290 -15.225 1.00 75.06 309 GLY A CA 1
ATOM 2380 C C . GLY A 1 309 ? 3.647 3.241 -15.154 1.00 75.06 309 GLY A C 1
ATOM 2381 O O . GLY A 1 309 ? 2.654 3.409 -14.442 1.00 75.06 309 GLY A O 1
ATOM 2382 N N . LEU A 1 310 ? 3.832 2.153 -15.899 1.00 82.06 310 LEU A N 1
ATOM 2383 C CA . LEU A 1 310 ? 2.805 1.131 -16.067 1.00 82.06 310 LEU A CA 1
ATOM 2384 C C . LEU A 1 310 ? 2.497 0.379 -14.769 1.00 82.06 310 LEU A C 1
ATOM 2386 O O . LEU A 1 310 ? 1.322 0.260 -14.423 1.00 82.06 310 LEU A O 1
ATOM 2390 N N . LEU A 1 311 ? 3.521 -0.117 -14.060 1.00 81.75 311 LEU A N 1
ATOM 2391 C CA . LEU A 1 311 ? 3.328 -0.908 -12.839 1.00 81.75 311 LEU A CA 1
ATOM 2392 C C . LEU A 1 311 ? 2.576 -0.105 -11.765 1.00 81.75 311 LEU A C 1
ATOM 2394 O O . LEU A 1 311 ? 1.545 -0.598 -11.300 1.00 81.75 311 LEU A O 1
ATOM 2398 N N . PRO A 1 312 ? 2.971 1.143 -11.429 1.00 80.00 312 PRO A N 1
ATOM 2399 C CA . PRO A 1 312 ? 2.199 1.961 -10.504 1.00 80.00 312 PRO A CA 1
ATOM 2400 C C . PRO A 1 312 ? 0.788 2.246 -11.012 1.00 80.00 312 PRO A C 1
ATOM 2402 O O . PRO A 1 312 ? -0.156 2.180 -10.238 1.00 80.00 312 PRO A O 1
ATOM 2405 N N . CYS A 1 313 ? 0.592 2.508 -12.309 1.00 81.38 313 CYS A N 1
ATOM 2406 C CA . CYS A 1 313 ? -0.750 2.770 -12.830 1.00 81.38 313 CYS A CA 1
ATOM 2407 C C . CYS A 1 313 ? -1.679 1.567 -12.696 1.00 81.38 313 CYS A C 1
ATOM 2409 O O . CYS A 1 313 ? -2.804 1.730 -12.230 1.00 81.38 313 CYS A O 1
ATOM 2411 N N . LEU A 1 314 ? -1.217 0.369 -13.053 1.00 86.00 314 LEU A N 1
ATOM 2412 C CA . LEU A 1 314 ? -1.991 -0.850 -12.842 1.00 86.00 314 LEU A CA 1
ATOM 2413 C C . LEU A 1 314 ? -2.280 -1.040 -11.354 1.00 86.00 314 LEU A C 1
ATOM 2415 O O . LEU A 1 314 ? -3.440 -1.177 -10.980 1.00 86.00 314 LEU A O 1
ATOM 2419 N N . ASN A 1 315 ? -1.260 -0.950 -10.498 1.00 87.44 315 ASN A N 1
ATOM 2420 C CA . ASN A 1 315 ? -1.429 -1.105 -9.055 1.00 87.44 315 ASN A CA 1
ATOM 2421 C C . ASN A 1 315 ? -2.442 -0.100 -8.483 1.00 87.44 315 ASN A C 1
ATOM 2423 O O . ASN A 1 315 ? -3.363 -0.485 -7.772 1.00 87.44 315 ASN A O 1
ATOM 2427 N N . ALA A 1 316 ? -2.363 1.165 -8.898 1.00 85.69 316 ALA A N 1
ATOM 2428 C CA . ALA A 1 316 ? -3.270 2.225 -8.480 1.00 85.69 316 ALA A CA 1
ATOM 2429 C C . ALA A 1 316 ? -4.739 1.960 -8.829 1.00 85.69 316 ALA A C 1
ATOM 2431 O O . ALA A 1 316 ? -5.635 2.419 -8.120 1.00 85.69 316 ALA A O 1
ATOM 2432 N N . PHE A 1 317 ? -5.006 1.260 -9.932 1.00 87.88 317 PHE A N 1
ATOM 2433 C CA . PHE A 1 317 ? -6.363 0.867 -10.296 1.00 87.88 317 PHE A CA 1
ATOM 2434 C C . PHE A 1 317 ? -6.951 -0.108 -9.283 1.00 87.88 317 PHE A C 1
ATOM 2436 O O . PHE A 1 317 ? -8.054 0.101 -8.776 1.00 87.88 317 PHE A O 1
ATOM 2443 N N . PHE A 1 318 ? -6.198 -1.166 -8.984 1.00 91.06 318 PHE A N 1
ATOM 2444 C CA . PHE A 1 318 ? -6.615 -2.203 -8.051 1.00 91.06 318 PHE A CA 1
ATOM 2445 C C . PHE A 1 318 ? -6.650 -1.670 -6.618 1.00 91.06 318 PHE A C 1
ATOM 2447 O O . PHE A 1 318 ? -7.599 -1.963 -5.896 1.00 91.06 318 PHE A O 1
ATOM 2454 N N . ASP A 1 319 ? -5.723 -0.786 -6.248 1.00 89.06 319 ASP A N 1
ATOM 2455 C CA . ASP A 1 319 ? -5.769 -0.010 -5.008 1.00 89.06 319 ASP A CA 1
ATOM 2456 C C . ASP A 1 319 ? -7.047 0.825 -4.916 1.00 89.06 319 ASP A C 1
ATOM 2458 O O . ASP A 1 319 ? -7.746 0.796 -3.909 1.00 89.06 319 ASP A O 1
ATOM 2462 N N . TRP A 1 320 ? -7.407 1.555 -5.973 1.00 89.38 320 TRP A N 1
ATOM 2463 C CA . TRP A 1 320 ? -8.632 2.353 -6.006 1.00 89.38 320 TRP A CA 1
ATOM 2464 C C . TRP A 1 320 ? -9.898 1.498 -5.860 1.00 89.38 320 TRP A C 1
ATOM 2466 O O . TRP A 1 320 ? -10.823 1.887 -5.137 1.00 89.38 320 TRP A O 1
ATOM 2476 N N . LEU A 1 321 ? -9.935 0.324 -6.499 1.00 90.44 321 LEU A N 1
ATOM 2477 C CA . LEU A 1 321 ? -11.012 -0.649 -6.315 1.00 90.44 321 LEU A CA 1
ATOM 2478 C C . LEU A 1 321 ? -11.052 -1.181 -4.877 1.00 90.44 321 LEU A C 1
ATOM 2480 O O . LEU A 1 321 ? -12.131 -1.195 -4.280 1.00 90.44 321 LEU A O 1
ATOM 2484 N N . SER A 1 322 ? -9.891 -1.553 -4.330 1.00 91.19 322 SER A N 1
ATOM 2485 C CA . SER A 1 322 ? -9.704 -2.052 -2.963 1.00 91.19 322 SER A CA 1
ATOM 2486 C C . SER A 1 322 ? -10.181 -1.020 -1.940 1.00 91.19 322 SER A C 1
ATOM 2488 O O . SER A 1 322 ? -11.109 -1.287 -1.181 1.00 91.19 322 SER A O 1
ATOM 2490 N N . TYR A 1 323 ? -9.681 0.219 -2.008 1.00 88.69 323 TYR A N 1
ATOM 2491 C CA . TYR A 1 323 ? -10.109 1.324 -1.148 1.00 88.69 323 TYR A CA 1
ATOM 2492 C C . TYR A 1 323 ? -11.614 1.572 -1.219 1.00 88.69 323 TYR A C 1
ATOM 2494 O O . TYR A 1 323 ? -12.263 1.700 -0.179 1.00 88.69 323 TYR A O 1
ATOM 2502 N N . GLY A 1 324 ? -12.184 1.645 -2.426 1.00 89.44 324 GLY A N 1
ATOM 2503 C CA . GLY A 1 324 ? -13.618 1.875 -2.594 1.00 89.44 324 GLY A CA 1
ATOM 2504 C C . GLY A 1 324 ? -14.462 0.761 -1.968 1.00 89.44 324 GLY A C 1
ATOM 2505 O O . GLY A 1 324 ? -15.443 1.050 -1.277 1.00 89.44 324 GLY A O 1
ATOM 2506 N N . MET A 1 325 ? -14.045 -0.499 -2.137 1.00 91.44 325 MET A N 1
ATOM 2507 C CA . MET A 1 325 ? -14.696 -1.662 -1.527 1.00 91.44 325 MET A CA 1
ATOM 2508 C C . MET A 1 325 ? -14.567 -1.661 0.002 1.00 91.44 325 MET A C 1
ATOM 2510 O O . MET A 1 325 ? -15.563 -1.824 0.709 1.00 91.44 325 MET A O 1
ATOM 2514 N N . THR A 1 326 ? -13.375 -1.401 0.531 1.00 90.56 326 THR A N 1
ATOM 2515 C CA . THR A 1 326 ? -13.142 -1.346 1.975 1.00 90.56 326 THR A CA 1
ATOM 2516 C C . THR A 1 326 ? -13.961 -0.232 2.627 1.00 90.56 326 THR A C 1
ATOM 2518 O O . THR A 1 326 ? -14.639 -0.465 3.628 1.00 90.56 326 THR A O 1
ATOM 2521 N N . ILE A 1 327 ? -13.994 0.971 2.039 1.00 88.75 327 ILE A N 1
ATOM 2522 C CA . ILE A 1 327 ? -14.813 2.088 2.539 1.00 88.75 327 ILE A CA 1
ATOM 2523 C C . ILE A 1 327 ? -16.303 1.728 2.496 1.00 88.75 327 ILE A C 1
ATOM 2525 O O . ILE A 1 327 ? -17.022 1.987 3.464 1.00 88.75 327 ILE A O 1
ATOM 2529 N N . PHE A 1 328 ? -16.770 1.106 1.410 1.00 91.12 328 PHE A N 1
ATOM 2530 C CA . PHE A 1 328 ? -18.150 0.634 1.288 1.00 91.12 328 PHE A CA 1
ATOM 2531 C C . PHE A 1 328 ? -18.532 -0.314 2.431 1.00 91.12 328 PHE A C 1
ATOM 2533 O O . PHE A 1 328 ? -19.557 -0.128 3.094 1.00 91.12 328 PHE A O 1
ATOM 2540 N N . LEU A 1 329 ? -17.698 -1.324 2.678 1.00 91.31 329 LEU A N 1
ATOM 2541 C CA . LEU A 1 329 ? -17.946 -2.346 3.688 1.00 91.31 329 LEU A CA 1
ATOM 2542 C C . LEU A 1 329 ? -17.834 -1.782 5.109 1.00 91.31 329 LEU A C 1
ATOM 2544 O O . LEU A 1 329 ? -18.668 -2.114 5.952 1.00 91.31 329 LEU A O 1
ATOM 2548 N N . LEU A 1 330 ? -16.909 -0.851 5.355 1.00 87.62 330 LEU A N 1
ATOM 2549 C CA . LEU A 1 330 ? -16.819 -0.106 6.613 1.00 87.62 330 LEU A CA 1
ATOM 2550 C C . LEU A 1 330 ? -18.097 0.698 6.888 1.00 87.62 330 LEU A C 1
ATOM 2552 O O . LEU A 1 330 ? -18.674 0.594 7.975 1.00 87.62 330 LEU A O 1
ATOM 2556 N N . GLN A 1 331 ? -18.581 1.466 5.906 1.00 87.88 331 GLN A N 1
ATOM 2557 C CA . GLN A 1 331 ? -19.818 2.247 6.032 1.00 87.88 331 GLN A CA 1
ATOM 2558 C C . GLN A 1 331 ? -21.031 1.338 6.276 1.00 87.88 331 GLN A C 1
ATOM 2560 O O . GLN A 1 331 ? -21.858 1.605 7.154 1.00 87.88 331 GLN A O 1
ATOM 2565 N N . LYS A 1 332 ? -21.111 0.219 5.550 1.00 90.06 332 LYS A N 1
ATOM 2566 C CA . LYS A 1 332 ? -22.176 -0.779 5.704 1.00 90.06 332 LYS A CA 1
ATOM 2567 C C . LYS A 1 332 ? -22.145 -1.450 7.080 1.00 90.06 332 LYS A C 1
ATOM 2569 O O . LYS A 1 332 ? -23.196 -1.595 7.711 1.00 90.06 332 LYS A O 1
ATOM 2574 N N . GLY A 1 333 ? -20.960 -1.820 7.563 1.00 87.00 333 GLY A N 1
ATOM 2575 C CA . GLY A 1 333 ? -20.756 -2.401 8.888 1.00 87.00 333 GLY A CA 1
ATOM 2576 C C . GLY A 1 333 ? -21.187 -1.444 9.999 1.00 87.00 333 GLY A C 1
ATOM 2577 O O . GLY A 1 333 ? -21.926 -1.833 10.908 1.00 87.00 333 GLY A O 1
ATOM 2578 N N . GLN A 1 334 ? -20.811 -0.166 9.890 1.00 84.19 334 GLN A N 1
ATOM 2579 C CA . GLN A 1 334 ? -21.228 0.871 10.838 1.00 84.19 334 GLN A CA 1
ATOM 2580 C C . GLN A 1 334 ? -22.748 1.061 10.890 1.00 84.19 334 GLN A C 1
ATOM 2582 O O . GLN A 1 334 ? -23.302 1.214 11.982 1.00 84.19 334 GLN A O 1
ATOM 2587 N N . ALA A 1 335 ? -23.423 1.042 9.737 1.00 86.75 335 ALA A N 1
ATOM 2588 C CA . ALA A 1 335 ? -24.862 1.274 9.662 1.00 86.75 335 ALA A CA 1
ATOM 2589 C C . ALA A 1 335 ? -25.680 0.177 10.367 1.00 86.75 335 ALA A C 1
ATOM 2591 O O . ALA A 1 335 ? -26.664 0.486 11.037 1.00 86.75 335 ALA A O 1
ATOM 2592 N N . LYS A 1 336 ? -25.276 -1.097 10.247 1.00 82.94 336 LYS A N 1
ATOM 2593 C CA . LYS A 1 336 ? -26.082 -2.238 10.719 1.00 82.94 336 LYS A CA 1
ATOM 2594 C C . LYS A 1 336 ? -25.774 -2.736 12.143 1.00 82.94 336 LYS A C 1
ATOM 2596 O O . LYS A 1 336 ? -26.642 -3.371 12.734 1.00 82.94 336 LYS A O 1
ATOM 2601 N N . ARG A 1 337 ? -24.609 -2.400 12.725 1.00 74.38 337 ARG A N 1
ATOM 2602 C CA . ARG A 1 337 ? -24.167 -2.788 14.094 1.00 74.38 337 ARG A CA 1
ATOM 2603 C C . ARG A 1 337 ? -24.117 -4.315 14.347 1.00 74.38 337 ARG A C 1
ATOM 2605 O O . ARG A 1 337 ? -24.405 -5.125 13.469 1.00 74.38 337 ARG A O 1
ATOM 2612 N N . GLY A 1 338 ? -23.708 -4.717 15.554 1.00 79.31 338 GLY A N 1
ATOM 2613 C CA . GLY A 1 338 ? -23.697 -6.117 16.000 1.00 79.31 338 GLY A CA 1
ATOM 2614 C C . GLY A 1 338 ? -22.683 -6.979 15.247 1.00 79.31 338 GLY A C 1
ATOM 2615 O O . GLY A 1 338 ? -21.502 -6.656 15.214 1.00 79.31 338 GLY A O 1
ATOM 2616 N N . VAL A 1 339 ? -23.150 -8.066 14.628 1.0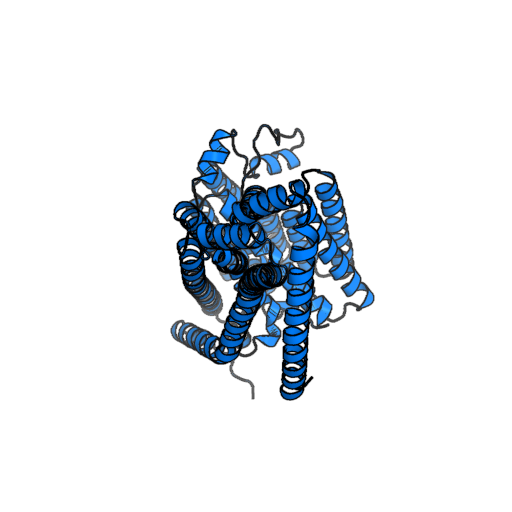0 83.69 339 VAL A N 1
ATOM 2617 C CA . VAL A 1 339 ? -22.313 -9.020 13.871 1.00 83.69 339 VAL A CA 1
ATOM 2618 C C . VAL A 1 339 ? -21.881 -8.468 12.502 1.00 83.69 339 VAL A C 1
ATOM 2620 O O . VAL A 1 339 ? -20.888 -8.910 11.927 1.00 83.69 339 VAL A O 1
ATOM 2623 N N . TRP A 1 340 ? -22.572 -7.447 11.986 1.00 87.62 340 TRP A N 1
ATOM 2624 C CA . TRP A 1 340 ? -22.339 -6.928 10.637 1.00 87.62 340 TRP A CA 1
ATOM 2625 C C . TRP A 1 340 ? -20.941 -6.367 10.358 1.00 87.62 340 TRP A C 1
ATOM 2627 O O . TRP A 1 340 ? -20.444 -6.661 9.274 1.00 87.62 340 TRP A O 1
ATOM 2637 N N . PRO A 1 341 ? -20.283 -5.589 11.240 1.00 85.75 341 PRO A N 1
ATOM 2638 C CA . PRO A 1 341 ? -18.932 -5.110 10.963 1.00 85.75 341 PRO A CA 1
ATOM 2639 C C . PRO A 1 341 ? -17.924 -6.252 10.795 1.00 85.75 341 PRO A C 1
ATOM 2641 O O . PRO A 1 341 ? -17.073 -6.182 9.918 1.00 85.75 341 PRO A O 1
ATOM 2644 N N . PHE A 1 342 ? -18.074 -7.337 11.559 1.00 84.94 342 PHE A N 1
ATOM 2645 C CA . PHE A 1 342 ? -17.250 -8.531 11.391 1.00 84.94 342 PHE A CA 1
ATOM 2646 C C . PHE A 1 342 ? -17.510 -9.220 10.045 1.00 84.94 342 PHE A C 1
ATOM 2648 O O . PHE A 1 342 ? -16.567 -9.477 9.304 1.00 84.94 342 PHE A O 1
ATOM 2655 N N . LEU A 1 343 ? -18.780 -9.445 9.677 1.00 90.00 343 LEU A N 1
ATOM 2656 C CA . LEU A 1 343 ? -19.130 -10.018 8.366 1.00 90.00 343 LEU A CA 1
ATOM 2657 C C . LEU A 1 343 ? -18.651 -9.143 7.203 1.00 90.00 343 LEU A C 1
ATOM 2659 O O . LEU A 1 343 ? -18.235 -9.662 6.172 1.00 90.00 343 LEU A O 1
ATOM 2663 N N . CYS A 1 344 ? -18.694 -7.818 7.366 1.00 91.25 344 CYS A N 1
ATOM 2664 C CA . CYS A 1 344 ? -18.151 -6.877 6.392 1.00 91.25 344 CYS A CA 1
ATOM 2665 C C . CYS A 1 344 ? -16.624 -6.989 6.296 1.00 91.25 344 CYS A C 1
ATOM 2667 O O . CYS A 1 344 ? -16.107 -6.934 5.188 1.00 91.25 344 CYS A O 1
ATOM 2669 N N . GLY A 1 345 ? -15.920 -7.214 7.408 1.00 87.88 345 GLY A N 1
ATOM 2670 C CA . GLY A 1 345 ? -14.485 -7.506 7.398 1.00 87.88 345 GLY A CA 1
ATOM 2671 C C . GLY A 1 345 ? -14.142 -8.813 6.686 1.00 87.88 345 GLY A C 1
ATOM 2672 O O . GLY A 1 345 ? -13.228 -8.842 5.873 1.00 87.88 345 GLY A O 1
ATOM 2673 N N . VAL A 1 346 ? -14.909 -9.885 6.917 1.00 88.94 346 VAL A N 1
ATOM 2674 C CA . VAL A 1 346 ? -14.730 -11.158 6.191 1.00 88.94 346 VAL A CA 1
ATOM 2675 C C . VAL A 1 346 ? -14.969 -10.970 4.690 1.00 88.94 346 VAL A C 1
ATOM 2677 O O . VAL A 1 346 ? -14.171 -11.429 3.876 1.00 88.94 346 VAL A O 1
ATOM 2680 N N . ALA A 1 347 ? -16.037 -10.260 4.314 1.00 93.94 347 ALA A N 1
ATOM 2681 C CA . ALA A 1 347 ? -16.322 -9.952 2.914 1.00 93.94 347 ALA A CA 1
ATOM 2682 C C . ALA A 1 347 ? -15.211 -9.111 2.263 1.00 93.94 347 ALA A C 1
ATOM 2684 O O . ALA A 1 347 ? -14.899 -9.323 1.094 1.00 93.94 347 ALA A O 1
ATOM 2685 N N . ASP A 1 348 ? -14.599 -8.193 3.015 1.00 92.94 348 ASP A N 1
ATOM 2686 C CA . ASP A 1 348 ? -13.486 -7.371 2.541 1.00 92.94 348 ASP A CA 1
ATOM 2687 C C . ASP A 1 348 ? -12.233 -8.207 2.287 1.00 92.94 348 ASP A C 1
ATOM 2689 O O . ASP A 1 348 ? -11.605 -8.036 1.252 1.00 92.94 348 ASP A O 1
ATOM 2693 N N . VAL A 1 349 ? -11.915 -9.173 3.158 1.00 89.19 349 VAL A N 1
ATOM 2694 C CA . VAL A 1 349 ? -10.801 -10.114 2.939 1.00 89.19 349 VAL A CA 1
ATOM 2695 C C . VAL A 1 349 ? -11.004 -10.930 1.662 1.00 89.19 349 VAL A C 1
ATOM 2697 O O . VAL A 1 349 ? -10.072 -11.076 0.873 1.00 89.19 349 VAL A O 1
ATOM 2700 N N . VAL A 1 350 ? -12.221 -11.428 1.420 1.00 92.38 350 VAL A N 1
ATOM 2701 C CA . VAL A 1 350 ? -12.535 -12.171 0.188 1.00 92.38 350 VAL A CA 1
ATOM 2702 C C . VAL A 1 350 ? -12.407 -11.269 -1.040 1.00 92.38 350 VAL A C 1
ATOM 2704 O O . VAL A 1 350 ? -11.755 -11.646 -2.013 1.00 92.38 350 VAL A O 1
ATOM 2707 N N . ALA A 1 351 ? -12.991 -10.068 -0.996 1.00 93.00 351 ALA A N 1
ATOM 2708 C CA . ALA A 1 351 ? -12.900 -9.111 -2.094 1.00 93.00 351 ALA A CA 1
ATOM 2709 C C . ALA A 1 351 ? -11.445 -8.709 -2.379 1.00 93.00 351 ALA A C 1
ATOM 2711 O O . ALA A 1 351 ? -11.040 -8.674 -3.538 1.00 93.00 351 ALA A O 1
ATOM 2712 N N . ALA A 1 352 ? -10.647 -8.478 -1.337 1.00 90.19 352 ALA A N 1
ATOM 2713 C CA . ALA A 1 352 ? -9.230 -8.170 -1.447 1.00 90.19 352 ALA A CA 1
ATOM 2714 C C . ALA A 1 352 ? -8.437 -9.320 -2.064 1.00 90.19 352 ALA A C 1
ATOM 2716 O O . ALA A 1 352 ? -7.614 -9.072 -2.935 1.00 90.19 352 ALA A O 1
ATOM 2717 N N . GLY A 1 353 ? -8.722 -10.572 -1.689 1.00 90.12 353 GLY A N 1
ATOM 2718 C CA . GLY A 1 353 ? -8.109 -11.745 -2.314 1.00 90.12 353 GLY A CA 1
ATOM 2719 C C . GLY A 1 353 ? -8.390 -11.824 -3.818 1.00 90.12 353 GLY A C 1
ATOM 2720 O O . GLY A 1 353 ? -7.477 -12.064 -4.604 1.00 90.12 353 GLY A O 1
ATOM 2721 N N . VAL A 1 354 ? -9.630 -11.545 -4.236 1.00 93.19 354 VAL A N 1
ATOM 2722 C CA . VAL A 1 354 ? -10.007 -11.502 -5.662 1.00 93.19 354 VAL A CA 1
ATOM 2723 C C . VAL A 1 354 ? -9.315 -10.347 -6.393 1.00 93.19 354 VAL A C 1
ATOM 2725 O O . VAL A 1 354 ? -8.774 -10.549 -7.477 1.00 93.19 354 VAL A O 1
ATOM 2728 N N . ILE A 1 355 ? -9.305 -9.147 -5.806 1.00 93.00 355 ILE A N 1
ATOM 2729 C CA . ILE A 1 355 ? -8.644 -7.958 -6.372 1.00 93.00 355 ILE A CA 1
ATOM 2730 C C . ILE A 1 355 ? -7.131 -8.187 -6.494 1.00 93.00 355 ILE A C 1
ATOM 2732 O O . ILE A 1 355 ? -6.551 -7.871 -7.529 1.00 93.00 355 ILE A O 1
ATOM 2736 N N . PHE A 1 356 ? -6.507 -8.781 -5.477 1.00 91.00 356 PHE A N 1
ATOM 2737 C CA . PHE A 1 356 ? -5.086 -9.120 -5.451 1.00 91.00 356 PHE A CA 1
ATOM 2738 C C . PHE A 1 356 ? -4.724 -10.143 -6.535 1.00 91.00 356 PHE A C 1
ATOM 2740 O O . PHE A 1 356 ? -3.779 -9.929 -7.293 1.00 91.00 356 PHE A O 1
ATOM 2747 N N . ALA A 1 357 ? -5.517 -11.211 -6.675 1.00 90.88 357 ALA A N 1
ATOM 2748 C CA . ALA A 1 357 ? -5.322 -12.197 -7.736 1.00 90.88 357 ALA A CA 1
ATOM 2749 C C . ALA A 1 357 ? -5.498 -11.579 -9.133 1.00 90.88 357 ALA A C 1
ATOM 2751 O O . ALA A 1 357 ? -4.709 -11.852 -10.038 1.00 90.88 357 ALA A O 1
ATOM 2752 N N . ALA A 1 358 ? -6.493 -10.704 -9.306 1.00 93.19 358 ALA A N 1
ATOM 2753 C CA . ALA A 1 358 ? -6.721 -9.999 -10.563 1.00 93.19 358 ALA A CA 1
ATOM 2754 C C . ALA A 1 358 ? -5.577 -9.027 -10.906 1.00 93.19 358 ALA A C 1
ATOM 2756 O O . ALA A 1 358 ? -5.186 -8.939 -12.073 1.00 93.19 358 ALA A O 1
ATOM 2757 N N . LEU A 1 359 ? -5.006 -8.341 -9.910 1.00 92.19 359 LEU A N 1
ATOM 2758 C CA . LEU A 1 359 ? -3.827 -7.493 -10.082 1.00 92.19 359 LEU A CA 1
ATOM 2759 C C . LEU A 1 359 ? -2.631 -8.311 -10.568 1.00 92.19 359 LEU A C 1
ATOM 2761 O O . LEU A 1 359 ? -2.038 -7.969 -11.589 1.00 92.19 359 LEU A O 1
ATOM 2765 N N . ALA A 1 360 ? -2.286 -9.394 -9.873 1.00 90.88 360 ALA A N 1
ATOM 2766 C CA . ALA A 1 360 ? -1.134 -10.203 -10.252 1.00 90.88 360 ALA A CA 1
ATOM 2767 C C . ALA A 1 360 ? -1.310 -10.854 -11.624 1.00 90.88 360 ALA A C 1
ATOM 2769 O O . ALA A 1 360 ? -0.385 -10.804 -12.429 1.00 90.88 360 ALA A O 1
ATOM 2770 N N . ALA A 1 361 ? -2.501 -11.375 -11.938 1.00 9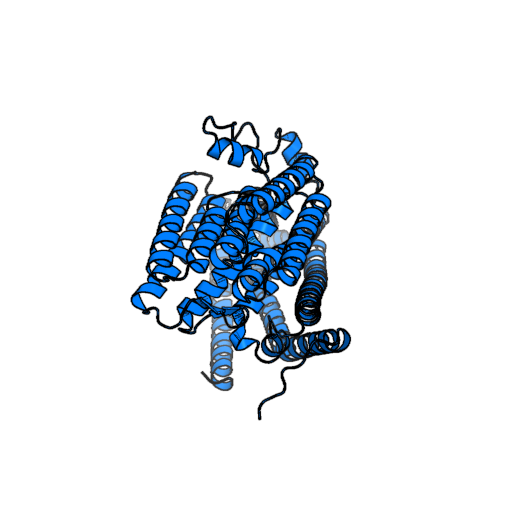2.38 361 ALA A N 1
ATOM 2771 C CA . ALA A 1 361 ? -2.789 -11.876 -13.279 1.00 92.38 361 ALA A CA 1
ATOM 2772 C C . ALA A 1 361 ? -2.639 -10.791 -14.347 1.00 92.38 361 ALA A C 1
ATOM 2774 O O . ALA A 1 361 ? -2.070 -11.051 -15.402 1.00 92.38 361 ALA A O 1
ATOM 2775 N N . SER A 1 362 ? -3.098 -9.566 -14.072 1.00 92.12 362 SER A N 1
ATOM 2776 C CA . SER A 1 362 ? -2.941 -8.440 -15.000 1.00 92.12 362 SER A CA 1
ATOM 2777 C C . SER A 1 362 ? -1.468 -8.083 -15.209 1.00 92.12 362 SER A C 1
ATOM 2779 O O . SER A 1 362 ? -1.053 -7.842 -16.339 1.00 92.12 362 SER A O 1
ATOM 2781 N N . LEU A 1 363 ? -0.667 -8.085 -14.140 1.00 90.00 363 LEU A N 1
ATOM 2782 C CA . LEU A 1 363 ? 0.773 -7.835 -14.211 1.00 90.00 363 LEU A CA 1
ATOM 2783 C C . LEU A 1 363 ? 1.497 -8.917 -15.014 1.00 90.00 363 LEU A C 1
ATOM 2785 O O . LEU A 1 363 ? 2.218 -8.586 -15.952 1.00 90.00 363 LEU A O 1
ATOM 2789 N N . VAL A 1 364 ? 1.263 -10.192 -14.687 1.00 91.12 364 VAL A N 1
ATOM 2790 C CA . VAL A 1 364 ? 1.815 -11.339 -15.421 1.00 91.12 364 VAL A CA 1
ATOM 2791 C C . VAL A 1 364 ? 1.434 -11.246 -16.894 1.00 91.12 364 VAL A C 1
ATOM 2793 O O . VAL A 1 364 ? 2.308 -11.325 -17.753 1.00 91.12 364 VAL A O 1
ATOM 2796 N N . ALA A 1 365 ? 0.156 -11.001 -17.191 1.00 90.75 365 ALA A N 1
ATOM 2797 C CA . ALA A 1 365 ? -0.324 -10.966 -18.561 1.00 90.75 365 ALA A CA 1
ATOM 2798 C C . ALA A 1 365 ? 0.282 -9.826 -19.376 1.00 90.75 365 ALA A C 1
ATOM 2800 O O . ALA A 1 365 ? 0.729 -10.041 -20.499 1.00 90.75 365 ALA A O 1
ATOM 2801 N N . ILE A 1 366 ? 0.337 -8.620 -18.813 1.00 89.94 366 ILE A N 1
ATOM 2802 C CA . ILE A 1 366 ? 0.858 -7.461 -19.533 1.00 89.94 366 ILE A CA 1
ATOM 2803 C C . ILE A 1 366 ? 2.373 -7.575 -19.732 1.00 89.94 366 ILE A C 1
ATOM 2805 O O . ILE A 1 366 ? 2.855 -7.307 -20.831 1.00 89.94 366 ILE A O 1
ATOM 2809 N N . LEU A 1 367 ? 3.127 -8.012 -18.719 1.00 89.19 367 LEU A N 1
ATOM 2810 C CA . LEU A 1 367 ? 4.577 -8.194 -18.842 1.00 89.19 367 LEU A CA 1
ATOM 2811 C C . LEU A 1 367 ? 4.931 -9.318 -19.825 1.00 89.19 367 LEU A C 1
ATOM 2813 O O . LEU A 1 367 ? 5.794 -9.125 -20.682 1.00 89.19 367 LEU A O 1
ATOM 2817 N N . ALA A 1 368 ? 4.224 -10.450 -19.768 1.00 89.50 368 ALA A N 1
ATOM 2818 C CA . ALA A 1 368 ? 4.380 -11.533 -20.737 1.00 89.50 368 ALA A CA 1
ATOM 2819 C C . ALA A 1 368 ? 4.061 -11.066 -22.164 1.00 89.50 368 ALA A C 1
ATOM 2821 O O . ALA A 1 368 ? 4.815 -11.342 -23.096 1.00 89.50 368 ALA A O 1
ATOM 2822 N N . GLN A 1 369 ? 2.985 -10.293 -22.335 1.00 88.50 369 GLN A N 1
ATOM 2823 C CA . GLN A 1 369 ? 2.603 -9.751 -23.635 1.00 88.50 369 GLN A CA 1
ATOM 2824 C C . GLN A 1 369 ? 3.638 -8.761 -24.189 1.00 88.50 369 GLN A C 1
ATOM 2826 O O . GLN A 1 369 ? 3.889 -8.757 -25.394 1.00 88.50 369 GLN A O 1
ATOM 2831 N N . ILE A 1 370 ? 4.260 -7.949 -23.328 1.00 87.50 370 ILE A N 1
ATOM 2832 C CA . ILE A 1 370 ? 5.351 -7.045 -23.716 1.00 87.50 370 ILE A CA 1
ATOM 2833 C C . ILE A 1 370 ? 6.577 -7.838 -24.173 1.00 87.50 370 ILE A C 1
ATOM 2835 O O . ILE A 1 370 ? 7.119 -7.524 -25.231 1.00 87.50 370 ILE A O 1
ATOM 2839 N N . ASN A 1 371 ? 6.983 -8.877 -23.434 1.00 87.75 371 ASN A N 1
ATOM 2840 C CA . ASN A 1 371 ? 8.083 -9.758 -23.848 1.00 87.75 371 ASN A CA 1
ATOM 2841 C C . ASN A 1 371 ? 7.791 -10.396 -25.218 1.00 87.75 371 ASN A C 1
ATOM 2843 O O . ASN A 1 371 ? 8.648 -10.412 -26.098 1.00 87.75 371 ASN A O 1
ATOM 2847 N N . LEU A 1 372 ? 6.551 -10.847 -25.443 1.00 87.25 372 LEU A N 1
ATOM 2848 C CA . LEU A 1 372 ? 6.120 -11.395 -26.733 1.00 87.25 372 LEU A CA 1
ATOM 2849 C C . LEU A 1 372 ? 6.218 -10.384 -27.876 1.00 87.25 372 LEU A C 1
ATOM 2851 O O . LEU A 1 372 ? 6.738 -10.712 -28.939 1.00 87.25 372 LEU A O 1
ATOM 2855 N N . TRP A 1 373 ? 5.728 -9.158 -27.677 1.00 87.12 373 TRP A N 1
ATOM 2856 C CA . TRP A 1 373 ? 5.810 -8.110 -28.699 1.00 87.12 373 TRP A CA 1
ATOM 2857 C C . TRP A 1 373 ? 7.243 -7.674 -28.985 1.00 87.12 373 TRP A C 1
ATOM 2859 O O . TRP A 1 373 ? 7.545 -7.277 -30.108 1.00 87.12 373 TRP A O 1
ATOM 2869 N N . ARG A 1 374 ? 8.117 -7.744 -27.979 1.00 83.69 374 ARG A N 1
ATOM 2870 C CA . ARG A 1 374 ? 9.532 -7.405 -28.114 1.00 83.69 374 ARG A CA 1
ATOM 2871 C C . ARG A 1 374 ? 10.339 -8.525 -28.780 1.00 83.69 374 ARG A C 1
ATOM 2873 O O . ARG A 1 374 ? 11.311 -8.239 -29.473 1.00 83.69 374 ARG A O 1
ATOM 2880 N N . GLY A 1 375 ? 9.922 -9.779 -28.606 1.00 84.31 375 GLY A N 1
ATOM 2881 C CA . GLY A 1 375 ? 10.632 -10.958 -29.108 1.00 84.31 375 GLY A CA 1
ATOM 2882 C C . GLY A 1 375 ? 11.842 -11.366 -28.257 1.00 84.31 375 GLY A C 1
ATOM 2883 O O . GLY A 1 375 ? 12.616 -12.220 -28.679 1.00 84.31 375 GLY A O 1
ATOM 2884 N N . ASP A 1 376 ? 12.010 -10.776 -27.074 1.00 83.88 376 ASP A N 1
ATOM 2885 C CA . ASP A 1 376 ? 13.025 -11.120 -26.078 1.00 83.88 376 ASP A CA 1
ATOM 2886 C C . ASP A 1 376 ? 12.470 -10.912 -24.651 1.00 83.88 376 ASP A C 1
ATOM 2888 O O . ASP A 1 376 ? 11.343 -10.447 -24.452 1.00 83.88 376 ASP A O 1
ATOM 2892 N N . ILE A 1 377 ? 13.245 -11.300 -23.636 1.00 85.25 377 ILE A N 1
ATOM 2893 C CA . ILE A 1 377 ? 12.823 -11.202 -22.236 1.00 85.25 377 ILE A CA 1
ATOM 2894 C C . ILE A 1 377 ? 13.320 -9.875 -21.664 1.00 85.25 377 ILE A C 1
ATOM 2896 O O . ILE A 1 377 ? 14.514 -9.672 -21.464 1.00 85.25 377 ILE A O 1
ATOM 2900 N N . LEU A 1 378 ? 12.385 -8.953 -21.424 1.00 83.50 378 LEU A N 1
ATOM 2901 C CA . LEU A 1 378 ? 12.639 -7.705 -20.702 1.00 83.50 378 LEU A CA 1
ATOM 2902 C C . LEU A 1 378 ? 12.524 -7.913 -19.194 1.00 83.50 378 LEU A C 1
ATOM 2904 O O . LEU A 1 378 ? 13.388 -7.500 -18.430 1.00 83.50 378 LEU A O 1
ATOM 2908 N N . VAL A 1 379 ? 11.427 -8.539 -18.769 1.00 84.38 379 VAL A N 1
ATOM 2909 C CA . VAL A 1 379 ? 11.173 -8.874 -17.368 1.00 84.38 379 VAL A CA 1
ATOM 2910 C C . VAL A 1 379 ? 10.923 -10.364 -17.295 1.00 84.38 379 VAL A C 1
ATOM 2912 O O . VAL A 1 379 ? 9.934 -10.852 -17.847 1.00 84.38 379 VAL A O 1
ATOM 2915 N N . ASP A 1 380 ? 11.810 -11.082 -16.613 1.00 86.44 380 ASP A N 1
ATOM 2916 C CA . ASP A 1 380 ? 11.637 -12.508 -16.381 1.00 86.44 380 ASP A CA 1
ATOM 2917 C C . ASP A 1 380 ? 10.611 -12.734 -15.263 1.00 86.44 380 ASP A C 1
ATOM 2919 O O . ASP A 1 380 ? 10.927 -12.861 -14.081 1.00 86.44 380 ASP A O 1
ATOM 2923 N N . VAL A 1 381 ? 9.335 -12.729 -15.653 1.00 87.94 381 VAL A N 1
ATOM 2924 C CA . VAL A 1 381 ? 8.210 -12.984 -14.746 1.00 87.94 381 VAL A CA 1
ATOM 2925 C C . VAL A 1 381 ? 8.324 -14.373 -14.122 1.00 87.94 381 VAL A C 1
ATOM 2927 O O . VAL A 1 381 ? 7.927 -14.551 -12.974 1.00 87.94 381 VAL A O 1
ATOM 2930 N N . ARG A 1 382 ? 8.881 -15.351 -14.848 1.00 88.69 382 ARG A N 1
ATOM 2931 C CA . ARG A 1 382 ? 9.044 -16.713 -14.342 1.00 88.69 382 ARG A CA 1
ATOM 2932 C C . ARG A 1 382 ? 10.081 -16.744 -13.224 1.00 88.69 382 ARG A C 1
ATOM 2934 O O . ARG A 1 382 ? 9.758 -17.245 -12.155 1.00 88.69 382 ARG A O 1
ATOM 2941 N N . ALA A 1 383 ? 11.238 -16.108 -13.412 1.00 86.12 383 ALA A N 1
ATOM 2942 C CA . ALA A 1 383 ? 12.243 -15.973 -12.358 1.00 86.12 383 ALA A CA 1
ATOM 2943 C C . ALA A 1 383 ? 11.680 -15.292 -11.097 1.00 86.12 383 ALA A C 1
ATOM 2945 O O . ALA A 1 383 ? 11.933 -15.751 -9.985 1.00 86.12 383 ALA A O 1
ATOM 2946 N N . ILE A 1 384 ? 10.837 -14.261 -11.260 1.00 86.50 384 ILE A N 1
ATOM 2947 C CA . ILE A 1 384 ? 10.174 -13.589 -10.127 1.00 86.50 384 ILE A CA 1
ATOM 2948 C C . ILE A 1 384 ? 9.263 -14.545 -9.344 1.00 86.50 384 ILE A C 1
ATOM 2950 O O . ILE A 1 384 ? 9.198 -14.467 -8.116 1.00 86.50 384 ILE A O 1
ATOM 2954 N N . LEU A 1 385 ? 8.546 -15.428 -10.043 1.00 87.62 385 LEU A N 1
ATOM 2955 C CA . LEU A 1 385 ? 7.644 -16.405 -9.432 1.00 87.62 385 LEU A CA 1
ATOM 2956 C C . LEU A 1 385 ? 8.393 -17.585 -8.797 1.00 87.62 385 LEU A C 1
ATOM 2958 O O . LEU A 1 385 ? 7.988 -18.043 -7.729 1.00 87.62 385 LEU A O 1
ATOM 2962 N N . ASP A 1 386 ? 9.484 -18.034 -9.420 1.00 88.25 386 ASP A N 1
ATOM 2963 C CA . ASP A 1 386 ? 10.304 -19.157 -8.954 1.00 88.25 386 ASP A CA 1
ATOM 2964 C C . ASP A 1 386 ? 11.170 -18.771 -7.744 1.00 88.25 386 ASP A C 1
ATOM 2966 O O . ASP A 1 386 ? 11.400 -19.588 -6.849 1.00 88.25 386 ASP A O 1
ATOM 2970 N N . GLN A 1 387 ? 11.631 -17.515 -7.692 1.00 84.94 387 GLN A N 1
ATOM 2971 C CA . GLN A 1 387 ? 12.532 -16.998 -6.657 1.00 84.94 387 GLN A CA 1
ATOM 2972 C C . GLN A 1 387 ? 11.953 -15.759 -5.953 1.00 84.94 387 GLN A C 1
ATOM 2974 O O . GLN A 1 387 ? 12.553 -14.679 -5.946 1.00 84.94 387 GLN A O 1
ATOM 2979 N N . PRO A 1 388 ? 10.795 -15.891 -5.280 1.00 79.38 388 PRO A N 1
ATOM 2980 C CA . PRO A 1 388 ? 10.106 -14.758 -4.666 1.00 79.38 388 PRO A CA 1
ATOM 2981 C C . PRO A 1 388 ? 10.952 -14.033 -3.602 1.00 79.38 388 PRO A C 1
ATOM 2983 O O . PRO A 1 388 ? 10.766 -12.840 -3.364 1.00 79.38 388 PRO A O 1
ATOM 2986 N N . GLY A 1 389 ? 11.898 -14.738 -2.969 1.00 77.12 389 GLY A N 1
ATOM 2987 C CA . GLY A 1 389 ? 12.801 -14.185 -1.955 1.00 77.12 389 GLY A CA 1
ATOM 2988 C C . GLY A 1 389 ? 13.792 -13.143 -2.485 1.00 77.12 389 GLY A C 1
ATOM 2989 O O . GLY A 1 389 ? 14.167 -12.238 -1.744 1.00 77.12 389 GLY A O 1
ATOM 2990 N N . GLU A 1 390 ? 14.174 -13.212 -3.760 1.00 81.19 390 GLU A N 1
ATOM 2991 C CA . GLU A 1 390 ? 15.072 -12.222 -4.377 1.00 81.19 390 GLU A CA 1
ATOM 2992 C C . GLU A 1 390 ? 14.303 -10.958 -4.795 1.00 81.19 390 GLU A C 1
ATOM 2994 O O . GLU A 1 390 ? 14.826 -9.841 -4.816 1.00 81.19 390 GLU A O 1
ATOM 2999 N N . HIS A 1 391 ? 12.997 -11.107 -5.018 1.00 79.88 391 HIS A N 1
ATOM 3000 C CA . HIS A 1 391 ? 12.103 -10.062 -5.507 1.00 79.88 391 HIS A CA 1
ATOM 3001 C C . HIS A 1 391 ? 11.089 -9.596 -4.449 1.00 79.88 391 HIS A C 1
ATOM 3003 O O . HIS A 1 391 ? 9.985 -9.156 -4.785 1.00 79.88 391 HIS A O 1
ATOM 3009 N N . LEU A 1 392 ? 11.461 -9.647 -3.161 1.00 80.19 392 LEU A N 1
ATOM 3010 C CA . LEU A 1 392 ? 10.578 -9.292 -2.040 1.00 80.19 392 LEU A CA 1
ATOM 3011 C C . LEU A 1 392 ? 9.956 -7.902 -2.171 1.00 80.19 392 LEU A C 1
ATOM 3013 O O . LEU A 1 392 ? 8.801 -7.727 -1.800 1.00 80.19 392 LEU A O 1
ATOM 3017 N N . TRP A 1 393 ? 10.667 -6.917 -2.714 1.00 78.31 393 TRP A N 1
ATOM 3018 C CA . TRP A 1 393 ? 10.120 -5.579 -2.928 1.00 78.31 393 TRP A CA 1
ATOM 3019 C C . TRP A 1 393 ? 9.002 -5.555 -3.985 1.00 78.31 393 TRP A C 1
ATOM 3021 O O . TRP A 1 393 ? 8.052 -4.787 -3.834 1.00 78.31 393 TRP A O 1
ATOM 3031 N N . VAL A 1 394 ? 9.067 -6.408 -5.020 1.00 80.25 394 VAL A N 1
ATOM 3032 C CA . VAL A 1 394 ? 8.003 -6.566 -6.031 1.00 80.25 394 VAL A CA 1
ATOM 3033 C C . VAL A 1 394 ? 6.784 -7.201 -5.377 1.00 80.25 394 VAL A C 1
ATOM 3035 O O . VAL A 1 394 ? 5.663 -6.722 -5.538 1.00 80.25 394 VAL A O 1
ATOM 3038 N N . ILE A 1 395 ? 7.005 -8.235 -4.567 1.00 81.44 395 ILE A N 1
ATOM 3039 C CA . ILE A 1 395 ? 5.940 -8.889 -3.804 1.00 81.44 395 ILE A CA 1
ATOM 3040 C C . ILE A 1 395 ? 5.319 -7.908 -2.813 1.00 81.44 395 ILE A C 1
ATOM 3042 O O . ILE A 1 395 ? 4.099 -7.819 -2.736 1.00 81.44 395 ILE A O 1
ATOM 3046 N N . ALA A 1 396 ? 6.131 -7.128 -2.101 1.00 81.00 396 ALA A N 1
ATOM 3047 C CA . ALA A 1 396 ? 5.676 -6.110 -1.163 1.00 81.00 396 ALA A CA 1
ATOM 3048 C C . ALA A 1 396 ? 4.896 -4.993 -1.868 1.00 81.00 396 ALA A C 1
ATOM 3050 O O . ALA A 1 396 ? 3.890 -4.525 -1.337 1.00 81.00 396 ALA A O 1
ATOM 3051 N N . MET A 1 397 ? 5.303 -4.599 -3.079 1.00 83.00 397 MET A N 1
ATOM 3052 C CA . MET A 1 397 ? 4.551 -3.666 -3.919 1.00 83.00 397 MET A CA 1
ATOM 3053 C C . MET A 1 397 ? 3.162 -4.224 -4.248 1.00 83.00 397 MET A C 1
ATOM 3055 O O . MET A 1 397 ? 2.173 -3.544 -3.995 1.00 83.00 397 MET A O 1
ATOM 3059 N N . ILE A 1 398 ? 3.056 -5.458 -4.746 1.00 82.88 398 ILE A N 1
ATOM 3060 C CA . ILE A 1 398 ? 1.756 -6.068 -5.081 1.00 82.88 398 ILE A CA 1
ATOM 3061 C C . ILE A 1 398 ? 0.920 -6.271 -3.804 1.00 82.88 398 ILE A C 1
ATOM 3063 O O . ILE A 1 398 ? -0.270 -5.957 -3.765 1.00 82.88 398 ILE A O 1
ATOM 3067 N N . ALA A 1 399 ? 1.545 -6.733 -2.718 1.00 83.75 399 ALA A N 1
ATOM 3068 C CA . ALA A 1 399 ? 0.911 -6.939 -1.416 1.00 83.75 399 ALA A CA 1
ATOM 3069 C C . ALA A 1 399 ? 0.493 -5.632 -0.732 1.00 83.75 399 ALA A C 1
ATOM 3071 O O . ALA A 1 399 ? -0.361 -5.659 0.153 1.00 83.75 399 ALA A O 1
ATOM 3072 N N . SER A 1 400 ? 1.024 -4.478 -1.150 1.00 83.06 400 SER A N 1
ATOM 3073 C CA . SER A 1 400 ? 0.614 -3.179 -0.608 1.00 83.06 400 SER A CA 1
ATOM 3074 C C . SER A 1 400 ? -0.874 -2.887 -0.838 1.00 83.06 400 SER A C 1
ATOM 3076 O O . SER A 1 400 ? -1.506 -2.222 -0.016 1.00 83.06 400 SER A O 1
ATOM 3078 N N . THR A 1 401 ? -1.468 -3.501 -1.865 1.00 82.62 401 THR A N 1
ATOM 3079 C CA . THR A 1 401 ? -2.911 -3.443 -2.149 1.00 82.62 401 THR A CA 1
ATOM 3080 C C . THR A 1 401 ? -3.784 -4.096 -1.071 1.00 82.62 401 THR A C 1
ATOM 3082 O O . THR A 1 401 ? -4.983 -3.814 -0.987 1.00 82.62 401 THR A O 1
ATOM 3085 N N . LEU A 1 402 ? -3.181 -4.918 -0.200 1.00 83.06 402 LEU A N 1
ATOM 3086 C CA . LEU A 1 402 ? -3.824 -5.558 0.952 1.00 83.06 402 LEU A CA 1
ATOM 3087 C C . LEU A 1 402 ? -3.767 -4.700 2.222 1.00 83.06 402 LEU A C 1
ATOM 3089 O O . LEU A 1 402 ? -4.488 -4.982 3.178 1.00 83.06 402 LEU A O 1
ATOM 3093 N N . VAL A 1 403 ? -2.946 -3.643 2.266 1.00 81.44 403 VAL A N 1
ATOM 3094 C CA . VAL A 1 403 ? -2.846 -2.742 3.432 1.00 81.44 403 VAL A CA 1
ATOM 3095 C C . VAL A 1 403 ? -4.215 -2.218 3.898 1.00 81.44 403 VAL A C 1
ATOM 3097 O O . VAL A 1 403 ? -4.476 -2.261 5.104 1.00 81.44 403 VAL A O 1
ATOM 3100 N N . PRO A 1 404 ? -5.124 -1.762 3.014 1.00 77.31 404 PRO A N 1
ATOM 3101 C CA . PRO A 1 404 ? -6.432 -1.251 3.433 1.00 77.31 404 PRO A CA 1
ATOM 3102 C C . PRO A 1 404 ? -7.282 -2.352 4.075 1.00 77.31 404 PRO A C 1
ATOM 3104 O O . PRO A 1 404 ? -7.901 -2.140 5.120 1.00 77.31 404 PRO A O 1
ATOM 3107 N N . THR A 1 405 ? -7.229 -3.551 3.497 1.00 83.62 405 THR A N 1
ATOM 3108 C CA . THR A 1 405 ? -7.898 -4.752 3.996 1.00 83.62 405 THR A CA 1
ATOM 3109 C C . THR A 1 405 ? -7.365 -5.175 5.354 1.00 83.62 405 THR A C 1
ATOM 3111 O O . THR A 1 405 ? -8.148 -5.527 6.227 1.00 83.62 405 THR A O 1
ATOM 3114 N N . LEU A 1 406 ? -6.053 -5.092 5.594 1.00 80.69 406 LEU A N 1
ATOM 3115 C CA . LEU A 1 406 ? -5.469 -5.388 6.906 1.00 80.69 406 LEU A CA 1
ATOM 3116 C C . LEU A 1 406 ? -5.977 -4.418 7.979 1.00 80.69 406 LEU A C 1
ATOM 3118 O O . LEU A 1 406 ? -6.312 -4.841 9.088 1.00 80.69 406 LEU A O 1
ATOM 3122 N N . VAL A 1 407 ? -6.096 -3.127 7.648 1.00 79.62 407 VAL A N 1
ATOM 3123 C CA . VAL A 1 407 ? -6.679 -2.125 8.555 1.00 79.62 407 VAL A CA 1
ATOM 3124 C C . VAL A 1 407 ? -8.139 -2.459 8.862 1.00 79.62 407 VAL A C 1
ATOM 3126 O O . VAL A 1 407 ? -8.545 -2.443 10.026 1.00 79.62 407 VAL A O 1
ATOM 3129 N N . HIS A 1 408 ? -8.936 -2.790 7.846 1.00 82.12 408 HIS A N 1
ATOM 3130 C CA . HIS A 1 408 ? -10.341 -3.133 8.044 1.00 82.12 408 HIS A CA 1
ATOM 3131 C C . HIS A 1 408 ? -10.528 -4.467 8.764 1.00 82.12 408 HIS A C 1
ATOM 3133 O O . HIS A 1 408 ? -11.372 -4.544 9.650 1.00 82.12 408 HIS A O 1
ATOM 3139 N N . LEU A 1 409 ? -9.710 -5.481 8.488 1.00 81.75 409 LEU A N 1
ATOM 3140 C CA . LEU A 1 409 ? -9.686 -6.731 9.239 1.00 81.75 409 LEU A CA 1
ATOM 3141 C C . LEU A 1 409 ? -9.370 -6.465 10.713 1.00 81.75 409 LEU A C 1
ATOM 3143 O O . LEU A 1 409 ? -10.078 -6.961 11.587 1.00 81.75 409 LEU A O 1
ATOM 3147 N N . GLY A 1 410 ? -8.382 -5.615 11.004 1.00 77.94 410 GLY A N 1
ATOM 3148 C CA . GLY A 1 410 ? -8.092 -5.165 12.365 1.00 77.94 410 GLY A CA 1
ATOM 3149 C C . GLY A 1 410 ? -9.301 -4.498 13.032 1.00 77.94 410 GLY A C 1
ATOM 3150 O O . GLY A 1 410 ? -9.644 -4.822 14.169 1.00 77.94 410 GLY A O 1
ATOM 3151 N N . LEU A 1 411 ? -10.010 -3.621 12.314 1.00 79.88 411 LEU A N 1
ATOM 3152 C CA . LEU A 1 411 ? -11.247 -2.994 12.796 1.00 79.88 411 LEU A CA 1
ATOM 3153 C C . LEU A 1 411 ? -12.399 -3.992 12.973 1.00 79.88 411 LEU A C 1
ATOM 3155 O O . LEU A 1 411 ? -13.167 -3.868 13.926 1.00 79.88 411 LEU A O 1
ATOM 3159 N N . ALA A 1 412 ? -12.528 -4.972 12.084 1.00 82.00 412 ALA A N 1
ATOM 3160 C CA . ALA A 1 412 ? -13.549 -6.008 12.120 1.00 82.00 412 ALA A CA 1
ATOM 3161 C C . ALA A 1 412 ? -13.327 -6.961 13.298 1.00 82.00 412 ALA A C 1
ATOM 3163 O O . ALA A 1 412 ? -14.274 -7.252 14.030 1.00 82.00 412 ALA A O 1
ATOM 3164 N N . LEU A 1 413 ? -12.080 -7.362 13.553 1.00 76.62 413 LEU A N 1
ATOM 3165 C CA . LEU A 1 413 ? -11.693 -8.099 14.755 1.00 76.62 413 LEU A CA 1
ATOM 3166 C C . LEU A 1 413 ? -11.950 -7.262 16.012 1.00 76.62 413 LEU A C 1
ATOM 3168 O O . LEU A 1 413 ? -12.557 -7.750 16.960 1.00 76.62 413 LEU A O 1
ATOM 3172 N N . PHE A 1 414 ? -11.595 -5.973 16.006 1.00 73.94 414 PHE A N 1
ATOM 3173 C CA . PHE A 1 414 ? -11.896 -5.082 17.129 1.00 73.94 414 PHE A CA 1
ATOM 3174 C C . PHE A 1 414 ? -13.407 -4.896 17.346 1.00 73.94 414 PHE A C 1
ATOM 3176 O O . PHE A 1 414 ? -13.852 -4.726 18.479 1.00 73.94 414 PHE A O 1
ATOM 3183 N N . SER A 1 415 ? -14.220 -4.971 16.286 1.00 77.94 415 SER A N 1
ATOM 3184 C CA . SER A 1 415 ? -15.682 -4.855 16.366 1.00 77.94 415 SER A CA 1
ATOM 3185 C C . SER A 1 415 ? -16.338 -5.979 17.160 1.00 77.94 415 SER A C 1
ATOM 3187 O O . SER A 1 415 ? -17.439 -5.785 17.676 1.00 77.94 415 SER A O 1
ATOM 3189 N N . LEU A 1 416 ? -15.665 -7.118 17.322 1.00 75.38 416 LEU A N 1
ATOM 3190 C CA . LEU A 1 416 ? -16.169 -8.241 18.102 1.00 75.38 416 LEU A CA 1
ATOM 3191 C C . LEU A 1 416 ? -16.428 -7.856 19.570 1.00 75.38 416 LEU A C 1
ATOM 3193 O O . LEU A 1 416 ? -17.297 -8.439 20.212 1.00 75.38 416 LEU A O 1
ATOM 3197 N N . ILE A 1 417 ? -15.779 -6.806 20.098 1.00 70.81 417 ILE A N 1
ATOM 3198 C CA . ILE A 1 417 ? -16.111 -6.253 21.425 1.00 70.81 417 ILE A CA 1
ATOM 3199 C C . ILE A 1 417 ? -17.583 -5.836 21.533 1.00 70.81 417 ILE A C 1
ATOM 3201 O O . ILE A 1 417 ? -18.187 -5.884 22.604 1.00 70.81 417 ILE A O 1
ATOM 3205 N N . THR A 1 418 ? -18.180 -5.437 20.409 1.00 72.25 418 THR A N 1
ATOM 3206 C CA . THR A 1 418 ? -19.578 -5.011 20.334 1.00 72.25 418 THR A CA 1
ATOM 3207 C C . THR A 1 418 ? -20.559 -6.181 20.317 1.00 72.25 418 THR A C 1
ATOM 3209 O O . THR A 1 418 ? -21.763 -5.947 20.401 1.00 72.25 418 THR A O 1
ATOM 3212 N N . TRP A 1 419 ? -20.074 -7.426 20.232 1.00 75.19 419 TRP A N 1
ATOM 3213 C CA . TRP A 1 419 ? -20.917 -8.622 20.280 1.00 75.19 419 TRP A CA 1
ATOM 3214 C C . TRP A 1 419 ? -21.406 -8.932 21.686 1.00 75.19 419 TRP A C 1
ATOM 3216 O O . TRP A 1 419 ? -22.461 -9.543 21.835 1.00 75.19 419 TRP A O 1
ATOM 3226 N N . VAL A 1 420 ? -20.679 -8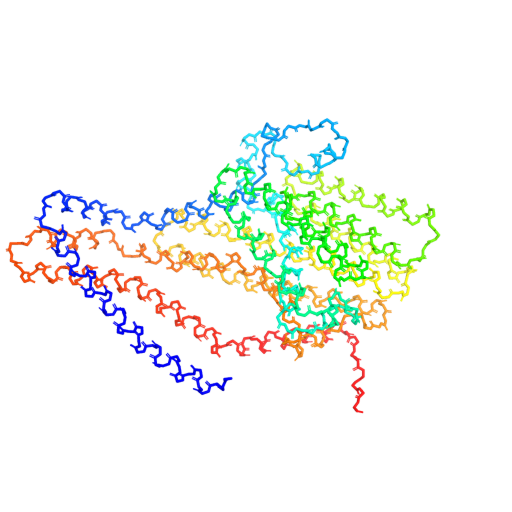.490 22.716 1.00 73.50 420 VAL A N 1
ATOM 3227 C CA . VAL A 1 420 ? -21.137 -8.626 24.098 1.00 73.50 420 VAL A CA 1
ATOM 3228 C C . VAL A 1 420 ? -22.260 -7.609 24.341 1.00 73.50 420 VAL A C 1
ATOM 3230 O O . VAL A 1 420 ? -22.001 -6.400 24.281 1.00 73.50 420 VAL A O 1
ATOM 3233 N N . PRO A 1 421 ? -23.504 -8.054 24.615 1.00 72.94 421 PRO A N 1
ATOM 3234 C CA . PRO A 1 421 ? -24.642 -7.153 24.747 1.00 72.94 421 PRO A CA 1
ATOM 3235 C C . PRO A 1 421 ? -24.444 -6.135 25.875 1.00 72.94 421 PRO A C 1
ATOM 3237 O O . PRO A 1 421 ? -23.943 -6.464 26.947 1.00 72.94 421 PRO A O 1
ATOM 3240 N N . VAL A 1 422 ? -24.906 -4.896 25.682 1.00 74.31 422 VAL A N 1
ATOM 3241 C CA . VAL A 1 422 ? -24.857 -3.849 26.725 1.00 74.31 422 VAL A CA 1
ATOM 3242 C C . VAL A 1 422 ? -25.498 -4.293 28.055 1.00 74.31 422 VAL A C 1
ATOM 3244 O O . VAL A 1 422 ? -24.889 -4.021 29.090 1.00 74.31 422 VAL A O 1
ATOM 3247 N N . PRO A 1 423 ? -26.628 -5.034 28.072 1.00 76.75 423 PRO A N 1
ATOM 3248 C CA . PRO A 1 423 ? -27.198 -5.551 29.318 1.00 76.75 423 PRO A CA 1
ATOM 3249 C C . PRO A 1 423 ? -26.269 -6.502 30.080 1.00 76.75 423 PRO A C 1
ATOM 3251 O O . PRO A 1 423 ? -26.326 -6.552 31.303 1.00 76.75 423 PRO A O 1
ATOM 3254 N N . PHE A 1 424 ? -25.387 -7.231 29.386 1.00 76.81 424 PHE A N 1
ATOM 3255 C CA . PHE A 1 424 ? -24.392 -8.086 30.035 1.00 76.81 424 PHE A CA 1
ATOM 3256 C C . PHE A 1 424 ? -23.360 -7.241 30.791 1.00 76.81 424 PHE A C 1
ATOM 3258 O O . PHE A 1 424 ? -23.071 -7.510 31.955 1.00 76.81 424 PHE A O 1
ATOM 3265 N N . TRP A 1 425 ? -22.860 -6.171 30.161 1.00 74.56 425 TRP A N 1
ATOM 3266 C CA . TRP A 1 425 ? -21.947 -5.222 30.805 1.00 74.56 425 TRP A CA 1
ATOM 3267 C C . TRP A 1 425 ? -22.604 -4.505 31.985 1.00 74.56 425 TRP A C 1
ATOM 3269 O O . TRP A 1 425 ? -22.010 -4.422 33.057 1.00 74.56 425 TRP A O 1
ATOM 3279 N N . GLN A 1 426 ? -23.831 -4.015 31.803 1.00 74.75 426 GLN A N 1
ATOM 3280 C CA . GLN A 1 426 ? -24.585 -3.323 32.849 1.00 74.75 426 GLN A CA 1
ATOM 3281 C C . GLN A 1 426 ? -24.895 -4.258 34.016 1.00 74.75 426 GLN A C 1
ATOM 3283 O O . GLN A 1 426 ? -24.506 -3.954 35.132 1.00 74.75 426 GLN A O 1
ATOM 3288 N N . GLY A 1 427 ? -25.446 -5.446 33.761 1.00 76.38 427 GLY A N 1
ATOM 3289 C CA . GLY A 1 427 ? -25.760 -6.415 34.812 1.00 76.38 427 GLY A CA 1
ATOM 3290 C C . GLY A 1 427 ? -24.534 -7.020 35.505 1.00 76.38 427 GLY A C 1
ATOM 3291 O O . GLY A 1 427 ? -24.655 -7.543 36.612 1.00 76.38 427 GLY A O 1
ATOM 3292 N N . GLY A 1 428 ? -23.352 -6.982 34.883 1.00 72.56 428 GLY A N 1
ATOM 3293 C CA . GLY A 1 428 ? -22.086 -7.290 35.552 1.00 72.56 428 GLY A CA 1
ATOM 3294 C C . GLY A 1 428 ? -21.670 -6.180 36.517 1.00 72.56 428 GLY A C 1
ATOM 3295 O O . GLY A 1 428 ? -21.267 -6.463 37.642 1.00 72.56 428 GLY A O 1
ATOM 3296 N N . VAL A 1 429 ? -21.814 -4.921 36.093 1.00 73.56 429 VAL A N 1
ATOM 3297 C CA . VAL A 1 429 ? -21.514 -3.746 36.919 1.00 73.56 429 VAL A CA 1
ATOM 3298 C C . VAL A 1 429 ? -22.523 -3.561 38.040 1.00 73.56 429 VAL A C 1
ATOM 3300 O O . VAL A 1 429 ? -22.107 -3.356 39.167 1.00 73.56 429 VAL A O 1
ATOM 3303 N N . ASP A 1 430 ? -23.819 -3.680 37.790 1.00 76.25 430 ASP A N 1
ATOM 3304 C CA . ASP A 1 430 ? -24.836 -3.510 38.829 1.00 76.25 430 ASP A CA 1
ATOM 3305 C C . ASP A 1 430 ? -24.625 -4.536 39.954 1.00 76.25 430 ASP A C 1
ATOM 3307 O O . ASP A 1 430 ? -24.571 -4.170 41.121 1.00 76.25 430 ASP A O 1
ATOM 3311 N N . ARG A 1 431 ? -24.299 -5.792 39.609 1.00 74.12 431 ARG A N 1
ATOM 3312 C CA . ARG A 1 431 ? -23.912 -6.815 40.596 1.00 74.12 431 ARG A CA 1
ATOM 3313 C C . ARG A 1 431 ? -22.589 -6.549 41.311 1.00 74.12 431 ARG A C 1
ATOM 3315 O O . ARG A 1 431 ? -22.409 -7.086 42.391 1.00 74.12 431 ARG A O 1
ATOM 3322 N N . LEU A 1 432 ? -21.655 -5.804 40.721 1.00 72.44 432 LEU A N 1
ATOM 3323 C CA . LEU A 1 432 ? -20.431 -5.362 41.404 1.00 72.44 432 LEU A CA 1
ATOM 3324 C C . LEU A 1 432 ? -20.749 -4.276 42.440 1.00 72.44 432 LEU A C 1
ATOM 3326 O O . LEU A 1 432 ? -20.072 -4.172 43.456 1.00 72.44 432 LEU A O 1
ATOM 3330 N N . LEU A 1 433 ? -21.755 -3.453 42.147 1.00 69.12 433 LEU A N 1
ATOM 3331 C CA . LEU A 1 433 ? -22.097 -2.255 42.902 1.00 69.12 433 LEU A CA 1
ATOM 3332 C C . LEU A 1 433 ? -23.130 -2.500 44.009 1.00 69.12 433 LEU A C 1
ATOM 3334 O O . LEU A 1 433 ? -23.095 -1.788 45.005 1.00 69.12 433 LEU A O 1
ATOM 3338 N N . ASP A 1 434 ? -23.995 -3.503 43.852 1.00 73.56 434 ASP A N 1
ATOM 3339 C CA . ASP A 1 434 ? -25.062 -3.859 44.802 1.00 73.56 434 ASP A CA 1
ATOM 3340 C C . ASP A 1 434 ? -24.607 -4.849 45.904 1.00 73.56 434 ASP A C 1
ATOM 3342 O O . ASP A 1 434 ? -25.432 -5.426 46.608 1.00 73.56 434 ASP A O 1
ATOM 3346 N N . GLN A 1 435 ? -23.304 -5.106 46.056 1.00 63.84 435 GLN A N 1
ATOM 3347 C CA . GLN A 1 435 ? -22.787 -6.126 46.982 1.00 63.84 435 GLN A CA 1
ATOM 3348 C C . GLN A 1 435 ? -22.425 -5.549 48.358 1.00 63.84 435 GLN A C 1
ATOM 3350 O O . GLN A 1 435 ? -21.430 -4.838 48.489 1.00 63.84 435 GLN A O 1
ATOM 3355 N N . GLU A 1 436 ? -23.184 -5.929 49.391 1.00 59.97 436 GLU A N 1
ATOM 3356 C CA . GLU A 1 436 ? -22.821 -5.726 50.807 1.00 59.97 436 GLU A CA 1
ATOM 3357 C C . GLU A 1 436 ? -21.779 -6.753 51.303 1.00 59.97 436 GLU A C 1
ATOM 3359 O O . GLU A 1 436 ? -21.032 -6.472 52.240 1.00 59.97 436 GLU A O 1
ATOM 3364 N N . ASP A 1 437 ? -21.673 -7.920 50.652 1.00 67.31 437 ASP A N 1
ATOM 3365 C CA . ASP A 1 437 ? -20.688 -8.962 50.970 1.00 67.31 437 ASP A CA 1
ATOM 3366 C C . ASP A 1 437 ? -19.423 -8.846 50.097 1.00 67.31 437 ASP A C 1
ATOM 3368 O O . ASP A 1 437 ? -19.448 -8.908 48.863 1.00 67.31 437 ASP A O 1
ATOM 3372 N N . THR A 1 438 ? -18.275 -8.748 50.770 1.00 63.50 438 THR A N 1
ATOM 3373 C CA . THR A 1 438 ? -16.929 -8.795 50.187 1.00 63.50 438 THR A CA 1
ATOM 3374 C C . THR A 1 438 ? -16.712 -9.930 49.181 1.00 63.50 438 THR A C 1
ATOM 3376 O O . THR A 1 438 ? -16.062 -9.707 48.157 1.00 63.50 438 THR A O 1
ATOM 3379 N N . MET A 1 439 ? -17.244 -11.134 49.420 1.00 66.19 439 MET A N 1
ATOM 3380 C CA . MET A 1 439 ? -16.939 -12.302 48.590 1.00 66.19 439 MET A CA 1
ATOM 3381 C C . MET A 1 439 ? -17.654 -12.252 47.235 1.00 66.19 439 MET A C 1
ATOM 3383 O O . MET A 1 439 ? -17.059 -12.580 46.205 1.00 66.19 439 MET A O 1
ATOM 3387 N N . GLY A 1 440 ? -18.905 -11.792 47.185 1.00 65.56 440 GLY A N 1
ATOM 3388 C CA . GLY A 1 440 ? -19.606 -11.654 45.910 1.00 65.56 440 GLY A CA 1
ATOM 3389 C C . GLY A 1 440 ? -19.154 -10.425 45.104 1.00 65.56 440 GLY A C 1
ATOM 3390 O O . GLY A 1 440 ? -19.165 -10.481 43.871 1.00 65.56 440 GLY A O 1
ATOM 3391 N N . GLY A 1 441 ? -18.631 -9.379 45.759 1.00 66.69 441 GLY A N 1
ATOM 3392 C CA . GLY A 1 441 ? -17.908 -8.287 45.097 1.00 66.69 441 GLY A CA 1
ATOM 3393 C C . GLY A 1 441 ? -16.674 -8.785 44.332 1.00 66.69 441 GLY A C 1
ATOM 3394 O O . GLY A 1 441 ? -16.497 -8.454 43.156 1.00 66.69 441 GLY A O 1
ATOM 3395 N N . TRP A 1 442 ? -15.870 -9.663 44.947 1.00 65.94 442 TRP A N 1
ATOM 3396 C CA . TRP A 1 442 ? -14.738 -10.333 44.286 1.00 65.94 442 TRP A CA 1
ATOM 3397 C C . TRP A 1 442 ? -15.174 -11.167 43.077 1.00 65.94 442 TRP A C 1
ATOM 3399 O O . TRP A 1 442 ? -14.551 -11.076 42.019 1.00 65.94 442 TRP A O 1
ATOM 3409 N N . TRP A 1 443 ? -16.270 -11.923 43.180 1.00 66.62 443 TRP A N 1
ATOM 3410 C CA . TRP A 1 443 ? -16.799 -12.695 42.050 1.00 66.62 443 TRP A CA 1
ATOM 3411 C C . TRP A 1 443 ? -17.315 -11.818 40.908 1.00 66.62 443 TRP A C 1
ATOM 3413 O O . TRP A 1 443 ? -17.105 -12.143 39.738 1.00 66.62 443 TRP A O 1
ATOM 3423 N N . ALA A 1 444 ? -17.974 -10.701 41.215 1.00 68.81 444 ALA A N 1
ATOM 3424 C CA . ALA A 1 444 ? -18.416 -9.745 40.206 1.00 68.81 444 ALA A CA 1
ATOM 3425 C C . ALA A 1 444 ? -17.223 -9.059 39.516 1.00 68.81 444 ALA A C 1
ATOM 3427 O O . ALA A 1 444 ? -17.208 -8.951 38.288 1.00 68.81 444 ALA A O 1
ATOM 3428 N N . ALA A 1 445 ? -16.187 -8.687 40.274 1.00 69.81 445 ALA A N 1
ATOM 3429 C CA . ALA A 1 445 ? -14.959 -8.101 39.740 1.00 69.81 445 ALA A CA 1
ATOM 3430 C C . ALA A 1 445 ? -14.181 -9.087 38.871 1.00 69.81 445 ALA A C 1
ATOM 3432 O O . ALA A 1 445 ? -13.776 -8.728 37.770 1.00 69.81 445 ALA A O 1
ATOM 3433 N N . ALA A 1 446 ? -14.037 -10.333 39.325 1.00 70.81 446 ALA A N 1
ATOM 3434 C CA . ALA A 1 446 ? -13.395 -11.413 38.585 1.00 70.81 446 ALA A CA 1
ATOM 3435 C C . ALA A 1 446 ? -14.149 -11.758 37.289 1.00 70.81 446 ALA A C 1
ATOM 3437 O O . ALA A 1 446 ? -13.532 -12.024 36.258 1.00 70.81 446 ALA A O 1
ATOM 3438 N N . ARG A 1 447 ? -15.490 -11.715 37.298 1.00 71.31 447 ARG A N 1
ATOM 3439 C CA . ARG A 1 447 ? -16.308 -11.892 36.085 1.00 71.31 447 ARG A CA 1
ATOM 3440 C C . ARG A 1 447 ? -16.171 -10.722 35.119 1.00 71.31 447 ARG A C 1
ATOM 3442 O O . ARG A 1 447 ? -16.073 -10.957 33.922 1.00 71.31 447 ARG A O 1
ATOM 3449 N N . LEU A 1 448 ? -16.152 -9.482 35.606 1.00 70.88 448 LEU A N 1
ATOM 3450 C CA . LEU A 1 448 ? -15.973 -8.291 34.769 1.00 70.88 448 LEU A CA 1
ATOM 3451 C C . LEU A 1 448 ? -14.561 -8.203 34.191 1.00 70.88 448 LEU A C 1
ATOM 3453 O O . LEU A 1 448 ? -14.414 -7.961 32.997 1.00 70.88 448 LEU A O 1
ATOM 3457 N N . SER A 1 449 ? -13.526 -8.440 34.997 1.00 71.31 449 SER A N 1
ATOM 3458 C CA . SER A 1 449 ? -12.147 -8.533 34.515 1.00 71.31 449 SER A CA 1
ATOM 3459 C C . SER A 1 449 ? -11.978 -9.724 33.579 1.00 71.31 449 SER A C 1
ATOM 3461 O O . SER A 1 449 ? -11.287 -9.607 32.577 1.00 71.31 449 SER A O 1
ATOM 3463 N N . GLY A 1 450 ? -12.649 -10.847 33.854 1.00 72.44 450 GLY A N 1
ATOM 3464 C CA . GLY A 1 450 ? -12.662 -12.039 33.006 1.00 72.44 450 GLY A CA 1
ATOM 3465 C C . GLY A 1 450 ? -13.356 -11.787 31.681 1.00 72.44 450 GLY A C 1
ATOM 3466 O O . GLY A 1 450 ? -12.851 -12.192 30.647 1.00 72.44 450 GLY A O 1
ATOM 3467 N N . ALA A 1 451 ? -14.453 -11.037 31.681 1.00 71.88 451 ALA A N 1
ATOM 3468 C CA . ALA A 1 451 ? -15.0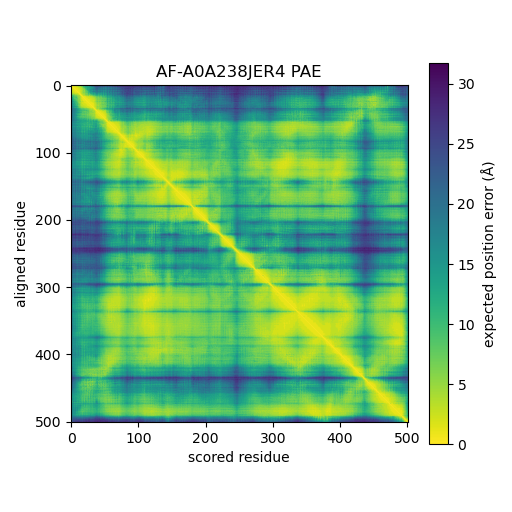90 -10.574 30.463 1.00 71.88 451 ALA A CA 1
ATOM 3469 C C . ALA A 1 451 ? -14.186 -9.586 29.721 1.00 71.88 451 ALA A C 1
ATOM 3471 O O . ALA A 1 451 ? -14.053 -9.693 28.518 1.00 71.88 451 ALA A O 1
ATOM 3472 N N . LEU A 1 452 ? -13.511 -8.657 30.398 1.00 70.94 452 LEU A N 1
ATOM 3473 C CA . LEU A 1 452 ? -12.613 -7.699 29.748 1.00 70.94 452 LEU A CA 1
ATOM 3474 C C . LEU A 1 452 ? -11.389 -8.383 29.142 1.00 70.94 452 LEU A C 1
ATOM 3476 O O . LEU A 1 452 ? -11.159 -8.286 27.942 1.00 70.94 452 LEU A O 1
ATOM 3480 N N . VAL A 1 453 ? -10.623 -9.107 29.948 1.00 73.25 453 VAL A N 1
ATOM 3481 C CA . VAL A 1 453 ? -9.426 -9.818 29.496 1.00 73.25 453 VAL A CA 1
ATOM 3482 C C . VAL A 1 453 ? -9.787 -10.994 28.597 1.00 73.25 453 VAL A C 1
ATOM 3484 O O . VAL A 1 453 ? -9.068 -11.254 27.647 1.00 73.25 453 VAL A O 1
ATOM 3487 N N . GLY A 1 454 ? -10.913 -11.665 28.812 1.00 72.56 454 GLY A N 1
ATOM 3488 C CA . GLY A 1 454 ? -11.400 -12.723 27.929 1.00 72.56 454 GLY A CA 1
ATOM 3489 C C . GLY A 1 454 ? -11.886 -12.193 26.583 1.00 72.56 454 GLY A C 1
ATOM 3490 O O . GLY A 1 454 ? -11.613 -12.808 25.564 1.00 72.56 454 GLY A O 1
ATOM 3491 N N . VAL A 1 455 ? -12.538 -11.029 26.539 1.00 71.69 455 VAL A N 1
ATOM 3492 C CA . VAL A 1 455 ? -12.956 -10.389 25.283 1.00 71.69 455 VAL A CA 1
ATOM 3493 C C . VAL A 1 455 ? -11.728 -9.847 24.551 1.00 71.69 455 VAL A C 1
ATOM 3495 O O . VAL A 1 455 ? -11.445 -10.282 23.443 1.00 71.69 455 VAL A O 1
ATOM 3498 N N . TYR A 1 456 ? -10.925 -8.979 25.172 1.00 70.38 456 TYR A N 1
ATOM 3499 C CA . TYR A 1 456 ? -9.740 -8.401 24.522 1.00 70.38 456 TYR A CA 1
ATOM 3500 C C . TYR A 1 456 ? -8.623 -9.427 24.277 1.00 70.38 456 TYR A C 1
ATOM 3502 O O . TYR A 1 456 ? -8.058 -9.480 23.187 1.00 70.38 456 TYR A O 1
ATOM 3510 N N . GLY A 1 457 ? -8.314 -10.258 25.268 1.00 72.69 457 GLY A N 1
ATOM 3511 C CA . GLY A 1 457 ? -7.321 -11.328 25.170 1.00 72.69 457 GLY A CA 1
ATOM 3512 C C . GLY A 1 457 ? -7.795 -12.473 24.282 1.00 72.69 457 GLY A C 1
ATOM 3513 O O . GLY A 1 457 ? -7.010 -12.972 23.487 1.00 72.69 457 GLY A O 1
ATOM 3514 N N . GLY A 1 458 ? -9.082 -12.823 24.311 1.00 72.38 458 GLY A N 1
ATOM 3515 C CA . GLY A 1 458 ? -9.674 -13.768 23.364 1.00 72.38 458 GLY A CA 1
ATOM 3516 C C . GLY A 1 458 ? -9.581 -13.282 21.920 1.00 72.38 458 GLY A C 1
ATOM 3517 O O . GLY A 1 458 ? -9.320 -14.093 21.041 1.00 72.38 458 GLY A O 1
ATOM 3518 N N . PHE A 1 459 ? -9.689 -11.975 21.653 1.00 70.38 459 PHE A N 1
ATOM 3519 C CA . PHE A 1 459 ? -9.441 -11.433 20.310 1.00 70.38 459 PHE A CA 1
ATOM 3520 C C . PHE A 1 459 ? -7.978 -11.461 19.905 1.00 70.38 459 PHE A C 1
ATOM 3522 O O . PHE A 1 459 ? -7.692 -11.744 18.746 1.00 70.38 459 PHE A O 1
ATOM 3529 N N . LEU A 1 460 ? -7.053 -11.203 20.829 1.00 69.50 460 LEU A N 1
ATOM 3530 C CA . LEU A 1 460 ? -5.626 -11.364 20.548 1.00 69.50 460 LEU A CA 1
ATOM 3531 C C . LEU A 1 460 ? -5.288 -12.829 20.258 1.00 69.50 460 LEU A C 1
ATOM 3533 O O . LEU A 1 460 ? -4.556 -13.106 19.314 1.00 69.50 460 LEU A O 1
ATOM 3537 N N . LEU A 1 461 ? -5.871 -13.763 21.013 1.00 74.00 461 LEU A N 1
ATOM 3538 C CA . LEU A 1 461 ? -5.700 -15.198 20.801 1.00 74.00 461 LEU A CA 1
ATOM 3539 C C . LEU A 1 461 ? -6.360 -15.668 19.505 1.00 74.00 461 LEU A C 1
ATOM 3541 O O . LEU A 1 461 ? -5.734 -16.406 18.759 1.00 74.00 461 LEU A O 1
ATOM 3545 N N . LEU A 1 462 ? -7.582 -15.225 19.200 1.00 74.12 462 LEU A N 1
ATOM 3546 C CA . LEU A 1 462 ? -8.278 -15.560 17.957 1.00 74.12 462 LEU A CA 1
ATOM 3547 C C . LEU A 1 462 ? -7.561 -14.957 16.748 1.00 74.12 462 LEU A C 1
ATOM 3549 O O . LEU A 1 462 ? -7.337 -15.653 15.767 1.00 74.12 462 LEU A O 1
ATOM 3553 N N . GLY A 1 463 ? -7.167 -13.686 16.823 1.00 73.00 463 GLY A N 1
ATOM 3554 C CA . GLY A 1 463 ? -6.369 -13.026 15.793 1.00 73.00 463 GLY A CA 1
ATOM 3555 C C . GLY A 1 463 ? -5.029 -13.732 15.593 1.00 73.00 463 GLY A C 1
ATOM 3556 O O . GLY A 1 463 ? -4.666 -14.038 14.463 1.00 73.00 463 GLY A O 1
ATOM 3557 N N . GLY A 1 464 ? -4.343 -14.079 16.684 1.00 74.25 464 GLY A N 1
ATOM 3558 C CA . GLY A 1 464 ? -3.117 -14.874 16.657 1.00 74.25 464 GLY A CA 1
ATOM 3559 C C . GLY A 1 464 ? -3.325 -16.269 16.065 1.00 74.25 464 GLY A C 1
ATOM 3560 O O . GLY A 1 464 ? -2.521 -16.700 15.250 1.00 74.25 464 GLY A O 1
ATOM 3561 N N . ALA A 1 465 ? -4.424 -16.948 16.399 1.00 76.56 465 ALA A N 1
ATOM 3562 C CA . ALA A 1 465 ? -4.773 -18.261 15.863 1.00 76.56 465 ALA A CA 1
ATOM 3563 C C . ALA A 1 465 ? -5.115 -18.201 14.370 1.00 76.56 465 ALA A C 1
ATOM 3565 O O . ALA A 1 465 ? -4.703 -19.081 13.623 1.00 76.56 465 ALA A O 1
ATOM 3566 N N . VAL A 1 466 ? -5.818 -17.158 13.917 1.00 75.00 466 VAL A N 1
ATOM 3567 C CA . VAL A 1 466 ? -6.094 -16.918 12.492 1.00 75.00 466 VAL A CA 1
ATOM 3568 C C . VAL A 1 466 ? -4.798 -16.635 11.742 1.00 75.00 466 VAL A C 1
ATOM 3570 O O . VAL A 1 466 ? -4.557 -17.258 10.716 1.00 75.00 466 VAL A O 1
ATOM 3573 N N . LEU A 1 467 ? -3.938 -15.751 12.255 1.00 73.81 467 LEU A N 1
ATOM 3574 C CA . LEU A 1 467 ? -2.629 -15.478 11.653 1.00 73.81 467 LEU A CA 1
ATOM 3575 C C . LEU A 1 467 ? -1.752 -16.732 11.620 1.00 73.81 467 LEU A C 1
ATOM 3577 O O . LEU A 1 467 ? -1.099 -16.998 10.617 1.00 73.81 467 LEU A O 1
ATOM 3581 N N . TRP A 1 468 ? -1.778 -17.534 12.684 1.00 77.00 468 TRP A N 1
ATOM 3582 C CA . TRP A 1 468 ? -1.077 -18.810 12.743 1.00 77.00 468 TRP A CA 1
ATOM 3583 C C . TRP A 1 468 ? -1.638 -19.812 11.731 1.00 77.00 468 TRP A C 1
ATOM 3585 O O . TRP A 1 468 ? -0.870 -20.435 11.009 1.00 77.00 468 TRP A O 1
ATOM 3595 N N . ALA A 1 469 ? -2.960 -19.940 11.611 1.00 77.88 469 ALA A N 1
ATOM 3596 C CA . ALA A 1 469 ? -3.586 -20.814 10.623 1.00 77.88 469 ALA A CA 1
ATOM 3597 C C . ALA A 1 469 ? -3.266 -20.363 9.189 1.00 77.88 469 ALA A C 1
ATOM 3599 O O . ALA A 1 469 ? -2.902 -21.189 8.356 1.00 77.88 469 ALA A O 1
ATOM 3600 N N . LEU A 1 470 ? -3.329 -19.056 8.914 1.00 74.19 470 LEU A N 1
ATOM 3601 C CA . LEU A 1 470 ? -2.917 -18.471 7.636 1.00 74.19 470 LEU A CA 1
ATOM 3602 C C . LEU A 1 470 ? -1.436 -18.712 7.351 1.00 74.19 470 LEU A C 1
ATOM 3604 O O . LEU A 1 470 ? -1.080 -18.937 6.204 1.00 74.19 470 LEU A O 1
ATOM 3608 N N . TRP A 1 471 ? -0.582 -18.709 8.373 1.00 75.00 471 TRP A N 1
ATOM 3609 C CA . TRP A 1 471 ? 0.827 -19.059 8.237 1.00 75.00 471 TRP A CA 1
ATOM 3610 C C . TRP A 1 471 ? 1.021 -20.541 7.889 1.00 75.00 471 TRP A C 1
ATOM 3612 O O . TRP A 1 471 ? 1.744 -20.852 6.947 1.00 75.00 471 TRP A O 1
ATOM 3622 N N . GLN A 1 472 ? 0.337 -21.455 8.589 1.00 81.00 472 GLN A N 1
ATOM 3623 C CA . GLN A 1 472 ? 0.406 -22.899 8.310 1.00 81.00 472 GLN A CA 1
ATOM 3624 C C . GLN A 1 472 ? -0.089 -23.235 6.903 1.00 81.00 472 GLN A C 1
ATOM 3626 O O . GLN A 1 472 ? 0.519 -24.025 6.185 1.00 81.00 472 GLN A O 1
ATOM 3631 N N . LEU A 1 473 ? -1.188 -22.604 6.494 1.00 82.50 473 LEU A N 1
ATOM 3632 C CA . LEU A 1 473 ? -1.734 -22.743 5.148 1.00 82.50 473 LEU A CA 1
ATOM 3633 C C . LEU A 1 473 ? -0.966 -21.903 4.125 1.00 82.50 473 LEU A C 1
ATOM 3635 O O . LEU A 1 473 ? -1.138 -22.109 2.929 1.00 82.50 473 LEU A O 1
ATOM 3639 N N . GLY A 1 474 ? -0.109 -20.986 4.573 1.00 78.69 474 GLY A N 1
ATOM 3640 C CA . GLY A 1 474 ? 0.559 -19.991 3.746 1.00 78.69 474 GLY A CA 1
ATOM 3641 C C . GLY A 1 474 ? 1.389 -20.627 2.646 1.00 78.69 474 GLY A C 1
ATOM 3642 O O . GLY A 1 474 ? 1.267 -20.221 1.501 1.00 78.69 474 GLY A O 1
ATOM 3643 N N . ALA A 1 475 ? 2.145 -21.685 2.948 1.00 78.12 475 ALA A N 1
ATOM 3644 C CA . ALA A 1 475 ? 2.926 -22.397 1.938 1.00 78.12 475 ALA A CA 1
ATOM 3645 C C . ALA A 1 475 ? 2.042 -23.028 0.847 1.00 78.12 475 ALA A C 1
ATOM 3647 O O . ALA A 1 475 ? 2.357 -22.937 -0.338 1.00 78.12 475 ALA A O 1
ATOM 3648 N N . VAL A 1 476 ? 0.907 -23.625 1.225 1.00 86.00 476 VAL A N 1
ATOM 3649 C CA . VAL A 1 476 ? -0.047 -24.232 0.279 1.00 86.00 476 VAL A CA 1
ATOM 3650 C C . VAL A 1 476 ? -0.767 -23.156 -0.533 1.00 86.00 476 VAL A C 1
ATOM 3652 O O . VAL A 1 476 ? -0.913 -23.287 -1.743 1.00 86.00 476 VAL A O 1
ATOM 3655 N N . ILE A 1 477 ? -1.181 -22.066 0.116 1.00 81.31 477 ILE A N 1
ATOM 3656 C CA . ILE A 1 477 ? -1.843 -20.934 -0.538 1.00 81.31 477 ILE A CA 1
ATOM 3657 C C . ILE A 1 477 ? -0.885 -20.275 -1.532 1.00 81.31 477 ILE A C 1
ATOM 3659 O O . ILE A 1 477 ? -1.257 -20.063 -2.681 1.00 81.31 477 ILE A O 1
ATOM 3663 N N . VAL A 1 478 ? 0.350 -19.988 -1.112 1.00 82.88 478 VAL A N 1
ATOM 3664 C CA . VAL A 1 478 ? 1.381 -19.368 -1.951 1.00 82.88 478 VAL A CA 1
ATOM 3665 C C . VAL A 1 478 ? 1.758 -20.290 -3.105 1.00 82.88 478 VAL A C 1
ATOM 3667 O O . VAL A 1 478 ? 1.758 -19.832 -4.240 1.00 82.88 478 VAL A O 1
ATOM 3670 N N . SER A 1 479 ? 2.007 -21.581 -2.866 1.00 84.56 479 SER A N 1
ATOM 3671 C CA . SER A 1 479 ? 2.339 -22.522 -3.949 1.00 84.56 479 SER A CA 1
ATOM 3672 C C . SER A 1 479 ? 1.189 -22.715 -4.938 1.00 84.56 479 SER A C 1
ATOM 3674 O O . SER A 1 479 ? 1.421 -22.675 -6.142 1.00 84.56 479 SER A O 1
ATOM 3676 N N . GLY A 1 480 ? -0.054 -22.855 -4.468 1.00 88.25 480 GLY A N 1
ATOM 3677 C CA . GLY A 1 480 ? -1.225 -22.944 -5.344 1.00 88.25 480 GLY A CA 1
ATOM 3678 C C . GLY A 1 480 ? -1.442 -21.668 -6.160 1.00 88.25 480 GLY A C 1
ATOM 3679 O O . GLY A 1 480 ? -1.744 -21.730 -7.351 1.00 88.25 480 GLY A O 1
ATOM 3680 N N . TYR A 1 481 ? -1.234 -20.507 -5.539 1.00 86.75 481 TYR A N 1
ATOM 3681 C CA . TYR A 1 481 ? -1.324 -19.207 -6.193 1.00 86.75 481 TYR A CA 1
ATOM 3682 C C . TYR A 1 481 ? -0.235 -19.002 -7.253 1.00 86.75 481 TYR A C 1
ATOM 3684 O O . TYR A 1 481 ? -0.544 -18.639 -8.386 1.00 86.75 481 TYR A O 1
ATOM 3692 N N . VAL A 1 482 ? 1.024 -19.285 -6.914 1.00 89.12 482 VAL A N 1
ATOM 3693 C CA . VAL A 1 482 ? 2.161 -19.225 -7.843 1.00 89.12 482 VAL A CA 1
ATOM 3694 C C . VAL A 1 482 ? 1.968 -20.221 -8.987 1.00 89.12 482 VAL A C 1
ATOM 3696 O O . VAL A 1 482 ? 2.116 -19.851 -10.148 1.00 89.12 482 VAL A O 1
ATOM 3699 N N . GLY A 1 483 ? 1.530 -21.448 -8.693 1.00 90.94 483 GLY A N 1
ATOM 3700 C CA . GLY A 1 483 ? 1.211 -22.456 -9.705 1.00 90.94 483 GLY A CA 1
ATOM 3701 C C . GLY A 1 483 ? 0.134 -21.990 -10.688 1.00 90.94 483 GLY A C 1
ATOM 3702 O O . GLY A 1 483 ? 0.290 -22.149 -11.896 1.00 90.94 483 GLY A O 1
ATOM 3703 N N . TRP A 1 484 ? -0.927 -21.342 -10.200 1.00 93.75 484 TRP A N 1
ATOM 3704 C CA . TRP A 1 484 ? -1.937 -20.735 -11.069 1.00 93.75 484 TRP A CA 1
ATOM 3705 C C . TRP A 1 484 ? -1.363 -19.617 -11.958 1.00 93.75 484 TRP A C 1
ATOM 3707 O O . TRP A 1 484 ? -1.707 -19.543 -13.139 1.00 93.75 484 TRP A O 1
ATOM 3717 N N . LEU A 1 485 ? -0.458 -18.784 -11.433 1.00 91.94 485 LEU A N 1
ATOM 3718 C CA . LEU A 1 485 ? 0.224 -17.757 -12.229 1.00 91.94 485 LEU A CA 1
ATOM 3719 C C . LEU A 1 485 ? 1.151 -18.361 -13.296 1.00 91.94 485 LEU A C 1
ATOM 3721 O O . LEU A 1 485 ? 1.212 -17.817 -14.397 1.00 91.94 485 LEU A O 1
ATOM 3725 N N . HIS A 1 486 ? 1.811 -19.494 -13.029 1.00 91.81 486 HIS A N 1
ATOM 3726 C CA . HIS A 1 486 ? 2.560 -20.225 -14.060 1.00 91.81 486 HIS A CA 1
ATOM 3727 C C . HIS A 1 486 ? 1.647 -20.742 -15.169 1.00 91.81 486 HIS A C 1
ATOM 3729 O O . HIS A 1 486 ? 1.957 -20.537 -16.336 1.00 91.81 486 HIS A O 1
ATOM 3735 N N . VAL A 1 487 ? 0.495 -21.327 -14.826 1.00 92.19 487 VAL A N 1
ATOM 3736 C CA . VAL A 1 487 ? -0.488 -21.778 -15.828 1.00 92.19 487 VAL A CA 1
ATOM 3737 C C . VAL A 1 487 ? -0.952 -20.612 -16.704 1.00 92.19 487 VAL A C 1
ATOM 3739 O O . VAL A 1 487 ? -1.074 -20.758 -17.919 1.00 92.19 487 VAL A O 1
ATOM 3742 N N . LEU A 1 488 ? -1.185 -19.439 -16.107 1.00 91.12 488 LEU A N 1
ATOM 3743 C CA . LEU A 1 488 ? -1.513 -18.231 -16.861 1.00 91.12 488 LEU A CA 1
ATOM 3744 C C . LEU A 1 488 ? -0.361 -17.811 -17.787 1.00 91.12 488 LEU A C 1
ATOM 3746 O O . LEU A 1 488 ? -0.600 -17.495 -18.950 1.00 91.12 488 LEU A O 1
ATOM 3750 N N . LEU A 1 489 ? 0.876 -17.817 -17.287 1.00 89.88 489 LEU A N 1
ATOM 3751 C CA . LEU A 1 489 ? 2.069 -17.469 -18.059 1.00 89.88 489 LEU A CA 1
ATOM 3752 C C . LEU A 1 489 ? 2.278 -18.418 -19.254 1.00 89.88 489 LEU A C 1
ATOM 3754 O O . LEU A 1 489 ? 2.585 -17.958 -20.357 1.00 89.88 489 LEU A O 1
ATOM 3758 N N . ASP A 1 490 ? 2.061 -19.717 -19.042 1.00 89.81 490 ASP A N 1
ATOM 3759 C CA . ASP A 1 490 ? 2.120 -20.761 -20.068 1.00 89.81 490 ASP A CA 1
ATOM 3760 C C . ASP A 1 490 ? 1.024 -20.569 -21.121 1.00 89.81 490 ASP A C 1
ATOM 3762 O O . ASP A 1 490 ? 1.296 -20.640 -22.319 1.00 89.81 490 ASP A O 1
ATOM 3766 N N . TRP A 1 491 ? -0.207 -20.266 -20.694 1.00 90.38 491 TRP A N 1
ATOM 3767 C CA . TRP A 1 491 ? -1.338 -20.025 -21.596 1.00 90.38 491 TRP A CA 1
ATOM 3768 C C . TRP A 1 491 ? -1.107 -18.832 -22.535 1.00 90.38 491 TRP A C 1
ATOM 3770 O O . TRP A 1 491 ? -1.509 -18.876 -23.697 1.00 90.38 491 TRP A O 1
ATOM 3780 N N . ILE A 1 492 ? -0.432 -17.784 -22.056 1.00 88.19 492 ILE A N 1
ATOM 3781 C CA . ILE A 1 492 ? -0.077 -16.606 -22.866 1.00 88.19 492 ILE A CA 1
ATOM 3782 C C . ILE A 1 492 ? 1.031 -16.933 -23.880 1.00 88.19 492 ILE A C 1
ATOM 3784 O O . ILE A 1 492 ? 1.176 -16.231 -24.878 1.00 88.19 492 ILE A O 1
ATOM 3788 N N . GLY A 1 493 ? 1.788 -18.013 -23.661 1.00 83.62 493 GLY A N 1
ATOM 3789 C CA . GLY A 1 493 ? 2.898 -18.420 -24.519 1.00 83.62 493 GLY A CA 1
ATOM 3790 C C . GLY A 1 493 ? 4.175 -17.623 -24.265 1.00 83.62 493 GLY A C 1
ATOM 3791 O O . GLY A 1 493 ? 4.964 -17.442 -25.190 1.00 83.62 493 GLY A O 1
ATOM 3792 N N . SER A 1 494 ? 4.374 -17.112 -23.042 1.00 75.44 494 SER A N 1
ATOM 3793 C CA . SER A 1 494 ? 5.562 -16.319 -22.703 1.00 75.44 494 SER A CA 1
ATOM 3794 C C . SER A 1 494 ? 6.850 -17.073 -23.064 1.00 75.44 494 SER A C 1
ATOM 3796 O O . SER A 1 494 ? 6.970 -18.252 -22.719 1.00 75.44 494 SER A O 1
ATOM 3798 N N . PRO A 1 495 ? 7.837 -16.412 -23.700 1.00 69.94 495 PRO A N 1
ATOM 3799 C CA . PRO A 1 495 ? 9.117 -17.039 -24.000 1.00 69.94 495 PRO A CA 1
ATOM 3800 C C . PRO A 1 495 ? 9.784 -17.522 -22.707 1.00 69.94 495 PRO A C 1
ATOM 3802 O O . PRO A 1 495 ? 9.741 -16.840 -21.680 1.00 69.94 495 PRO A O 1
ATOM 3805 N N . VAL A 1 496 ? 10.380 -18.711 -22.765 1.00 70.00 496 VAL A N 1
ATOM 3806 C CA . VAL A 1 496 ? 11.146 -19.315 -21.669 1.00 70.00 496 VAL A CA 1
ATOM 3807 C C . VAL A 1 496 ? 12.622 -19.113 -21.994 1.00 70.00 496 VAL A C 1
ATOM 3809 O O . VAL A 1 496 ? 13.044 -19.447 -23.104 1.00 70.00 496 VAL A O 1
ATOM 3812 N N . MET A 1 497 ? 13.410 -18.563 -21.061 1.00 57.78 497 MET A N 1
ATOM 3813 C CA . MET A 1 497 ? 14.869 -18.582 -21.210 1.00 57.78 497 MET A CA 1
ATOM 3814 C C . MET A 1 497 ? 15.302 -20.045 -21.366 1.00 57.78 497 MET A C 1
ATOM 3816 O O . MET A 1 497 ? 14.920 -20.864 -20.524 1.00 57.78 497 MET A O 1
ATOM 3820 N N . PRO A 1 498 ? 16.082 -20.420 -22.395 1.00 50.56 498 PRO A N 1
ATOM 3821 C CA . PRO A 1 498 ? 16.726 -21.720 -22.375 1.00 50.56 498 PRO A CA 1
ATOM 3822 C C . PRO A 1 498 ? 17.581 -21.771 -21.108 1.00 50.56 498 PRO A C 1
ATOM 3824 O O . PRO A 1 498 ? 18.449 -20.920 -20.910 1.00 50.56 498 PRO A O 1
ATOM 3827 N N . VAL A 1 499 ? 17.290 -22.727 -20.224 1.00 42.69 499 VAL A N 1
ATOM 3828 C CA . VAL A 1 499 ? 18.125 -22.984 -19.052 1.00 42.69 499 VAL A CA 1
ATOM 3829 C C . VAL A 1 499 ? 19.491 -23.375 -19.600 1.00 42.69 499 VAL A C 1
ATOM 3831 O O . VAL A 1 499 ? 19.644 -24.448 -20.183 1.00 42.69 499 VAL A O 1
ATOM 3834 N N . VAL A 1 500 ? 20.462 -22.471 -19.497 1.00 38.56 500 VAL A N 1
ATOM 3835 C CA . VAL A 1 500 ? 21.859 -22.805 -19.760 1.00 38.56 500 VAL A CA 1
ATOM 3836 C C . VAL A 1 500 ? 22.296 -23.633 -18.556 1.00 38.56 500 VAL A C 1
ATOM 3838 O O . VAL A 1 500 ? 22.573 -23.075 -17.497 1.00 38.56 500 VAL A O 1
ATOM 3841 N N . ILE A 1 501 ? 22.197 -24.959 -18.700 1.00 31.59 501 ILE A N 1
ATOM 3842 C CA . ILE A 1 501 ? 22.639 -25.953 -17.710 1.00 31.59 501 ILE A CA 1
ATOM 3843 C C . ILE A 1 501 ? 24.162 -25.953 -17.633 1.00 31.59 501 ILE A C 1
ATOM 3845 O O . ILE A 1 501 ? 24.795 -25.960 -18.717 1.00 31.59 501 ILE A O 1
#